Protein AF-A0A1S6K818-F1 (afdb_monomer)

InterPro domains:
  IPR003760 ABC transporter substrate-binding protein PnrA-like [PF02608] (25-312)
  IPR008107 Mycoplasma P48 major surface lipoprotein [PIRSF032900] (2-405)
  IPR008107 Mycoplasma P48 major surface lipoprotein [PR01733] (80-96)
  IPR008107 Mycoplasma P48 major surface lipoprotein [PR01733] (155-171)
  IPR008107 Mycoplasma P48 major surface lipoprotein [PR01733] (182-199)
  IPR008107 Mycoplasma P48 major surface lipoprotein [PR01733] (202-215)
  IPR008107 Mycoplasma P48 major surface lipoprotein [PR01733] (238-253)
  IPR008107 Mycoplasma P48 major surface lipoprotein [PR01733] (295-311)
  IPR028082 Periplasmic binding protein-like I [SSF53822] (82-317)
  IPR050957 BMP Lipoprotein [PTHR34296] (14-313)

pLDDT: mean 91.77, std 8.95, range [42.97, 98.94]

Solvent-accessible surface area (backbone atoms only — not comparable to full-atom values): 21028 Å² total; per-residue (Å²): 137,68,83,83,71,84,88,61,48,63,23,92,94,49,46,71,89,72,45,79,35,41,32,37,32,42,47,62,71,47,64,81,43,71,24,67,47,20,37,38,48,52,17,64,49,50,50,33,41,67,55,60,57,36,81,78,92,52,97,81,62,86,80,58,81,47,49,78,42,67,33,57,96,87,35,55,50,59,51,52,50,54,40,53,76,68,63,34,27,38,37,36,37,46,40,55,74,43,54,69,48,59,53,65,60,51,71,70,56,45,48,50,36,55,78,60,58,28,30,38,36,28,31,58,37,49,58,64,57,40,29,73,75,64,39,65,61,37,34,54,32,51,69,68,59,45,47,16,28,46,37,36,43,36,67,40,41,30,59,20,13,21,29,51,18,26,13,50,30,51,33,35,38,70,78,30,65,94,39,62,87,60,27,23,37,12,58,37,21,15,50,73,41,68,90,34,50,31,45,52,53,16,18,51,48,18,28,52,56,47,29,70,79,35,74,91,48,48,56,40,68,67,54,97,69,68,56,28,74,31,46,62,52,80,84,38,70,60,30,51,50,51,40,66,55,18,63,73,25,30,32,24,33,46,44,20,70,51,42,42,58,55,42,51,54,54,47,58,73,69,68,53,87,77,46,31,33,40,35,49,34,25,62,35,48,76,72,43,67,96,48,31,20,57,29,9,35,26,44,41,46,16,42,53,50,28,52,54,52,47,20,55,48,36,61,28,57,67,53,23,84,83,28,68,64,16,27,74,68,66,28,42,32,60,73,49,69,35,25,67,40,96,45,81,95,48,42,34,20,33,66,40,75,42,36,51,87,42,71,67,62,26,51,49,37,37,49,22,43,52,53,24,44,53,51,44,67,77,40,41,72,61,51,52,52,54,65,72,43,45,65,62,51,49,44,65,72,42,48,91,69,46,69,96,62,119

Foldseek 3Di:
DADDDPPFEFAPPDDLVPFAEEEEEELADDLPLLFQNVLLVVLSQVLCQVHVNDPDDDPPPPDDSYYYHHDDVPCLLVVLVVCLVVLHQEYEYGDDNSQVSLLPHDLVSLVSCLVSLHAYEYEADDLVVCLVVPNVSSVSNCVSNDFLRYHYAAAQLLLQLLLLLLLLLQLQCVPCVVPLVQLEFAEEAAAPDCLQVSSVLSNVNSQVVNCVVPVSRHRDYLDPDYHHHLHLDPPPPSLVVSLVSGLVHQEYEYSRRSSVVVSQVVNVVVVDLSHAYAAEADACCVVSPPGWYLKYWHANSSNVSNLQVSCCGGVHQQDRPQFHRRHRSHHHGDDDHQYCDPDPVRGRTHMGQTDSPDPVSSVSSNVSSVVSVVVCVVCVVVSVVCSVCVVVVVCVVCPVPPDPPD

Radius of gyration: 21.64 Å; Cα contacts (8 Å, |Δi|>4): 802; chains: 1; bounding box: 57×44×58 Å

Mean predicted aligned error: 5.01 Å

Organism: Mycoplasmopsis bovis (NCBI:txid28903)

Sequence (406 aa):
HIVSRKGLKLRDGLTVDNAPRAAFITDEGSVHDESFNQSGWEAVHKI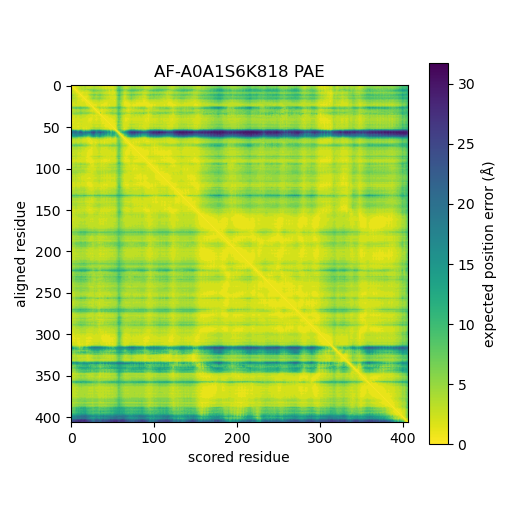SYELGLDKAQVSGNKNLRNKVYEPKKGELASSYKNAIDSSFRYIVLCGFTHKAALYGLEPEYIKKIKDNNIVFITVDFDIQQDASTGEPAAKAFVDKIGQGRLIPVIFDTKQAAYIAGRALADYFSKIYKDNPEKRTIGAFGGIPWPAVSDFIAGTFQGIIDWNKEHPEAKTKSLNNTIELKTSFTSGEPVAVAAINSVIKATASYPVAGSLSFDTAKEIKKLGDKNKFIIGVDADQKNALKGHRIFTSVMKLIGQAVYNVLADLYSQGENSLSLQPGFEIGKKNGEAKVFGYGENEASKYVGVATSGLLDSKNDEIANKALEEATKYYESKKAEIQKTLSGQLEEAKKALGTKWPDQP

Secondary structure (DSSP, 8-state):
--PPPTT--PPTT--TTTSPPEEEEESSS-TTSSSHHHHHHHHHHHHHHHTTSSSS--TT-S--SSEEE-PPTT-HHHHHHHHHHTT-SEEEEESTTHHHHHHT--HHHHHHHHHTT-EEEEET--HHHHHHTT-HHHHHHHHHH-SSSEEEEEE-HHHHHHHHHHHHHHHHHHHTTT-GGG-EEEEEESSSSHHHHHHHHHHHHHHHHHHHH-TTS--EES-SS------S-TT-HHHHHHHHHHTTSSEEEEESTTHHHHHHHHHHHHT-TT-EEEEEES-TTTTSTTS-EEEEEEE-HHHHHHHHHHHHHHT-TT--SSSTT-BTTTBPPP--EE---SSTTT--EEEPPPB-SSHHHHHHHHHHHHHHHHHHHHTHHHHHHHHHHHHHHHHHHHGGGS-S--

Structure (mmCIF, N/CA/C/O backbone):
data_AF-A0A1S6K818-F1
#
_entry.id   AF-A0A1S6K818-F1
#
loop_
_atom_site.group_PDB
_atom_site.id
_atom_site.type_symbol
_atom_site.label_atom_id
_atom_site.label_alt_id
_atom_site.label_comp_id
_atom_site.label_asym_id
_atom_site.label_entity_id
_atom_site.label_seq_id
_atom_site.pdbx_PDB_ins_code
_atom_site.Cartn_x
_atom_site.Cartn_y
_atom_site.Cartn_z
_atom_site.occupancy
_atom_site.B_iso_or_equiv
_atom_site.auth_seq_id
_atom_site.auth_comp_id
_atom_site.auth_asym_id
_atom_site.auth_atom_id
_atom_site.pdbx_PDB_model_num
ATOM 1 N N . HIS A 1 1 ? -7.017 -9.752 -3.853 1.00 71.00 1 HIS A N 1
ATOM 2 C CA . HIS A 1 1 ? -7.489 -11.048 -3.314 1.00 71.00 1 HIS A CA 1
ATOM 3 C C . HIS A 1 1 ? -7.390 -11.041 -1.795 1.00 71.00 1 HIS A C 1
ATOM 5 O O . HIS A 1 1 ? -6.325 -10.729 -1.283 1.00 71.00 1 HIS A O 1
ATOM 11 N N . ILE A 1 2 ? -8.483 -11.363 -1.093 1.00 88.88 2 ILE A N 1
ATOM 12 C CA . ILE A 1 2 ? -8.529 -11.497 0.373 1.00 88.88 2 ILE A CA 1
ATOM 13 C C . ILE A 1 2 ? -8.810 -12.965 0.697 1.00 88.88 2 ILE A C 1
ATOM 15 O O . ILE A 1 2 ? -9.808 -13.523 0.235 1.00 88.88 2 ILE A O 1
ATOM 19 N N . VAL A 1 3 ? -7.931 -13.594 1.466 1.00 90.81 3 VAL A N 1
ATOM 20 C CA . VAL A 1 3 ? -8.012 -14.991 1.892 1.00 90.81 3 VAL A CA 1
ATOM 21 C C . VAL A 1 3 ? -8.885 -15.098 3.143 1.00 90.81 3 VAL A C 1
ATOM 23 O O . VAL A 1 3 ? -8.640 -14.432 4.150 1.00 90.81 3 VAL A O 1
ATOM 26 N N . SER A 1 4 ? -9.908 -15.951 3.069 1.00 90.94 4 SER A N 1
ATOM 27 C CA . SER A 1 4 ? -10.828 -16.240 4.174 1.00 90.94 4 SER A CA 1
ATOM 28 C C . SER A 1 4 ? -10.165 -17.041 5.294 1.00 90.94 4 SER A C 1
ATOM 30 O O . SER A 1 4 ? -9.342 -17.924 5.042 1.00 90.94 4 SER A O 1
ATOM 32 N N . ARG A 1 5 ? -10.616 -16.828 6.531 1.00 89.19 5 ARG A N 1
ATOM 33 C CA . ARG A 1 5 ? -10.305 -17.688 7.679 1.00 89.19 5 ARG A CA 1
ATOM 34 C C . ARG A 1 5 ? -11.346 -18.796 7.808 1.00 89.19 5 ARG A C 1
ATOM 36 O O . ARG A 1 5 ? -12.547 -18.544 7.855 1.00 89.19 5 ARG A O 1
ATOM 43 N N . LYS A 1 6 ? -10.886 -20.047 7.874 1.00 88.31 6 LYS A N 1
ATOM 44 C CA . LYS A 1 6 ? -11.774 -21.204 8.044 1.00 88.31 6 LYS A CA 1
ATOM 45 C C . LYS A 1 6 ? -12.402 -21.203 9.438 1.00 88.31 6 LYS A C 1
ATOM 47 O O . LYS A 1 6 ? -11.720 -20.938 10.420 1.00 88.31 6 LYS A O 1
ATOM 52 N N . GLY A 1 7 ? -13.683 -21.565 9.510 1.00 88.00 7 GLY A N 1
ATOM 53 C CA . GLY A 1 7 ? -14.391 -21.764 10.779 1.00 88.00 7 GLY A CA 1
ATOM 54 C C . GLY A 1 7 ? -14.677 -20.482 11.562 1.00 88.00 7 GLY A C 1
ATOM 55 O O . GLY A 1 7 ? -14.956 -20.567 12.755 1.00 88.00 7 GLY A O 1
ATOM 56 N N . LEU A 1 8 ? -14.603 -19.317 10.914 1.00 91.12 8 LEU A N 1
ATOM 57 C CA . LEU A 1 8 ? -14.862 -18.034 11.548 1.00 91.12 8 LEU A CA 1
ATOM 58 C C . LEU A 1 8 ? -16.299 -17.969 12.096 1.00 91.12 8 LEU A C 1
ATOM 60 O O . LEU A 1 8 ? -17.257 -18.291 11.393 1.00 91.12 8 LEU A O 1
ATOM 64 N N . LYS A 1 9 ? -16.439 -17.551 13.355 1.00 92.44 9 LYS A N 1
ATOM 65 C CA . LYS A 1 9 ? -17.717 -17.339 14.045 1.00 92.44 9 LYS A CA 1
ATOM 66 C C . LYS A 1 9 ? -17.611 -16.109 14.939 1.00 92.44 9 LYS A C 1
ATOM 68 O O . LYS A 1 9 ? -16.508 -15.718 15.312 1.00 92.44 9 LYS A O 1
ATOM 73 N N . LEU A 1 10 ? -18.750 -15.512 15.277 1.00 94.06 10 LEU A N 1
ATOM 74 C CA . LEU A 1 10 ? -18.804 -14.481 16.310 1.00 94.06 10 LEU A CA 1
ATOM 75 C C . LEU A 1 10 ? -18.351 -15.069 17.652 1.00 94.06 10 LEU A C 1
ATOM 77 O O . LEU A 1 10 ? -18.677 -16.215 17.963 1.00 94.06 1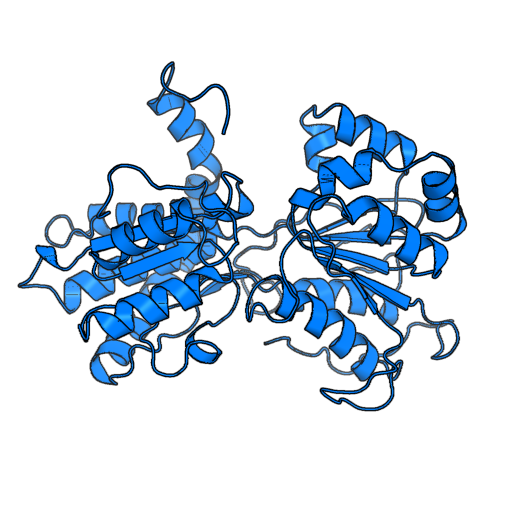0 LEU A O 1
ATOM 81 N N . ARG A 1 11 ? -17.605 -14.281 18.429 1.00 92.12 11 ARG A N 1
ATOM 82 C CA . ARG A 1 11 ? -17.235 -14.626 19.807 1.00 92.12 11 ARG A CA 1
ATOM 83 C C . ARG A 1 11 ? -18.460 -14.674 20.715 1.00 92.12 11 ARG A C 1
ATOM 85 O O . ARG A 1 11 ? -19.469 -14.022 20.438 1.00 92.12 11 ARG A O 1
ATOM 92 N N . ASP A 1 12 ? -18.323 -15.363 21.842 1.00 89.81 12 ASP A N 1
ATOM 93 C CA . ASP A 1 12 ? -19.367 -15.442 22.861 1.00 89.81 12 ASP A CA 1
ATOM 94 C C . ASP A 1 12 ? -19.868 -14.050 23.279 1.00 89.81 12 ASP A C 1
ATOM 96 O O . ASP A 1 12 ? -19.098 -13.101 23.456 1.00 89.81 12 ASP A O 1
ATOM 100 N N . GLY A 1 13 ? -21.190 -13.925 23.404 1.00 89.38 13 GLY A N 1
ATOM 101 C CA . GLY A 1 13 ? -21.874 -12.665 23.700 1.00 89.38 13 GLY A CA 1
ATOM 102 C C . GLY A 1 13 ? -22.186 -11.798 22.475 1.00 89.38 13 GLY A C 1
ATOM 103 O O . GLY A 1 13 ? -23.019 -10.895 22.588 1.00 89.38 13 GLY A O 1
ATOM 104 N N . LEU A 1 14 ? -21.596 -12.080 21.305 1.00 92.88 14 LEU A N 1
ATOM 105 C CA . LEU A 1 14 ? -21.992 -11.448 20.048 1.00 92.88 14 LEU A CA 1
ATOM 106 C C . LEU A 1 14 ? -23.004 -12.301 19.273 1.00 92.88 14 LEU A C 1
ATOM 108 O O . LEU A 1 14 ? -22.844 -13.504 19.085 1.00 92.88 14 LEU A O 1
ATOM 112 N N . THR A 1 15 ? -24.040 -11.639 18.775 1.00 92.75 15 THR A N 1
ATOM 113 C CA . THR A 1 15 ? -25.083 -12.162 17.895 1.00 92.75 15 THR A CA 1
ATOM 114 C C . THR A 1 15 ? -25.165 -11.294 16.641 1.00 92.75 15 THR A C 1
ATOM 116 O O . THR A 1 15 ? -24.570 -10.217 16.570 1.00 92.75 15 THR A O 1
ATOM 119 N N . VAL A 1 16 ? -25.930 -11.728 15.639 1.00 89.12 16 VAL A N 1
ATOM 120 C CA . VAL A 1 16 ? -26.167 -10.927 14.424 1.00 89.12 16 VAL A CA 1
ATOM 121 C C . VAL A 1 16 ? -26.734 -9.538 14.760 1.00 89.12 16 VAL A C 1
ATOM 123 O O . VAL A 1 16 ? -26.329 -8.546 14.139 1.00 89.12 16 VAL A O 1
ATOM 126 N N . ASP A 1 17 ? -27.597 -9.465 15.775 1.00 89.12 17 ASP A N 1
ATOM 127 C CA . ASP A 1 17 ? -28.318 -8.251 16.170 1.00 89.12 17 ASP A CA 1
ATOM 128 C C . ASP A 1 17 ? -27.444 -7.259 16.943 1.00 89.12 17 ASP A C 1
ATOM 130 O O . ASP A 1 17 ? -27.582 -6.051 16.762 1.00 89.12 17 ASP A O 1
ATOM 134 N N . ASN A 1 18 ? -26.527 -7.748 17.785 1.00 93.19 18 ASN A N 1
ATOM 135 C CA . ASN A 1 18 ? -25.713 -6.888 18.653 1.00 93.19 18 ASN A CA 1
ATOM 136 C C . ASN A 1 18 ? -24.254 -6.725 18.187 1.00 93.19 18 ASN A C 1
ATOM 138 O O . ASN A 1 18 ? -23.512 -5.934 18.775 1.00 93.19 18 ASN A O 1
ATOM 142 N N . ALA A 1 19 ? -23.824 -7.458 17.152 1.00 94.38 19 ALA A N 1
ATOM 143 C CA . ALA A 1 19 ? -22.465 -7.352 16.643 1.00 94.38 19 ALA A CA 1
ATOM 144 C C . ALA A 1 19 ? -22.167 -5.905 16.207 1.00 94.38 19 ALA A C 1
ATOM 146 O O . ALA A 1 19 ? -22.989 -5.282 15.518 1.00 94.38 19 ALA A O 1
ATOM 147 N N . PRO A 1 20 ? -20.996 -5.351 16.566 1.00 94.50 20 PRO A N 1
ATOM 148 C CA . PRO A 1 20 ? -20.655 -3.990 16.186 1.00 94.50 20 PRO A CA 1
ATOM 149 C C . PRO A 1 20 ? -20.708 -3.772 14.670 1.00 94.50 20 PRO A C 1
ATOM 151 O O . PRO A 1 20 ? -20.466 -4.687 13.889 1.00 94.50 20 PRO A O 1
ATOM 154 N N . ARG A 1 21 ? -21.046 -2.556 14.241 1.00 95.69 21 ARG A N 1
ATOM 155 C CA . ARG A 1 21 ? -21.009 -2.170 12.824 1.00 95.69 21 ARG A CA 1
ATOM 156 C C . ARG A 1 21 ? -19.681 -1.500 12.503 1.00 95.69 21 ARG A C 1
ATOM 158 O O . ARG A 1 21 ? -19.117 -0.807 13.358 1.00 95.69 21 ARG A O 1
ATOM 165 N N . ALA A 1 22 ? -19.245 -1.648 11.254 1.00 97.12 22 ALA A N 1
ATOM 166 C CA . ALA A 1 22 ? -18.053 -1.003 10.733 1.00 97.12 22 ALA A CA 1
ATOM 167 C C . ALA A 1 22 ? -18.364 0.082 9.688 1.00 97.12 22 ALA A C 1
ATOM 169 O O . ALA A 1 22 ? -19.251 -0.082 8.846 1.00 97.12 22 ALA A O 1
ATOM 170 N N . ALA A 1 23 ? -17.605 1.173 9.734 1.00 97.88 23 ALA A N 1
ATOM 171 C CA . ALA A 1 23 ? -17.527 2.169 8.674 1.00 97.88 23 ALA A CA 1
ATOM 172 C C . ALA A 1 23 ? -16.148 2.107 8.012 1.00 97.88 23 ALA A C 1
ATOM 174 O O . ALA A 1 23 ? -15.147 1.892 8.692 1.00 97.88 23 ALA A O 1
ATOM 175 N N . PHE A 1 24 ? -16.099 2.314 6.701 1.00 97.81 24 PHE A N 1
ATOM 176 C CA . PHE A 1 24 ? -14.871 2.531 5.943 1.00 97.81 24 PHE A CA 1
ATOM 177 C C . PHE A 1 24 ? -14.889 3.960 5.411 1.00 97.81 24 PHE A C 1
ATOM 179 O O . PHE A 1 24 ? -15.871 4.367 4.797 1.00 97.81 24 PHE A O 1
ATOM 186 N N . ILE A 1 25 ? -13.850 4.737 5.676 1.00 97.75 25 ILE A N 1
ATOM 187 C CA . ILE A 1 25 ? -13.747 6.125 5.228 1.00 97.75 25 ILE A CA 1
ATOM 188 C C . ILE A 1 25 ? -12.473 6.216 4.399 1.00 97.75 25 ILE A C 1
ATOM 190 O O . ILE A 1 25 ? -11.400 5.894 4.911 1.00 97.75 25 ILE A O 1
ATOM 194 N N . THR A 1 26 ? -12.606 6.595 3.128 1.00 94.50 26 THR A N 1
ATOM 195 C CA . THR A 1 26 ? -11.446 6.904 2.284 1.00 94.50 26 THR A CA 1
ATOM 196 C C . THR A 1 26 ? -10.881 8.261 2.687 1.00 94.50 26 THR A C 1
ATOM 198 O O . THR A 1 26 ? -11.607 9.121 3.198 1.00 94.50 26 THR A O 1
ATOM 201 N N . ASP A 1 27 ? -9.585 8.459 2.496 1.00 86.50 27 ASP A N 1
ATOM 202 C CA . ASP A 1 27 ? -8.953 9.746 2.760 1.00 86.50 27 ASP A CA 1
ATOM 203 C C . ASP A 1 27 ? -9.127 10.698 1.558 1.00 86.50 27 ASP A C 1
ATOM 205 O O . ASP A 1 27 ? -9.548 11.845 1.722 1.00 86.50 27 ASP A O 1
ATOM 209 N N . GLU A 1 28 ? -8.938 10.161 0.352 1.00 81.06 28 GLU A N 1
ATOM 210 C CA . GLU A 1 28 ? -9.305 10.706 -0.953 1.00 81.06 28 GLU A CA 1
ATOM 211 C C . GLU A 1 28 ? -9.729 9.564 -1.907 1.00 81.06 28 GLU A C 1
ATOM 213 O O . GLU A 1 28 ? -9.565 8.374 -1.628 1.00 81.06 28 GLU A O 1
ATOM 218 N N . GLY A 1 29 ? -10.265 9.915 -3.077 1.00 81.38 29 GLY A N 1
ATOM 219 C CA . GLY A 1 29 ? -10.565 8.945 -4.133 1.00 81.38 29 GLY A CA 1
ATOM 220 C C . GLY A 1 29 ? -11.830 8.120 -3.886 1.00 81.38 29 GLY A C 1
ATOM 221 O O . GLY A 1 29 ? -12.771 8.579 -3.240 1.00 81.38 29 GLY A O 1
ATOM 222 N N . SER A 1 30 ? -11.875 6.924 -4.475 1.00 85.06 30 SER A N 1
ATOM 223 C CA . SER A 1 30 ? -13.065 6.072 -4.494 1.00 85.06 30 SER A CA 1
ATOM 224 C C . SER A 1 30 ? -12.729 4.617 -4.195 1.00 85.06 30 SER A C 1
ATOM 226 O O . SER A 1 30 ? -11.669 4.132 -4.576 1.00 85.06 30 SER A O 1
ATOM 228 N N . VAL A 1 31 ? -13.670 3.876 -3.607 1.00 87.44 31 VAL A N 1
ATOM 229 C CA . VAL A 1 31 ? -13.594 2.409 -3.459 1.00 87.44 31 VAL A CA 1
ATOM 230 C C . VAL A 1 31 ? -13.751 1.648 -4.783 1.00 87.44 31 VAL A C 1
ATOM 232 O O . VAL A 1 31 ? -13.832 0.423 -4.781 1.00 87.44 31 VAL A O 1
ATOM 235 N N . HIS A 1 32 ? -13.794 2.364 -5.906 1.00 85.88 32 HIS A N 1
ATOM 236 C CA . HIS A 1 32 ? -13.719 1.842 -7.270 1.00 85.88 32 HIS A CA 1
ATOM 237 C C . HIS A 1 32 ? -12.369 2.157 -7.940 1.00 85.88 32 HIS A C 1
ATOM 239 O O . HIS A 1 32 ? -12.274 2.209 -9.163 1.00 85.88 32 HIS A O 1
ATOM 245 N N . ASP A 1 33 ? -11.328 2.419 -7.145 1.00 79.62 33 ASP A N 1
ATOM 246 C CA . ASP A 1 33 ? -9.978 2.726 -7.626 1.00 79.62 33 ASP A CA 1
ATOM 247 C C . ASP A 1 33 ? -9.176 1.502 -8.097 1.00 79.62 33 ASP A C 1
ATOM 249 O O . ASP A 1 33 ? -8.013 1.659 -8.481 1.00 79.62 33 ASP A O 1
ATOM 253 N N . GLU A 1 34 ? -9.763 0.298 -8.044 1.00 82.88 34 GLU A N 1
ATOM 254 C CA . GLU A 1 34 ? -9.142 -0.981 -8.420 1.00 82.88 34 GLU A CA 1
ATOM 255 C C . GLU A 1 34 ? -7.778 -1.218 -7.739 1.00 82.88 34 GLU A C 1
ATOM 257 O O . GLU A 1 34 ? -6.912 -1.937 -8.251 1.00 82.88 34 GLU A O 1
ATOM 262 N N . SER A 1 35 ? -7.557 -0.577 -6.586 1.00 82.12 35 SER A N 1
ATOM 263 C CA . SER A 1 35 ? -6.270 -0.546 -5.896 1.00 82.12 35 SER A CA 1
ATOM 264 C C . SER A 1 35 ? -6.446 -0.357 -4.381 1.00 82.12 35 SER A C 1
ATOM 266 O O . SER A 1 35 ? -6.906 -1.273 -3.686 1.00 82.12 35 SER A O 1
ATOM 268 N N . PHE A 1 36 ? -6.028 0.797 -3.861 1.00 83.50 36 PHE A N 1
ATOM 269 C CA . PHE A 1 36 ? -5.822 1.075 -2.445 1.00 83.50 36 PHE A CA 1
ATOM 270 C C . PHE A 1 36 ? -7.128 0.990 -1.641 1.00 83.50 36 PHE A C 1
ATOM 272 O O . PHE A 1 36 ? -7.248 0.152 -0.740 1.00 83.50 36 PHE A O 1
ATOM 279 N N . ASN A 1 37 ? -8.135 1.792 -1.995 1.00 87.75 37 ASN A N 1
ATOM 280 C CA . ASN A 1 37 ? -9.384 1.897 -1.242 1.00 87.75 37 ASN A CA 1
ATOM 281 C C . ASN A 1 37 ? -10.306 0.700 -1.471 1.00 87.75 37 ASN A C 1
ATOM 283 O O . ASN A 1 37 ? -10.919 0.202 -0.520 1.00 87.75 37 ASN A O 1
ATOM 287 N N . GLN A 1 38 ? -10.395 0.214 -2.714 1.00 89.50 38 GLN A N 1
ATOM 288 C CA . GLN A 1 38 ? -11.289 -0.889 -3.066 1.00 89.50 38 GLN A CA 1
ATOM 289 C C . GLN A 1 38 ? -11.019 -2.130 -2.211 1.00 89.50 38 GLN A C 1
ATOM 291 O O . GLN A 1 38 ? -11.945 -2.704 -1.632 1.00 89.50 38 GLN A O 1
ATOM 296 N N . SER A 1 39 ? -9.748 -2.518 -2.060 1.00 89.81 39 SER A N 1
ATOM 297 C CA . SER A 1 39 ? -9.397 -3.728 -1.308 1.00 89.81 39 SER A CA 1
ATOM 298 C C . SER A 1 39 ? -9.761 -3.634 0.181 1.00 89.81 39 SER A C 1
ATOM 300 O O . SER A 1 39 ? -10.209 -4.618 0.776 1.00 89.81 39 SER A O 1
ATOM 302 N N . GLY A 1 40 ? -9.613 -2.454 0.792 1.00 92.75 40 GLY A N 1
ATOM 303 C CA . GLY A 1 40 ? -10.001 -2.210 2.181 1.00 92.75 40 GLY A CA 1
ATOM 304 C C . GLY A 1 40 ? -11.516 -2.291 2.380 1.00 92.75 40 GLY A C 1
ATOM 305 O O . GLY A 1 40 ? -11.987 -2.902 3.342 1.00 92.75 40 GLY A O 1
ATOM 306 N N . TRP A 1 41 ? -12.290 -1.752 1.440 1.00 93.69 41 TRP A N 1
ATOM 307 C CA . TRP A 1 41 ? -13.747 -1.828 1.484 1.00 93.69 41 TRP A CA 1
ATOM 308 C C . TRP A 1 41 ? -14.279 -3.249 1.262 1.00 93.69 41 TRP A C 1
ATOM 310 O O . TRP A 1 41 ? -15.131 -3.728 2.019 1.00 93.69 41 TRP A O 1
ATOM 320 N N . GLU A 1 42 ? -13.715 -3.974 0.293 1.00 92.12 42 GLU A N 1
ATOM 321 C CA . GLU A 1 42 ? -14.016 -5.389 0.057 1.00 92.12 42 GLU A CA 1
ATOM 322 C C . GLU A 1 42 ? -13.804 -6.234 1.324 1.00 92.12 42 GLU A C 1
ATOM 324 O O . GLU A 1 42 ? -14.584 -7.150 1.596 1.00 92.12 42 GLU A O 1
ATOM 329 N N . ALA A 1 43 ? -12.801 -5.905 2.145 1.00 94.25 43 ALA A N 1
ATOM 330 C CA . ALA A 1 43 ? -12.532 -6.586 3.409 1.00 94.25 43 ALA A CA 1
ATOM 331 C C . ALA A 1 43 ? -13.655 -6.414 4.436 1.00 94.25 43 ALA A C 1
ATOM 333 O O . ALA A 1 43 ? -14.099 -7.398 5.037 1.00 94.25 43 ALA A O 1
ATOM 334 N N . VAL A 1 44 ? -14.136 -5.179 4.608 1.00 94.69 44 VAL A N 1
ATOM 335 C CA . VAL A 1 44 ? -15.229 -4.824 5.531 1.00 94.69 44 VAL A CA 1
ATOM 336 C C . VAL A 1 44 ? -16.526 -5.551 5.159 1.00 94.69 44 VAL A C 1
ATOM 338 O O . VAL A 1 44 ? -17.300 -5.968 6.030 1.00 94.69 44 VAL A O 1
ATOM 341 N N . HIS A 1 45 ? -16.761 -5.754 3.865 1.00 89.56 45 HIS A N 1
ATOM 342 C CA . HIS A 1 45 ? -17.883 -6.549 3.377 1.00 89.56 45 HIS A CA 1
ATOM 343 C C . HIS A 1 45 ? -17.691 -8.040 3.557 1.00 89.56 45 HIS A C 1
ATOM 345 O O . HIS A 1 45 ? -18.567 -8.720 4.094 1.00 89.56 45 HIS A O 1
ATOM 351 N N . LYS A 1 46 ? -16.541 -8.552 3.121 1.00 91.50 46 LYS A N 1
ATOM 352 C CA . LYS A 1 46 ? -16.237 -9.976 3.158 1.00 91.50 46 LYS A CA 1
ATOM 353 C C . LYS A 1 46 ? -16.355 -10.533 4.571 1.00 91.50 46 LYS A C 1
ATOM 355 O O . LYS A 1 46 ? -16.964 -11.583 4.746 1.00 91.50 46 LYS A O 1
ATOM 360 N N . ILE A 1 47 ? -15.8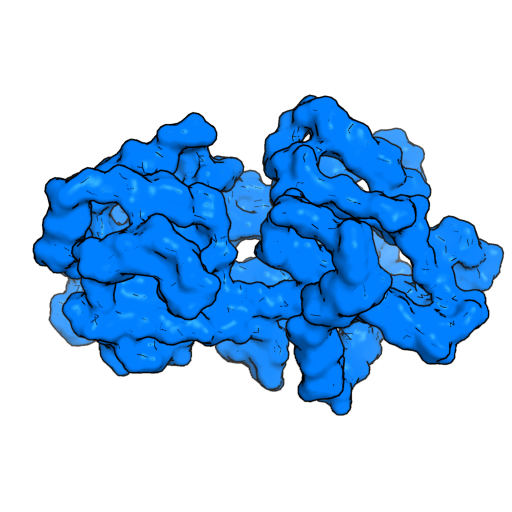39 -9.814 5.571 1.00 93.25 47 ILE A N 1
ATOM 361 C CA . ILE A 1 47 ? -15.906 -10.269 6.961 1.00 93.25 47 ILE A CA 1
ATOM 362 C C . ILE A 1 47 ? -17.345 -10.350 7.482 1.00 93.25 47 ILE A C 1
ATOM 364 O O . ILE A 1 47 ? -17.707 -11.305 8.163 1.00 93.25 47 ILE A O 1
ATOM 368 N N . SER A 1 48 ? -18.189 -9.386 7.110 1.00 91.19 48 SER A N 1
ATOM 369 C CA . SER A 1 48 ? -19.592 -9.350 7.536 1.00 91.19 48 SER A CA 1
ATOM 370 C C . SER A 1 48 ? -20.393 -10.480 6.905 1.00 91.19 48 SER A C 1
ATOM 372 O O . SER A 1 48 ? -21.184 -11.129 7.584 1.00 91.19 48 SER A O 1
ATOM 374 N N . TYR A 1 49 ? -20.136 -10.771 5.630 1.00 89.38 49 TYR A N 1
ATOM 375 C CA . TYR A 1 49 ? -20.722 -11.920 4.950 1.00 89.38 49 TYR A CA 1
ATOM 376 C C . TYR A 1 49 ? -20.305 -13.248 5.601 1.00 89.38 49 TYR A C 1
ATOM 378 O O . TYR A 1 49 ? -21.160 -14.074 5.910 1.00 89.38 49 TYR A O 1
ATOM 386 N N . GLU A 1 50 ? -19.011 -13.450 5.854 1.00 92.00 50 GLU A N 1
ATOM 387 C CA . GLU A 1 50 ? -18.501 -14.715 6.403 1.00 92.00 50 GLU A CA 1
ATOM 388 C C . GLU A 1 50 ? -18.947 -14.984 7.844 1.00 92.00 50 GLU A C 1
ATOM 390 O O . GLU A 1 50 ? -19.078 -16.140 8.237 1.00 92.00 50 GLU A O 1
ATOM 395 N N . LEU A 1 51 ? -19.234 -13.932 8.613 1.00 92.12 51 LEU A N 1
ATOM 396 C CA . LEU A 1 51 ? -19.816 -14.026 9.955 1.00 92.12 51 LEU A CA 1
ATOM 397 C C . LEU A 1 51 ? -21.351 -14.140 9.955 1.00 92.12 51 LEU A C 1
ATOM 399 O O . LEU A 1 51 ? -21.949 -14.235 11.026 1.00 92.12 51 LEU A O 1
ATOM 403 N N . GLY A 1 52 ? -22.002 -14.092 8.787 1.00 89.94 52 GLY A N 1
ATOM 404 C CA . GLY A 1 52 ? -23.464 -14.084 8.672 1.00 89.94 52 GLY A CA 1
ATOM 405 C C . GLY A 1 52 ? -24.127 -12.786 9.153 1.00 89.94 52 GLY A C 1
ATOM 406 O O . GLY A 1 52 ? -25.324 -12.774 9.431 1.00 89.94 52 GLY A O 1
ATOM 407 N N . LEU A 1 53 ? -23.363 -11.694 9.266 1.00 90.12 53 LEU A N 1
ATOM 408 C CA . LEU A 1 53 ? -23.843 -10.374 9.688 1.00 90.12 53 LEU A CA 1
ATOM 409 C C . LEU A 1 53 ? -24.609 -9.630 8.588 1.00 90.12 53 LEU A C 1
ATOM 411 O O . LEU A 1 53 ? -25.406 -8.750 8.912 1.00 90.12 53 LEU A O 1
ATOM 415 N N . ASP A 1 54 ? -24.357 -9.976 7.325 1.00 85.88 54 ASP A N 1
ATOM 416 C CA . ASP A 1 54 ? -25.090 -9.524 6.142 1.00 85.88 54 ASP A CA 1
ATOM 417 C C . ASP A 1 54 ? -25.621 -10.752 5.370 1.00 85.88 54 ASP A C 1
ATOM 419 O O . ASP A 1 54 ? -24.937 -11.773 5.254 1.00 85.88 54 ASP A O 1
ATOM 423 N N . LYS A 1 55 ? -26.842 -10.663 4.814 1.00 71.94 55 LYS A N 1
ATOM 424 C CA . LYS A 1 55 ? -27.380 -11.694 3.899 1.00 71.94 55 LYS A CA 1
ATOM 425 C C . LYS A 1 55 ? -26.549 -11.731 2.602 1.00 71.94 55 LYS A C 1
ATOM 427 O O . LYS A 1 55 ? -25.950 -10.726 2.234 1.00 71.94 55 LYS A O 1
ATOM 432 N N . ALA A 1 56 ? -26.515 -12.896 1.947 1.00 62.00 56 ALA A N 1
ATOM 433 C CA . ALA A 1 56 ? -25.497 -13.316 0.975 1.00 62.00 56 ALA A CA 1
ATOM 434 C C . ALA A 1 56 ? -24.986 -12.286 -0.061 1.00 62.00 56 ALA A C 1
ATOM 436 O O . ALA A 1 56 ? -25.721 -11.406 -0.502 1.00 62.00 56 ALA A O 1
ATOM 437 N N . GLN A 1 57 ? -23.709 -12.465 -0.450 1.00 61.97 57 GLN A N 1
ATOM 438 C CA . GLN A 1 57 ? -22.908 -11.641 -1.371 1.00 61.97 57 GLN A CA 1
ATOM 439 C C . GLN A 1 57 ? -23.690 -11.102 -2.572 1.00 61.97 57 GLN A C 1
ATOM 441 O O . GLN A 1 57 ? -24.131 -11.879 -3.416 1.00 61.97 57 GLN A O 1
ATOM 446 N N . VAL A 1 58 ? -23.743 -9.774 -2.726 1.00 47.66 58 VAL A N 1
ATOM 447 C CA . VAL A 1 58 ? -24.045 -9.176 -4.029 1.00 47.66 58 VAL A CA 1
ATOM 448 C C . VAL A 1 58 ? -23.322 -7.844 -4.193 1.00 47.66 58 VAL A C 1
ATOM 450 O O . VAL A 1 58 ? -23.537 -6.903 -3.425 1.00 47.66 58 VAL A O 1
ATOM 453 N N . SER A 1 59 ? -22.555 -7.736 -5.275 1.00 47.44 59 SER A N 1
ATOM 454 C CA . SER A 1 59 ? -22.446 -6.478 -6.008 1.00 47.44 59 SER A CA 1
ATOM 455 C C . SER A 1 59 ? -23.863 -5.923 -6.230 1.00 47.44 59 SER A C 1
ATOM 457 O O . SER A 1 59 ? -24.648 -6.506 -6.973 1.00 47.44 59 SER A O 1
ATOM 459 N N . GLY A 1 60 ? -24.229 -4.837 -5.551 1.00 50.03 60 GLY A N 1
ATOM 460 C CA . GLY A 1 60 ? -25.569 -4.247 -5.653 1.00 50.03 60 GLY A CA 1
ATOM 461 C C . GLY A 1 60 ? -26.520 -4.526 -4.484 1.00 50.03 60 GLY A C 1
ATOM 462 O O . GLY A 1 60 ? -27.660 -4.059 -4.532 1.00 50.03 60 GLY A O 1
ATOM 463 N N . ASN A 1 61 ? -26.086 -5.197 -3.405 1.00 61.78 61 ASN A N 1
ATOM 464 C CA . ASN A 1 61 ? -26.823 -5.125 -2.140 1.00 61.78 61 ASN A CA 1
ATOM 465 C C . ASN A 1 61 ? -26.758 -3.678 -1.617 1.00 61.78 61 ASN A C 1
ATOM 467 O O . ASN A 1 61 ? -25.727 -3.226 -1.131 1.00 61.78 61 ASN A O 1
ATOM 471 N N . LYS A 1 62 ? -27.861 -2.932 -1.731 1.00 63.16 62 LYS A N 1
ATOM 472 C CA . LYS A 1 62 ? -27.937 -1.533 -1.272 1.00 63.16 62 LYS A CA 1
ATOM 473 C C . LYS A 1 62 ? -28.077 -1.405 0.254 1.00 63.16 62 LYS A C 1
ATOM 475 O O . LYS A 1 62 ? -27.892 -0.318 0.800 1.00 63.16 62 LYS A O 1
ATOM 480 N N . ASN A 1 63 ? -28.357 -2.510 0.948 1.00 73.81 63 ASN A N 1
ATOM 481 C CA . ASN A 1 63 ? -28.689 -2.558 2.373 1.00 73.81 63 ASN A CA 1
ATOM 482 C C . ASN A 1 63 ? -27.597 -3.247 3.203 1.00 73.81 63 ASN A C 1
A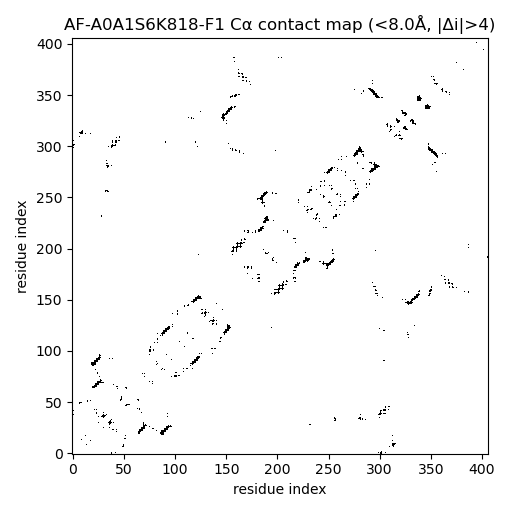TOM 484 O O . ASN A 1 63 ? -27.885 -4.080 4.056 1.00 73.81 63 ASN A O 1
ATOM 488 N N . LEU A 1 64 ? -26.337 -2.903 2.946 1.00 83.62 64 LEU A N 1
ATOM 489 C CA . LEU A 1 64 ? -25.198 -3.372 3.739 1.00 83.62 64 LEU A CA 1
ATOM 490 C C . LEU A 1 64 ? -25.261 -2.776 5.156 1.00 83.62 64 LEU A C 1
ATOM 492 O O . LEU A 1 64 ? -25.517 -1.570 5.298 1.00 83.62 64 LEU A O 1
ATOM 496 N N . ARG A 1 65 ? -25.014 -3.588 6.204 1.00 89.75 65 ARG A N 1
ATOM 497 C CA . ARG A 1 65 ? -24.977 -3.081 7.596 1.00 89.75 65 ARG A CA 1
ATOM 498 C C . ARG A 1 65 ? -23.844 -2.073 7.789 1.00 89.75 65 ARG A C 1
ATOM 500 O O . ARG A 1 65 ? -24.003 -1.091 8.524 1.00 89.75 65 ARG A O 1
ATOM 507 N N . ASN A 1 66 ? -22.717 -2.328 7.126 1.00 93.31 66 ASN A N 1
ATOM 508 C CA . ASN A 1 66 ? -21.537 -1.472 7.105 1.00 93.31 66 ASN A CA 1
ATOM 509 C C . ASN A 1 66 ? -21.674 -0.403 6.022 1.00 93.31 66 ASN A C 1
ATOM 511 O O . ASN A 1 66 ? -22.364 -0.607 5.020 1.00 93.31 66 ASN A O 1
ATOM 515 N N . LYS A 1 67 ? -21.021 0.743 6.218 1.00 94.12 67 LYS A N 1
ATOM 516 C CA . LYS A 1 67 ? -21.087 1.867 5.275 1.00 94.12 67 LYS A CA 1
ATOM 517 C C . LYS A 1 67 ? -19.701 2.325 4.862 1.00 94.12 67 LYS A C 1
ATOM 519 O O . LYS A 1 67 ? -18.763 2.265 5.651 1.00 94.12 67 LYS A O 1
ATOM 524 N N . VAL A 1 68 ? -19.619 2.789 3.624 1.00 94.94 68 VAL A N 1
ATOM 525 C CA . VAL A 1 68 ? -18.470 3.507 3.091 1.00 94.94 68 VAL A CA 1
ATOM 526 C C . VAL A 1 68 ? -18.797 4.996 3.052 1.00 94.94 68 VAL A C 1
ATOM 528 O O . VAL A 1 68 ? -19.937 5.371 2.772 1.00 94.94 68 VAL A O 1
ATOM 531 N N . TYR A 1 69 ? -17.801 5.824 3.340 1.00 95.81 69 TYR A N 1
ATOM 532 C CA . TYR A 1 69 ? -17.816 7.263 3.124 1.00 95.81 69 TYR A CA 1
ATOM 533 C C . TYR A 1 69 ? -16.649 7.613 2.195 1.00 95.81 69 TYR A C 1
ATOM 535 O O . TYR A 1 69 ? -15.506 7.284 2.505 1.00 95.81 69 TYR A O 1
ATOM 543 N N . GLU A 1 70 ? -16.947 8.271 1.074 1.00 94.00 70 GLU A N 1
ATOM 544 C CA . GLU A 1 70 ? -15.967 8.755 0.089 1.00 94.00 70 GLU A CA 1
ATOM 545 C C . GLU A 1 70 ? -15.951 10.296 0.126 1.00 94.00 70 GLU A C 1
ATOM 547 O O . GLU A 1 70 ? -16.598 10.942 -0.705 1.00 94.00 70 GLU A O 1
ATOM 552 N N . PRO A 1 71 ? -15.341 10.911 1.161 1.00 92.19 71 PRO A N 1
ATOM 553 C CA . PRO A 1 71 ? -15.365 12.358 1.338 1.00 92.19 71 PRO A CA 1
ATOM 554 C C . PRO A 1 71 ? -14.671 13.075 0.183 1.00 92.19 71 PRO A C 1
ATOM 556 O O . PRO A 1 71 ? -13.611 12.665 -0.289 1.00 92.19 71 PRO A O 1
ATOM 559 N N . LYS A 1 72 ? -15.219 14.224 -0.219 1.00 87.44 72 LYS A N 1
ATOM 560 C CA . LYS A 1 72 ? -14.460 15.165 -1.046 1.00 87.44 72 LYS A CA 1
ATOM 561 C C . LYS A 1 72 ? -13.417 15.882 -0.192 1.00 87.44 72 LYS A C 1
ATOM 563 O O . LYS A 1 72 ? -13.473 15.887 1.042 1.00 87.44 72 LYS A O 1
ATOM 568 N N . LYS A 1 73 ? -12.486 16.567 -0.858 1.00 82.75 73 LYS A N 1
ATOM 569 C CA . LYS A 1 73 ? -11.487 17.418 -0.201 1.00 82.75 73 LYS A CA 1
ATOM 570 C C . LYS A 1 73 ? -12.155 18.366 0.806 1.00 82.75 73 LYS A C 1
ATOM 572 O O . LYS A 1 73 ? -13.006 19.169 0.437 1.00 82.75 73 LYS A O 1
ATOM 577 N N . GLY A 1 74 ? -11.741 18.278 2.070 1.00 87.06 74 GLY A N 1
ATOM 578 C CA . GLY A 1 74 ? -12.275 19.088 3.173 1.00 87.06 74 GLY A CA 1
ATOM 579 C C . GLY A 1 74 ? -13.491 18.498 3.906 1.00 87.06 74 GLY A C 1
ATOM 580 O O . GLY A 1 74 ? -13.886 19.043 4.931 1.00 87.06 74 GLY A O 1
ATOM 581 N N . GLU A 1 75 ? -14.055 17.372 3.457 1.00 93.88 75 GLU A N 1
ATOM 582 C CA . GLU A 1 75 ? -15.266 16.764 4.044 1.00 93.88 75 GLU A CA 1
ATOM 583 C C . GLU A 1 75 ? -14.977 15.595 5.008 1.00 93.88 75 GLU A C 1
ATOM 585 O O . GLU A 1 75 ? -15.899 14.957 5.529 1.00 93.88 75 GLU A O 1
ATOM 590 N N . LEU A 1 76 ? -13.700 15.318 5.288 1.00 95.81 76 LEU A N 1
ATOM 591 C CA . LEU A 1 76 ? -13.267 14.239 6.185 1.00 95.81 76 LEU A CA 1
ATOM 592 C C . LEU A 1 76 ? -13.902 14.342 7.577 1.00 95.81 76 LEU A C 1
ATOM 594 O O . LEU A 1 76 ? -14.472 13.371 8.071 1.00 95.81 76 LEU A O 1
ATOM 598 N N . ALA A 1 77 ? -13.872 15.535 8.182 1.00 95.81 77 ALA A N 1
ATOM 599 C CA . ALA A 1 77 ? -14.442 15.761 9.508 1.00 95.81 77 ALA A CA 1
ATOM 600 C C . ALA A 1 77 ? -15.941 15.420 9.548 1.00 95.81 77 ALA A C 1
ATOM 602 O O . ALA A 1 77 ? -16.393 14.732 10.460 1.00 95.81 77 ALA A O 1
ATOM 603 N N . SER A 1 78 ? -16.704 15.834 8.533 1.00 96.75 78 SER A N 1
ATOM 604 C CA . SER A 1 78 ? -18.131 15.511 8.417 1.00 96.75 78 SER A CA 1
ATOM 605 C C . SER A 1 78 ? -18.373 14.005 8.302 1.00 96.75 78 SER A C 1
ATOM 607 O O . SER A 1 78 ? -19.300 13.483 8.918 1.00 96.75 78 SER A O 1
ATOM 609 N N . SER A 1 79 ? -17.517 13.282 7.577 1.00 97.50 79 SER A N 1
ATOM 610 C CA . SER A 1 79 ? -17.615 11.821 7.457 1.00 97.50 79 SER A CA 1
ATOM 611 C C . SER A 1 79 ? -17.357 11.109 8.786 1.00 97.50 79 SER A C 1
ATOM 613 O O . SER A 1 79 ? -18.090 10.180 9.129 1.00 97.50 79 SER A O 1
ATOM 615 N N . TYR A 1 80 ? -16.393 11.579 9.587 1.00 97.88 80 TYR A N 1
ATOM 616 C CA . TYR A 1 80 ? -16.166 11.049 10.936 1.00 97.88 80 TYR A CA 1
ATOM 617 C C . TYR A 1 80 ? -17.386 11.263 11.829 1.00 97.88 80 TYR A C 1
ATOM 619 O O . TYR A 1 80 ? -17.843 10.325 12.477 1.00 97.88 80 TYR A O 1
ATOM 627 N N . LYS A 1 81 ? -17.941 12.480 11.826 1.00 98.12 81 LYS A N 1
ATOM 628 C CA . LYS A 1 81 ? -19.123 12.842 12.620 1.00 98.12 81 LYS A CA 1
ATOM 629 C C . LYS A 1 81 ? -20.319 11.970 12.257 1.00 98.12 81 LYS A C 1
ATOM 631 O O . LYS A 1 81 ? -20.898 11.340 13.134 1.00 98.12 81 LYS A O 1
ATOM 636 N N . ASN A 1 82 ? -20.598 11.825 10.962 1.00 98.06 82 ASN A N 1
ATOM 637 C CA . ASN A 1 82 ? -21.666 10.961 10.464 1.00 98.06 82 ASN A CA 1
ATOM 638 C C . ASN A 1 82 ? -21.472 9.497 10.877 1.00 98.06 82 ASN A C 1
ATOM 640 O O . ASN A 1 82 ? -22.443 8.831 11.241 1.00 98.06 82 ASN A O 1
ATOM 644 N N . ALA A 1 83 ? -20.238 8.985 10.831 1.00 98.12 83 ALA A N 1
ATOM 645 C CA . ALA A 1 83 ? -19.946 7.620 11.249 1.00 98.12 83 ALA A CA 1
ATOM 646 C C . ALA A 1 83 ? -20.125 7.429 12.771 1.00 98.12 83 ALA A C 1
ATOM 648 O O . ALA A 1 83 ? -20.737 6.453 13.211 1.00 98.12 83 ALA A O 1
ATOM 649 N N . ILE A 1 84 ? -19.650 8.384 13.574 1.00 98.31 84 ILE A N 1
ATOM 650 C CA . ILE A 1 84 ? -19.792 8.378 15.036 1.00 98.31 84 ILE A CA 1
ATOM 651 C C . ILE A 1 84 ? -21.273 8.459 15.433 1.00 98.31 84 ILE A C 1
ATOM 653 O O . ILE A 1 84 ? -21.740 7.645 16.227 1.00 98.31 84 ILE A O 1
ATOM 657 N N . ASP A 1 85 ? -22.035 9.378 14.837 1.00 98.12 85 ASP A N 1
ATOM 658 C CA . ASP A 1 85 ? -23.466 9.558 15.114 1.00 98.12 85 ASP A CA 1
ATOM 659 C C . ASP A 1 85 ? -24.307 8.363 14.654 1.00 98.12 85 ASP A C 1
ATOM 661 O O . ASP A 1 85 ? -25.302 8.010 15.284 1.00 98.12 85 ASP A O 1
ATOM 665 N N . SER A 1 86 ? -23.860 7.662 13.610 1.00 96.69 86 SER A N 1
ATOM 666 C CA . SER A 1 86 ? -24.465 6.406 13.147 1.00 96.69 86 SER A CA 1
ATOM 667 C C . SER A 1 86 ? -24.089 5.184 14.000 1.00 96.69 86 SER A C 1
ATOM 669 O O . SER A 1 86 ? -24.420 4.053 13.626 1.00 96.69 86 SER A O 1
ATOM 671 N N . SER A 1 87 ? -23.412 5.395 15.138 1.00 94.00 87 SER A N 1
ATOM 672 C CA . SER A 1 87 ? -22.999 4.362 16.100 1.00 94.00 87 SER A CA 1
ATOM 673 C C . SER A 1 87 ? -22.104 3.270 15.500 1.00 94.00 87 SER A C 1
ATOM 675 O O . SER A 1 87 ? -22.162 2.107 15.909 1.00 94.00 87 SER A O 1
ATOM 677 N N . PHE A 1 88 ? -21.269 3.611 14.511 1.00 97.75 88 PHE A N 1
ATOM 678 C CA . PHE A 1 88 ? -20.236 2.687 14.046 1.00 97.75 88 PHE A CA 1
ATOM 679 C C . PHE A 1 88 ? -19.144 2.563 15.107 1.00 97.75 88 PHE A C 1
ATOM 681 O O . PHE A 1 88 ? -18.534 3.553 15.504 1.00 97.75 88 PHE A O 1
ATOM 688 N N . ARG A 1 89 ? -18.886 1.334 15.562 1.00 96.06 89 ARG A N 1
ATOM 689 C CA . ARG A 1 89 ? -17.868 1.072 16.589 1.00 96.06 89 ARG A CA 1
ATOM 690 C C . ARG A 1 89 ? -16.492 0.851 15.981 1.00 96.06 89 ARG A C 1
ATOM 692 O O . ARG A 1 89 ? -15.502 1.215 16.599 1.00 96.06 89 ARG A O 1
ATOM 699 N N . TYR A 1 90 ? -16.419 0.242 14.800 1.00 97.00 90 TYR A N 1
ATOM 700 C CA . TYR A 1 90 ? -15.157 0.016 14.098 1.00 97.00 90 TYR A CA 1
ATOM 701 C C . TYR A 1 90 ? -15.086 0.959 12.902 1.00 97.00 90 TYR A C 1
ATOM 703 O O . TYR A 1 90 ? -15.854 0.820 11.957 1.00 97.00 90 TYR A O 1
ATOM 711 N N . ILE A 1 91 ? -14.197 1.945 12.942 1.00 98.44 91 ILE A N 1
ATOM 712 C CA . ILE A 1 91 ? -14.050 2.927 11.866 1.00 98.44 91 ILE A CA 1
ATOM 713 C C . ILE A 1 91 ? -12.687 2.711 11.215 1.00 98.44 91 ILE A C 1
ATOM 715 O O . ILE A 1 91 ? -11.651 2.996 11.808 1.00 98.44 91 ILE A O 1
ATOM 719 N N . VAL A 1 92 ? -12.684 2.175 9.999 1.00 98.38 92 VAL A N 1
ATOM 720 C CA . VAL A 1 92 ? -11.482 2.028 9.178 1.00 98.38 92 VAL A CA 1
ATOM 721 C C . VAL A 1 92 ? -11.233 3.349 8.462 1.00 98.38 92 VAL A C 1
ATOM 723 O O . VAL A 1 92 ? -12.089 3.814 7.713 1.00 98.38 92 VAL A O 1
ATOM 726 N N . LEU A 1 93 ? -10.075 3.946 8.719 1.00 97.56 93 LEU A N 1
ATOM 727 C CA . LEU A 1 93 ? -9.591 5.170 8.088 1.00 97.56 93 LEU A CA 1
ATOM 728 C C . LEU A 1 93 ? -8.478 4.775 7.120 1.00 97.56 93 LEU A C 1
ATOM 730 O O . LEU A 1 93 ? -7.421 4.324 7.569 1.00 97.56 93 LEU A O 1
ATOM 734 N N . CYS A 1 94 ? -8.729 4.871 5.816 1.00 94.25 94 CYS A N 1
ATOM 735 C CA . CYS A 1 94 ? -7.819 4.371 4.794 1.00 94.25 94 CYS A CA 1
ATOM 736 C C . CYS A 1 94 ? -7.058 5.502 4.111 1.00 94.25 94 CYS A C 1
ATOM 738 O O . CYS A 1 94 ? -7.604 6.147 3.226 1.00 94.25 94 CYS A O 1
ATOM 740 N N . GLY A 1 95 ? -5.794 5.692 4.506 1.00 90.81 95 GLY A N 1
ATOM 741 C CA . GLY A 1 95 ? -4.880 6.676 3.925 1.00 90.81 95 GLY A CA 1
ATOM 742 C C . GLY A 1 95 ? -4.413 7.745 4.918 1.00 90.81 95 GLY A C 1
ATOM 743 O O . GLY A 1 95 ? -5.064 8.069 5.908 1.00 90.81 95 GLY A O 1
ATOM 744 N N . PHE A 1 96 ? -3.217 8.286 4.710 1.00 87.50 96 PHE A N 1
ATOM 745 C CA . PHE A 1 96 ? -2.555 9.129 5.711 1.00 87.50 96 PHE A CA 1
ATOM 746 C C . PHE A 1 96 ? -3.111 10.559 5.790 1.00 87.50 96 PHE A C 1
ATOM 748 O O . PHE A 1 96 ? -2.837 11.257 6.772 1.00 87.50 96 PHE A O 1
ATOM 755 N N . THR A 1 97 ? -3.908 11.012 4.814 1.00 89.56 97 THR A N 1
ATOM 756 C CA . THR A 1 97 ? -4.441 12.388 4.814 1.00 89.56 97 THR A CA 1
ATOM 757 C C . THR A 1 97 ? -5.542 12.605 5.867 1.00 89.56 97 THR A C 1
ATOM 759 O O . THR A 1 97 ? -5.878 13.743 6.201 1.00 89.56 97 THR A O 1
ATOM 762 N N . HIS A 1 98 ? -6.008 11.531 6.520 1.00 94.81 98 HIS A N 1
ATOM 763 C CA . HIS A 1 98 ? -6.933 11.579 7.655 1.00 94.81 98 HIS A CA 1
ATOM 764 C C . HIS A 1 98 ? -6.414 12.370 8.869 1.00 94.81 98 HIS A C 1
ATOM 766 O O . HIS A 1 98 ? -7.228 12.947 9.600 1.00 94.81 98 HIS A O 1
ATOM 772 N N . LYS A 1 99 ? -5.088 12.395 9.098 1.00 92.50 99 LYS A N 1
ATOM 773 C CA . LYS A 1 99 ? -4.448 12.885 10.338 1.00 92.50 99 LYS A CA 1
ATOM 774 C C . LYS A 1 99 ? -4.953 14.262 10.772 1.00 92.50 99 LYS A C 1
ATOM 776 O O . LYS A 1 99 ? -5.529 14.396 11.849 1.00 92.50 99 LYS A O 1
ATOM 781 N N . ALA A 1 100 ? -4.789 15.270 9.914 1.00 92.25 100 ALA A N 1
ATOM 782 C CA . ALA A 1 100 ? -5.086 16.661 10.257 1.00 92.25 100 ALA A CA 1
ATOM 783 C C . ALA A 1 100 ? -6.564 16.870 10.627 1.00 92.25 100 ALA A C 1
ATOM 785 O O . ALA A 1 100 ? -6.871 17.494 11.642 1.00 92.25 100 ALA A O 1
ATOM 786 N N . ALA A 1 101 ? -7.482 16.300 9.839 1.00 95.31 101 ALA A N 1
ATOM 787 C CA . ALA A 1 101 ? -8.914 16.396 10.108 1.00 95.31 101 ALA A CA 1
ATOM 788 C C . ALA A 1 101 ? -9.308 15.661 11.398 1.00 95.31 101 ALA A C 1
ATOM 790 O O . ALA A 1 101 ? -10.181 16.124 12.128 1.00 95.31 101 ALA A O 1
ATOM 791 N N . LEU A 1 102 ? -8.665 14.526 11.694 1.00 95.38 102 LEU A N 1
ATOM 792 C CA . LEU A 1 102 ? -8.965 13.740 12.887 1.00 95.38 102 LEU A CA 1
ATOM 793 C C . LEU A 1 102 ? -8.518 14.468 14.165 1.00 95.38 102 LEU A C 1
ATOM 795 O O . LEU A 1 102 ? -9.256 14.491 15.148 1.00 95.38 102 LEU A O 1
ATOM 799 N N . TYR A 1 103 ? -7.356 15.132 14.134 1.00 95.38 103 TYR A N 1
ATOM 800 C CA . TYR A 1 103 ? -6.851 15.929 15.261 1.00 95.38 103 TYR A CA 1
ATOM 801 C C . TYR A 1 103 ? -7.764 17.108 15.620 1.00 95.38 103 TYR A C 1
ATOM 803 O O . TYR A 1 103 ? -7.789 17.540 16.775 1.00 95.38 103 TYR A O 1
ATOM 811 N N . GLY A 1 104 ? -8.518 17.611 14.639 1.00 94.56 104 GLY A N 1
ATOM 812 C CA . GLY A 1 104 ? -9.453 18.724 14.783 1.00 94.56 104 GLY A CA 1
ATOM 813 C C . GLY A 1 104 ? -10.838 18.361 15.328 1.00 94.56 104 GLY A C 1
ATOM 814 O O . GLY A 1 104 ? -11.672 19.256 15.427 1.00 94.56 104 GLY A O 1
ATOM 815 N N . LEU A 1 105 ? -11.112 17.094 15.669 1.00 96.06 105 LEU A N 1
ATOM 816 C CA . LEU A 1 105 ? -12.423 16.685 16.188 1.00 96.06 105 LEU A CA 1
ATOM 817 C C . LEU A 1 105 ? -12.797 17.417 17.487 1.00 96.06 105 LEU A C 1
ATOM 819 O O . LEU A 1 105 ? -12.007 17.515 18.431 1.00 96.06 105 LEU A O 1
ATOM 823 N N . GLU A 1 106 ? -14.041 17.891 17.551 1.00 96.50 106 GLU A N 1
ATOM 824 C CA . GLU A 1 106 ? -14.558 18.653 18.682 1.00 96.50 106 GLU A CA 1
ATOM 825 C C . GLU A 1 106 ? -14.722 17.787 19.949 1.00 96.50 106 GLU A C 1
ATOM 827 O O . GLU A 1 106 ? -14.979 16.579 19.856 1.00 96.50 106 GLU A O 1
ATOM 832 N N . PRO A 1 107 ? -14.642 18.383 21.159 1.00 97.56 107 PRO A N 1
ATOM 833 C CA . PRO A 1 107 ? -14.737 17.647 22.423 1.00 97.56 107 PRO A CA 1
ATOM 834 C C . PRO A 1 107 ? -15.985 16.765 22.569 1.00 97.56 107 PRO A C 1
ATOM 836 O O . PRO A 1 107 ? -15.911 15.705 23.190 1.00 97.56 107 PRO A O 1
ATOM 839 N N . GLU A 1 108 ? -17.118 17.163 21.984 1.00 98.06 108 GLU A N 1
ATOM 840 C CA . GLU A 1 108 ? -18.347 16.361 22.003 1.00 98.06 108 GLU A CA 1
ATOM 841 C C . GLU A 1 108 ? -18.190 15.023 21.261 1.00 98.06 108 GLU A C 1
ATOM 843 O O . GLU A 1 108 ? -18.648 13.989 21.750 1.00 98.06 108 GLU A O 1
ATOM 848 N N . TYR A 1 109 ? -17.473 15.003 20.132 1.00 98.31 109 TYR A N 1
ATOM 849 C CA . TYR A 1 109 ? -17.207 13.779 19.375 1.00 98.31 109 TYR A CA 1
ATOM 850 C C . TYR A 1 109 ? -16.138 12.937 20.060 1.00 98.31 109 TYR A C 1
ATOM 852 O O . TYR A 1 109 ? -16.279 11.717 20.119 1.00 98.31 109 TYR A O 1
ATOM 860 N N . ILE A 1 110 ? -15.131 13.565 20.679 1.00 98.12 110 ILE A N 1
ATOM 861 C CA . ILE A 1 110 ? -14.180 12.858 21.552 1.00 98.12 110 ILE A CA 1
ATOM 862 C C . ILE A 1 110 ? -14.919 12.147 22.694 1.00 98.12 110 ILE A C 1
ATOM 864 O O . ILE A 1 110 ? -14.611 10.994 23.005 1.00 98.12 110 ILE A O 1
ATOM 868 N N . LYS A 1 111 ? -15.926 12.793 23.295 1.00 97.94 111 LYS A N 1
ATOM 869 C CA . LYS A 1 111 ? -16.768 12.167 24.319 1.00 97.94 111 LYS A CA 1
ATOM 870 C C . LYS A 1 111 ? -17.557 10.984 23.748 1.00 97.94 111 LYS A C 1
ATOM 872 O O . LYS A 1 111 ? -17.473 9.896 24.309 1.00 97.94 111 LYS A O 1
ATOM 877 N N . LYS A 1 112 ? -18.243 11.154 22.610 1.00 98.25 112 LYS A N 1
ATOM 878 C CA . LYS A 1 112 ? -18.987 10.066 21.940 1.00 98.25 112 LYS A CA 1
ATOM 879 C C . LYS A 1 112 ? -18.093 8.869 21.602 1.00 98.25 112 LYS A C 1
ATOM 881 O O . LYS A 1 112 ? -18.505 7.735 21.828 1.00 98.25 112 LYS A O 1
ATOM 886 N N . ILE A 1 113 ? -16.871 9.102 21.117 1.00 98.06 113 ILE A N 1
ATOM 887 C CA . ILE A 1 113 ? -15.877 8.051 20.838 1.00 98.06 113 ILE A CA 1
ATOM 888 C C . ILE A 1 113 ? -15.577 7.235 22.098 1.00 98.06 113 ILE A C 1
ATOM 890 O O . ILE A 1 113 ? -15.557 6.004 22.048 1.00 98.06 113 ILE A O 1
ATOM 894 N N . LYS A 1 114 ? -15.367 7.908 23.236 1.00 97.25 114 LYS A N 1
ATOM 895 C CA . LYS A 1 114 ? -15.082 7.249 24.517 1.00 97.25 114 LYS A CA 1
ATOM 896 C C . LYS A 1 114 ? -16.285 6.481 25.047 1.00 97.25 114 LYS A C 1
ATOM 898 O O . LYS A 1 114 ? -16.126 5.308 25.370 1.00 97.25 114 LYS A O 1
ATOM 903 N N . ASP A 1 115 ? -17.451 7.123 25.098 1.00 96.62 115 ASP A N 1
ATOM 904 C CA . ASP A 1 115 ? -18.689 6.547 25.636 1.00 96.62 115 ASP A CA 1
ATOM 905 C C . ASP A 1 115 ? -19.116 5.292 24.857 1.00 96.62 115 ASP A C 1
ATOM 907 O O . ASP A 1 115 ? -19.574 4.317 25.446 1.00 96.62 115 ASP A O 1
ATOM 911 N N . ASN A 1 116 ? -18.929 5.298 23.532 1.00 96.19 116 ASN A N 1
ATOM 912 C CA . ASN A 1 116 ? -19.343 4.205 22.648 1.00 96.19 116 ASN A CA 1
ATOM 913 C C . ASN A 1 116 ? -18.214 3.216 22.323 1.00 96.19 116 ASN A C 1
ATOM 915 O O . ASN A 1 116 ? -18.407 2.315 21.506 1.00 96.19 116 ASN A O 1
ATOM 919 N N . ASN A 1 117 ? -17.040 3.361 22.952 1.00 95.19 117 ASN A N 1
ATOM 920 C CA . ASN A 1 117 ? -15.881 2.496 22.723 1.00 95.19 117 ASN A CA 1
ATOM 921 C C . ASN A 1 117 ? -15.543 2.330 21.228 1.00 95.19 117 ASN A C 1
ATOM 923 O O . ASN A 1 117 ? -15.310 1.211 20.752 1.00 95.19 117 ASN A O 1
ATOM 927 N N . ILE A 1 118 ? -15.558 3.449 20.494 1.00 97.62 118 ILE A N 1
ATOM 928 C CA . ILE A 1 118 ? -15.214 3.494 19.072 1.00 97.62 118 ILE A CA 1
ATOM 929 C C . ILE A 1 118 ? -13.712 3.248 18.915 1.00 97.62 118 ILE A C 1
ATOM 931 O O . ILE A 1 118 ? -12.892 3.822 19.633 1.00 97.62 118 ILE A O 1
ATOM 935 N N . VAL A 1 119 ? -13.366 2.396 17.955 1.00 96.50 119 VAL A N 1
ATOM 936 C CA . VAL A 1 119 ? -12.001 2.030 17.587 1.00 96.50 119 VAL A CA 1
ATOM 937 C C . VAL A 1 119 ? -11.746 2.467 16.153 1.00 96.50 119 VAL A C 1
ATOM 939 O O . VAL A 1 119 ? -12.471 2.073 15.238 1.00 96.50 119 VAL A O 1
ATOM 942 N N . PHE A 1 120 ? -10.686 3.241 15.961 1.00 97.62 120 PHE A N 1
ATOM 943 C CA . PHE A 1 120 ? -10.159 3.604 14.658 1.00 97.62 120 PHE A CA 1
ATOM 944 C C . PHE A 1 120 ? -9.090 2.603 14.224 1.00 97.62 120 PHE A C 1
ATOM 946 O O . PHE A 1 120 ? -8.111 2.382 14.938 1.00 97.62 120 PHE A O 1
ATOM 953 N N . ILE A 1 121 ? -9.267 2.020 13.042 1.00 96.44 121 ILE A N 1
ATOM 954 C CA . ILE A 1 121 ? -8.252 1.222 12.353 1.00 96.44 121 ILE A CA 1
ATOM 955 C C . ILE A 1 121 ? -7.593 2.158 11.337 1.00 96.44 121 ILE A C 1
ATOM 957 O O . ILE A 1 121 ? -8.217 2.499 10.334 1.00 96.44 121 ILE A O 1
ATOM 961 N N . THR A 1 122 ? -6.378 2.627 11.622 1.00 95.44 122 THR A N 1
ATOM 962 C CA . THR A 1 122 ? -5.679 3.645 10.822 1.00 95.44 122 THR A CA 1
ATOM 963 C C . THR A 1 122 ? -4.746 2.974 9.822 1.00 95.44 122 THR A C 1
ATOM 965 O O . THR A 1 122 ? -3.658 2.516 10.169 1.00 95.44 122 THR A O 1
ATOM 968 N N . VAL A 1 123 ? -5.193 2.860 8.574 1.00 94.12 123 VAL A N 1
ATOM 969 C CA . VAL A 1 123 ? -4.428 2.224 7.500 1.00 94.12 123 VAL A CA 1
ATOM 970 C C . VAL A 1 123 ? -3.508 3.256 6.871 1.00 94.12 123 VAL A C 1
ATOM 972 O O . VAL A 1 123 ? -3.961 4.288 6.386 1.00 94.12 123 VAL A O 1
ATOM 975 N N . ASP A 1 124 ? -2.220 2.930 6.842 1.00 90.56 124 ASP A N 1
ATOM 976 C CA . ASP A 1 124 ? -1.137 3.715 6.250 1.00 90.56 124 ASP A CA 1
ATOM 977 C C . ASP A 1 124 ? -0.695 4.963 7.016 1.00 90.56 124 ASP A C 1
ATOM 979 O O . ASP A 1 124 ? 0.072 5.790 6.520 1.00 90.56 124 ASP A O 1
ATOM 983 N N . PHE A 1 125 ? -1.130 5.075 8.268 1.00 91.75 125 PHE A N 1
ATOM 984 C CA . PHE A 1 125 ? -0.623 6.069 9.196 1.00 91.75 125 PHE A CA 1
ATOM 985 C C . PHE A 1 125 ? -0.717 5.616 10.650 1.00 91.75 125 PHE A C 1
ATOM 987 O O . PHE A 1 125 ? -1.626 4.882 11.043 1.00 91.75 125 PHE A O 1
ATOM 994 N N . ASP A 1 126 ? 0.228 6.098 11.454 1.00 92.31 126 ASP A N 1
ATOM 995 C CA . ASP A 1 126 ? 0.288 5.835 12.884 1.00 92.31 126 ASP A CA 1
ATOM 996 C C . ASP A 1 126 ? 0.392 7.145 13.667 1.00 92.31 126 ASP A C 1
ATOM 998 O O . ASP A 1 126 ? 1.443 7.776 13.760 1.00 92.31 126 ASP A O 1
ATOM 1002 N N . ILE A 1 127 ? -0.732 7.528 14.267 1.00 93.25 127 ILE A N 1
ATOM 1003 C CA . ILE A 1 127 ? -0.835 8.723 15.104 1.00 93.25 127 ILE A CA 1
ATOM 1004 C C . ILE A 1 127 ? 0.016 8.587 16.376 1.00 93.25 127 ILE A C 1
ATOM 1006 O O . ILE A 1 127 ? 0.495 9.583 16.915 1.00 93.25 127 ILE A O 1
ATOM 1010 N N . GLN A 1 128 ? 0.192 7.367 16.889 1.00 92.19 128 GLN A N 1
ATOM 1011 C CA . GLN A 1 128 ? 0.965 7.134 18.107 1.00 92.19 128 GLN A CA 1
ATOM 1012 C C . GLN A 1 128 ? 2.454 7.291 17.840 1.00 92.19 128 GLN A C 1
ATOM 1014 O O . GLN A 1 128 ? 3.150 7.905 18.650 1.00 92.19 128 GLN A O 1
ATOM 1019 N N . GLN A 1 129 ? 2.923 6.797 16.691 1.00 90.44 129 GLN A N 1
ATOM 1020 C CA . GLN A 1 129 ? 4.277 7.065 16.228 1.00 90.44 129 GLN A CA 1
ATOM 1021 C C . GLN A 1 129 ? 4.498 8.572 16.097 1.00 90.44 129 GLN A C 1
ATOM 1023 O O . GLN A 1 129 ? 5.413 9.077 16.743 1.00 90.44 129 GLN A O 1
ATOM 1028 N N . ASP A 1 130 ? 3.625 9.293 15.382 1.00 90.69 130 ASP A N 1
ATOM 1029 C CA . ASP A 1 130 ? 3.736 10.751 15.223 1.00 90.69 130 ASP A CA 1
ATOM 1030 C C . ASP A 1 130 ? 3.827 11.472 16.582 1.00 90.69 130 ASP A C 1
ATOM 1032 O O . ASP A 1 130 ? 4.698 12.318 16.800 1.00 90.69 130 ASP A O 1
ATOM 1036 N N . ALA A 1 131 ? 2.955 11.098 17.527 1.00 92.12 131 ALA A N 1
ATOM 1037 C CA . ALA A 1 131 ? 2.942 11.644 18.881 1.00 92.12 131 ALA A CA 1
ATOM 1038 C C . ALA A 1 131 ? 4.249 11.360 19.640 1.00 92.12 131 ALA A C 1
ATOM 1040 O O . ALA A 1 131 ? 4.736 12.225 20.370 1.00 92.12 131 ALA A O 1
ATOM 1041 N N . SER A 1 132 ? 4.826 10.166 19.471 1.00 90.62 132 SER A N 1
ATOM 1042 C CA . SER A 1 132 ? 6.089 9.774 20.109 1.00 90.62 132 SER A CA 1
ATOM 1043 C C . SER A 1 132 ? 7.317 10.445 19.486 1.00 90.62 132 SER A C 1
ATOM 1045 O O . SER A 1 132 ? 8.297 10.693 20.185 1.00 90.62 132 SER A O 1
ATOM 1047 N N . THR A 1 133 ? 7.254 10.788 18.195 1.00 86.69 133 THR A N 1
ATOM 1048 C CA . THR A 1 133 ? 8.330 11.467 17.457 1.00 86.69 133 THR A CA 1
ATOM 1049 C C . THR A 1 133 ? 8.223 12.992 17.503 1.00 86.69 133 THR A C 1
ATOM 1051 O O . THR A 1 133 ? 9.006 13.679 16.854 1.00 86.69 133 THR A O 1
ATOM 1054 N N . GLY A 1 134 ? 7.285 13.528 18.292 1.00 85.56 134 GLY A N 1
ATOM 1055 C CA . GLY A 1 134 ? 7.226 14.946 18.639 1.00 85.56 134 GLY A CA 1
ATOM 1056 C C . GLY A 1 134 ? 6.204 15.787 17.875 1.00 85.56 134 GLY A C 1
ATOM 1057 O O . GLY A 1 134 ? 6.251 17.004 18.018 1.00 85.56 134 GLY A O 1
ATOM 1058 N N . GLU A 1 135 ? 5.273 15.193 17.119 1.00 92.12 135 GLU A N 1
ATOM 1059 C CA . GLU A 1 135 ? 4.206 15.946 16.444 1.00 92.12 135 GLU A CA 1
ATOM 1060 C C . GLU A 1 135 ? 3.166 16.453 17.470 1.00 92.12 135 GLU A C 1
ATOM 1062 O O . GLU A 1 135 ? 2.419 15.646 18.046 1.00 92.12 135 GLU A O 1
ATOM 1067 N N . PRO A 1 136 ? 3.068 17.775 17.734 1.00 95.00 136 PRO A N 1
ATOM 1068 C CA . PRO A 1 136 ? 2.262 18.285 18.844 1.00 95.00 136 PRO A CA 1
ATOM 1069 C C . PRO A 1 136 ? 0.763 18.025 18.676 1.00 95.00 136 PRO A C 1
ATOM 1071 O O . PRO A 1 136 ? 0.077 17.723 19.656 1.00 95.00 136 PRO A O 1
ATOM 1074 N N . ALA A 1 137 ? 0.248 18.111 17.445 1.00 95.56 137 ALA A N 1
ATOM 1075 C CA . ALA A 1 137 ? -1.165 17.868 17.164 1.00 95.56 137 ALA A CA 1
ATOM 1076 C C . ALA A 1 137 ? -1.541 16.396 17.396 1.00 95.56 137 ALA A C 1
ATOM 1078 O O . ALA A 1 137 ? -2.569 16.112 18.018 1.00 95.56 137 ALA A O 1
ATOM 1079 N N . ALA A 1 138 ? -0.671 15.468 16.985 1.00 95.81 138 ALA A N 1
ATOM 1080 C CA . ALA A 1 138 ? -0.837 14.041 17.233 1.00 95.81 138 ALA A CA 1
ATOM 1081 C C . ALA A 1 138 ? -0.809 13.733 18.734 1.00 95.81 138 ALA A C 1
ATOM 1083 O O . ALA A 1 138 ? -1.707 13.057 19.240 1.00 95.81 138 ALA A O 1
ATOM 1084 N N . LYS A 1 139 ? 0.163 14.291 19.471 1.00 96.00 139 LYS A N 1
ATOM 1085 C CA . LYS A 1 139 ? 0.248 14.124 20.928 1.00 96.00 139 LYS A CA 1
ATOM 1086 C C . LYS A 1 139 ? -1.009 14.631 21.634 1.00 96.00 139 LYS A C 1
ATOM 1088 O O . LYS A 1 139 ? -1.605 13.900 22.422 1.00 96.00 139 LYS A O 1
ATOM 1093 N N . ALA A 1 140 ? -1.446 15.848 21.312 1.00 96.75 140 ALA A N 1
ATOM 1094 C CA . ALA A 1 140 ? -2.660 16.418 21.882 1.00 96.75 140 ALA A CA 1
ATOM 1095 C C . ALA A 1 140 ? -3.896 15.561 21.568 1.00 96.75 140 ALA A C 1
ATOM 1097 O O . ALA A 1 140 ? -4.769 15.409 22.421 1.00 96.75 140 ALA A O 1
ATOM 1098 N N . PHE A 1 141 ? -3.983 14.990 20.365 1.00 97.00 141 PHE A N 1
ATOM 1099 C CA . PHE A 1 141 ? -5.079 14.102 19.996 1.00 97.00 141 PHE A CA 1
ATOM 1100 C C . PHE A 1 141 ? -5.048 12.777 20.767 1.00 97.00 141 PHE A C 1
ATOM 1102 O O . PHE A 1 141 ? -6.081 12.393 21.310 1.00 97.00 141 PHE A O 1
ATOM 1109 N N . VAL A 1 142 ? -3.893 12.108 20.878 1.00 96.31 142 VAL A N 1
ATOM 1110 C CA . VAL A 1 142 ? -3.743 10.856 21.650 1.00 96.31 142 VAL A CA 1
ATOM 1111 C C . VAL A 1 142 ? -4.122 11.067 23.117 1.00 96.31 142 VAL A C 1
ATOM 1113 O O . VAL A 1 142 ? -4.896 10.281 23.670 1.00 96.31 142 VAL A O 1
ATOM 1116 N N . ASP A 1 143 ? -3.656 12.164 23.722 1.00 95.88 143 ASP A N 1
ATOM 1117 C CA . ASP A 1 143 ? -3.979 12.524 25.106 1.00 95.88 143 ASP A CA 1
ATOM 1118 C C . ASP A 1 143 ? -5.496 12.780 25.273 1.00 95.88 143 ASP A C 1
ATOM 1120 O O . ASP A 1 143 ? -6.111 12.351 26.254 1.00 95.88 143 ASP A O 1
ATOM 1124 N N . LYS A 1 144 ? -6.139 13.420 24.283 1.00 96.38 144 LYS A N 1
ATOM 1125 C CA . LYS A 1 144 ? -7.588 13.691 24.287 1.00 96.38 144 LYS A CA 1
ATOM 1126 C C . LYS A 1 144 ? -8.434 12.442 24.065 1.00 96.38 144 LYS A C 1
ATOM 1128 O O . LYS A 1 144 ? -9.405 12.260 24.798 1.00 96.38 144 LYS A O 1
ATOM 1133 N N . ILE A 1 145 ? -8.130 11.610 23.069 1.00 96.75 145 ILE A N 1
ATOM 1134 C CA . ILE A 1 145 ? -8.948 10.444 22.693 1.00 96.75 145 ILE A CA 1
ATOM 1135 C C . ILE A 1 145 ? -8.788 9.275 23.677 1.00 96.75 145 ILE A C 1
ATOM 1137 O O . ILE A 1 145 ? -9.751 8.548 23.927 1.00 96.75 145 ILE A O 1
ATOM 1141 N N . GLY A 1 146 ? -7.621 9.156 24.317 1.00 95.81 146 GLY A N 1
ATOM 1142 C CA . GLY A 1 146 ? -7.300 8.095 25.271 1.00 95.81 146 GLY A CA 1
ATOM 1143 C C . GLY A 1 146 ? -6.898 6.764 24.619 1.00 95.81 146 GLY A C 1
ATOM 1144 O O . GLY A 1 146 ? -6.946 6.588 23.404 1.00 95.81 146 GLY A O 1
ATOM 1145 N N . GLN A 1 147 ? -6.490 5.806 25.454 1.00 95.31 147 GLN A N 1
ATOM 1146 C CA . GLN A 1 147 ? -5.950 4.498 25.044 1.00 95.31 147 GLN A CA 1
ATOM 1147 C C . GLN A 1 147 ? -7.027 3.486 24.636 1.00 95.31 147 GLN A C 1
ATOM 1149 O O . GLN A 1 147 ? -8.143 3.572 25.114 1.00 95.31 147 GLN A O 1
ATOM 1154 N N . GLY A 1 148 ? -6.724 2.478 23.822 1.00 94.25 148 GLY A N 1
ATOM 1155 C CA . GLY A 1 148 ? -7.695 1.460 23.391 1.00 94.25 148 GLY A CA 1
ATOM 1156 C C . GLY A 1 148 ? -8.690 1.945 22.338 1.00 94.25 148 GLY A C 1
ATOM 1157 O O . GLY A 1 148 ? -9.816 1.452 22.287 1.00 94.25 148 GLY A O 1
ATOM 1158 N N . ARG A 1 149 ? -8.295 2.955 21.552 1.00 95.75 149 ARG A N 1
ATOM 1159 C CA . ARG A 1 149 ? -9.089 3.566 20.473 1.00 95.75 149 ARG A CA 1
ATOM 1160 C C . ARG A 1 149 ? -8.386 3.523 19.116 1.00 95.75 149 ARG A C 1
ATOM 1162 O O . ARG A 1 149 ? -9.035 3.808 18.119 1.00 95.75 149 ARG A O 1
ATOM 1169 N N . LEU A 1 150 ? -7.098 3.186 19.059 1.00 95.31 150 LEU A N 1
ATOM 1170 C CA . LEU A 1 150 ? -6.304 3.213 17.830 1.00 95.31 150 LEU A CA 1
ATOM 1171 C C . LEU A 1 150 ? -5.701 1.837 17.537 1.00 95.31 150 LEU A C 1
ATOM 1173 O O . LEU A 1 150 ? -5.084 1.233 18.415 1.00 95.31 150 LEU A O 1
ATOM 1177 N N . ILE A 1 151 ? -5.858 1.376 16.297 1.00 94.25 151 ILE A N 1
ATOM 1178 C CA . ILE A 1 151 ? -5.193 0.206 15.720 1.00 94.25 151 ILE A CA 1
ATOM 1179 C C . ILE A 1 151 ? -4.467 0.659 14.441 1.00 94.25 151 ILE A C 1
ATOM 1181 O O . ILE A 1 151 ? -5.108 0.775 13.394 1.00 94.25 151 ILE A O 1
ATOM 1185 N N . PRO A 1 152 ? -3.154 0.928 14.499 1.00 93.31 152 PRO A N 1
ATOM 1186 C CA . PRO A 1 152 ? -2.386 1.301 13.317 1.00 93.31 152 PRO A CA 1
ATOM 1187 C C . PRO A 1 152 ? -2.063 0.095 12.430 1.00 93.31 152 PRO A C 1
ATOM 1189 O O . PRO A 1 152 ? -1.628 -0.954 12.906 1.00 93.31 152 PRO A O 1
ATOM 1192 N N . VAL A 1 153 ? -2.247 0.254 11.120 1.00 92.06 153 VAL A N 1
ATOM 1193 C CA . VAL A 1 153 ? -1.920 -0.737 10.089 1.00 92.06 153 VAL A CA 1
ATOM 1194 C C . VAL A 1 153 ? -0.947 -0.097 9.103 1.00 92.06 153 VAL A C 1
ATOM 1196 O O . VAL A 1 153 ? -1.357 0.640 8.212 1.00 92.06 153 VAL A O 1
ATOM 1199 N N . ILE A 1 154 ? 0.348 -0.369 9.272 1.00 90.62 154 ILE A N 1
ATOM 1200 C CA . ILE A 1 154 ? 1.441 0.223 8.481 1.00 90.62 154 ILE A CA 1
ATOM 1201 C C . ILE A 1 154 ? 2.109 -0.859 7.644 1.00 90.62 154 ILE A C 1
ATOM 1203 O O . ILE A 1 154 ? 2.260 -1.976 8.126 1.00 90.62 154 ILE A O 1
ATOM 1207 N N . PHE A 1 155 ? 2.546 -0.543 6.426 1.00 91.69 155 PHE A N 1
ATOM 1208 C CA . PHE A 1 155 ? 3.187 -1.504 5.526 1.00 91.69 155 PHE A CA 1
ATOM 1209 C C . PHE A 1 155 ? 4.614 -1.088 5.184 1.00 91.69 155 PHE A C 1
ATOM 1211 O O . PHE A 1 155 ? 4.860 0.085 4.921 1.00 91.69 155 PHE A O 1
ATOM 1218 N N . ASP A 1 156 ? 5.530 -2.054 5.103 1.00 92.62 156 ASP A N 1
ATOM 1219 C CA . ASP A 1 156 ? 6.888 -1.823 4.591 1.00 92.62 156 ASP A CA 1
ATOM 1220 C C . ASP A 1 156 ? 6.971 -2.221 3.116 1.00 92.62 156 ASP A C 1
ATOM 1222 O O . ASP A 1 156 ? 7.435 -3.307 2.753 1.00 92.62 156 ASP A O 1
ATOM 1226 N N . THR A 1 157 ? 6.478 -1.346 2.244 1.00 95.31 157 THR A N 1
ATOM 1227 C CA . THR A 1 157 ? 6.432 -1.610 0.800 1.00 95.31 157 THR A CA 1
ATOM 1228 C C . THR A 1 157 ? 7.816 -1.595 0.157 1.00 95.31 157 THR A C 1
ATOM 1230 O O . THR A 1 157 ? 7.977 -2.191 -0.912 1.00 95.31 157 THR A O 1
ATOM 1233 N N . LYS A 1 158 ? 8.845 -1.034 0.820 1.00 95.75 158 LYS A N 1
ATOM 1234 C CA . LYS A 1 158 ? 10.230 -1.054 0.321 1.00 95.75 158 LYS A CA 1
ATOM 1235 C C . LYS A 1 158 ? 10.724 -2.473 0.074 1.00 95.75 158 LYS A C 1
ATOM 1237 O O . LYS A 1 158 ? 11.464 -2.700 -0.879 1.00 95.75 158 LYS A O 1
ATOM 1242 N N . GLN A 1 159 ? 10.311 -3.425 0.912 1.00 96.50 159 GLN A N 1
ATOM 1243 C CA . GLN A 1 159 ? 10.724 -4.828 0.818 1.00 96.50 159 GLN A CA 1
ATOM 1244 C C . GLN A 1 159 ? 10.272 -5.463 -0.503 1.00 96.50 159 GLN A C 1
ATOM 1246 O O . GLN A 1 159 ? 11.081 -6.009 -1.250 1.00 96.50 159 GLN A O 1
ATOM 1251 N N . ALA A 1 160 ? 8.985 -5.343 -0.824 1.00 97.75 160 ALA A N 1
ATOM 1252 C CA . ALA A 1 160 ? 8.432 -5.862 -2.069 1.00 97.75 160 ALA A CA 1
ATOM 1253 C C . ALA A 1 160 ? 8.904 -5.060 -3.292 1.00 97.75 160 ALA A C 1
ATOM 1255 O O . ALA A 1 160 ? 9.214 -5.630 -4.337 1.00 97.75 160 ALA A O 1
ATOM 1256 N N . ALA A 1 161 ? 9.026 -3.741 -3.144 1.00 98.62 161 ALA A N 1
ATOM 1257 C CA . ALA A 1 161 ? 9.567 -2.871 -4.175 1.00 98.62 161 ALA A CA 1
ATOM 1258 C C . ALA A 1 161 ? 11.015 -3.238 -4.542 1.00 98.62 161 ALA A C 1
ATOM 1260 O O . ALA A 1 161 ? 11.349 -3.296 -5.723 1.00 98.62 161 ALA A O 1
ATOM 1261 N N . TYR A 1 162 ? 11.857 -3.574 -3.559 1.00 98.75 162 TYR A N 1
ATOM 1262 C CA . TYR A 1 162 ? 13.215 -4.071 -3.796 1.00 98.75 162 TYR A CA 1
ATOM 1263 C C . TYR A 1 162 ? 13.227 -5.301 -4.703 1.00 98.75 162 TYR A C 1
ATOM 1265 O O . TYR A 1 162 ? 13.986 -5.347 -5.675 1.00 98.75 162 TYR A O 1
ATOM 1273 N N . 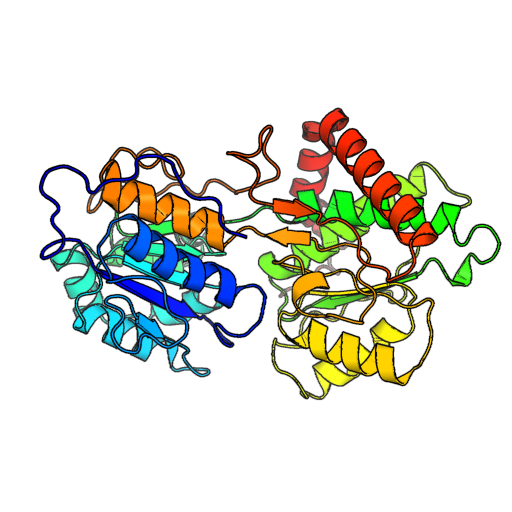ILE A 1 163 ? 12.355 -6.274 -4.423 1.00 98.75 163 ILE A N 1
ATOM 1274 C CA . ILE A 1 163 ? 12.207 -7.480 -5.245 1.00 98.75 163 ILE A CA 1
ATOM 1275 C C . ILE A 1 163 ? 11.822 -7.092 -6.679 1.00 98.75 163 ILE A C 1
ATOM 1277 O O . ILE A 1 163 ? 12.475 -7.538 -7.623 1.00 98.75 163 ILE A O 1
ATOM 1281 N N . ALA A 1 164 ? 10.824 -6.219 -6.852 1.00 98.88 164 ALA A N 1
ATOM 1282 C CA . ALA A 1 164 ? 10.375 -5.768 -8.171 1.00 98.88 164 ALA A CA 1
ATOM 1283 C C . ALA A 1 164 ? 11.486 -5.063 -8.965 1.00 98.88 164 ALA A C 1
ATOM 1285 O O . ALA A 1 164 ? 11.673 -5.340 -10.150 1.00 98.88 164 ALA A O 1
ATOM 1286 N N . GLY A 1 165 ? 12.260 -4.188 -8.318 1.00 98.88 165 GLY A N 1
ATOM 1287 C CA . GLY A 1 165 ? 13.372 -3.481 -8.950 1.00 98.88 165 GLY A CA 1
ATOM 1288 C C . GLY A 1 165 ? 14.501 -4.409 -9.388 1.00 98.88 165 GLY A C 1
ATOM 1289 O O . GLY A 1 165 ? 15.000 -4.305 -10.510 1.00 98.88 165 GLY A O 1
ATOM 1290 N N . ARG A 1 166 ? 14.874 -5.359 -8.526 1.00 98.81 166 ARG A N 1
ATOM 1291 C CA . ARG A 1 166 ? 15.901 -6.355 -8.837 1.00 98.81 166 ARG A CA 1
ATOM 1292 C C . ARG A 1 166 ? 15.458 -7.277 -9.981 1.00 98.81 166 ARG A C 1
ATOM 1294 O O . ARG A 1 166 ? 16.238 -7.518 -10.899 1.00 98.81 166 ARG A O 1
ATOM 1301 N N . ALA A 1 167 ? 14.198 -7.717 -9.970 1.00 98.94 167 ALA A N 1
ATOM 1302 C CA . ALA A 1 167 ? 13.608 -8.511 -11.047 1.00 98.94 167 ALA A CA 1
ATOM 1303 C C . ALA A 1 167 ? 13.550 -7.743 -12.375 1.00 98.94 167 ALA A C 1
ATOM 1305 O O . ALA A 1 167 ? 13.853 -8.305 -13.425 1.00 98.94 167 ALA A O 1
ATOM 1306 N N . LEU A 1 168 ? 13.193 -6.453 -12.348 1.00 98.94 168 LEU A N 1
ATOM 1307 C CA . LEU A 1 168 ? 13.166 -5.615 -13.548 1.00 98.94 168 LEU A CA 1
ATOM 1308 C C . LEU A 1 168 ? 14.551 -5.527 -14.193 1.00 98.94 168 LEU A C 1
ATOM 1310 O O . LEU A 1 168 ? 14.668 -5.661 -15.411 1.00 98.94 168 LEU A O 1
ATOM 1314 N N . ALA A 1 169 ? 15.585 -5.288 -13.384 1.00 98.88 169 ALA A N 1
ATOM 1315 C CA . ALA A 1 169 ? 16.945 -5.138 -13.881 1.00 98.88 169 ALA A CA 1
ATOM 1316 C C . ALA A 1 169 ? 17.462 -6.434 -14.524 1.00 98.88 169 ALA A C 1
ATOM 1318 O O . ALA A 1 169 ? 17.990 -6.402 -15.638 1.00 98.88 169 ALA A O 1
ATOM 1319 N N . ASP A 1 170 ? 17.207 -7.571 -13.876 1.00 98.88 170 ASP A N 1
ATOM 1320 C CA . ASP A 1 170 ? 17.499 -8.895 -14.419 1.00 98.88 170 ASP A CA 1
ATOM 1321 C C . ASP A 1 170 ? 16.746 -9.168 -15.733 1.00 98.88 170 ASP A C 1
ATOM 1323 O O . ASP A 1 170 ? 17.356 -9.505 -16.751 1.00 98.88 170 ASP A O 1
ATOM 1327 N N . TYR A 1 171 ? 15.433 -8.937 -15.763 1.00 98.81 171 TYR A N 1
ATOM 1328 C CA . TYR A 1 171 ? 14.619 -9.081 -16.970 1.00 98.81 171 TYR A CA 1
ATOM 1329 C C . TYR A 1 171 ? 15.162 -8.232 -18.130 1.00 98.81 171 TYR A C 1
ATOM 1331 O O . TYR A 1 171 ? 15.393 -8.742 -19.229 1.00 98.81 171 TYR A O 1
ATOM 1339 N N . PHE A 1 172 ? 15.443 -6.951 -17.884 1.00 98.69 172 PHE A N 1
ATOM 1340 C CA . PHE A 1 172 ? 16.020 -6.047 -18.875 1.00 98.69 172 PHE A CA 1
ATOM 1341 C C . PHE A 1 172 ? 17.390 -6.497 -19.383 1.00 98.69 172 PHE A C 1
ATOM 1343 O O . PHE A 1 172 ? 17.671 -6.336 -20.572 1.00 98.69 172 PHE A O 1
ATOM 1350 N N . SER A 1 173 ? 18.228 -7.086 -18.528 1.00 98.38 173 SER A N 1
ATOM 1351 C CA . SER A 1 173 ? 19.521 -7.637 -18.944 1.00 98.38 173 SER A CA 1
ATOM 1352 C C . SER A 1 173 ? 19.382 -8.762 -19.972 1.00 98.38 173 SER A C 1
ATOM 1354 O O . SER A 1 173 ? 20.182 -8.851 -20.905 1.00 98.38 173 SER A O 1
ATOM 1356 N N . LYS A 1 174 ? 18.327 -9.576 -19.831 1.00 97.81 174 LYS A N 1
ATOM 1357 C CA . LYS A 1 174 ? 18.038 -10.738 -20.674 1.00 97.81 174 LYS A CA 1
ATOM 1358 C C . LYS A 1 174 ? 17.410 -10.321 -22.005 1.00 97.81 174 LYS A C 1
ATOM 1360 O O . LYS A 1 174 ? 17.849 -10.782 -23.056 1.00 97.81 174 LYS A O 1
ATOM 1365 N N . ILE A 1 175 ? 16.404 -9.443 -21.977 1.00 97.06 175 ILE A N 1
ATOM 1366 C CA . ILE A 1 175 ? 15.617 -9.111 -23.179 1.00 97.06 175 ILE A CA 1
ATOM 1367 C C . ILE A 1 175 ? 16.154 -7.923 -23.988 1.00 97.06 175 ILE A C 1
ATOM 1369 O O . ILE A 1 175 ? 15.839 -7.797 -25.169 1.00 97.06 175 ILE A O 1
ATOM 1373 N N . TYR A 1 176 ? 16.988 -7.074 -23.385 1.00 97.12 176 TYR A N 1
ATOM 1374 C CA . TYR A 1 176 ? 17.611 -5.922 -24.044 1.00 97.12 176 TYR A CA 1
ATOM 1375 C C . TYR A 1 176 ? 19.135 -5.975 -23.964 1.00 97.12 176 TYR A C 1
ATOM 1377 O O . TYR A 1 176 ? 19.799 -4.951 -23.781 1.00 97.12 176 TYR A O 1
ATOM 1385 N N . LYS A 1 177 ? 19.697 -7.179 -24.113 1.00 95.69 177 LYS A N 1
ATOM 1386 C CA . LYS A 1 177 ? 21.146 -7.401 -24.151 1.00 95.69 177 LYS A CA 1
ATOM 1387 C C . LYS A 1 177 ? 21.835 -6.500 -25.183 1.00 95.69 177 LYS A C 1
ATOM 1389 O O . LYS A 1 177 ? 22.817 -5.844 -24.851 1.00 95.69 177 LYS A O 1
ATOM 1394 N N . ASP A 1 178 ? 21.250 -6.409 -26.377 1.00 96.56 178 ASP A N 1
ATOM 1395 C CA . ASP A 1 178 ? 21.787 -5.648 -27.514 1.00 96.56 178 ASP A CA 1
ATOM 1396 C C . ASP A 1 178 ? 21.146 -4.251 -27.669 1.00 96.56 178 ASP A C 1
ATOM 1398 O O . ASP A 1 178 ? 21.456 -3.522 -28.607 1.00 96.56 178 ASP A O 1
ATOM 1402 N N . ASN A 1 179 ? 20.256 -3.859 -26.746 1.00 97.06 179 ASN A N 1
ATOM 1403 C CA . ASN A 1 179 ? 19.526 -2.583 -26.760 1.00 97.06 179 ASN A CA 1
ATOM 1404 C C . ASN A 1 179 ? 19.583 -1.882 -25.389 1.00 97.06 179 ASN A C 1
ATOM 1406 O O . ASN A 1 179 ? 18.547 -1.682 -24.742 1.00 97.06 179 ASN A O 1
ATOM 1410 N N . PRO A 1 180 ? 20.779 -1.517 -24.894 1.00 96.38 180 PRO A N 1
ATOM 1411 C CA . PRO A 1 180 ? 20.952 -0.957 -23.554 1.00 96.38 180 PRO A CA 1
ATOM 1412 C C . PRO A 1 180 ? 20.136 0.322 -23.295 1.00 96.38 180 PRO A C 1
ATOM 1414 O O . PRO A 1 180 ? 19.787 0.604 -22.150 1.00 96.38 180 PRO A O 1
ATOM 1417 N N . GLU A 1 181 ? 19.798 1.083 -24.336 1.00 96.06 181 GLU A N 1
ATOM 1418 C CA . GLU A 1 181 ? 18.931 2.265 -24.293 1.00 96.06 181 GLU A CA 1
ATOM 1419 C C . GLU A 1 181 ? 17.488 1.954 -23.866 1.00 96.06 181 GLU A C 1
ATOM 1421 O O . GLU A 1 181 ? 16.806 2.823 -23.322 1.00 96.06 181 GLU A O 1
ATOM 1426 N N . LYS A 1 182 ? 17.027 0.710 -24.050 1.00 97.56 182 LYS A N 1
ATOM 1427 C CA . LYS A 1 182 ? 15.690 0.260 -23.636 1.00 97.56 182 LYS A CA 1
ATOM 1428 C C . LYS A 1 182 ? 15.623 -0.164 -22.170 1.00 97.56 182 LYS A C 1
ATOM 1430 O O . LYS A 1 182 ? 14.529 -0.405 -21.667 1.00 97.56 182 LYS A O 1
ATOM 1435 N N . ARG A 1 183 ? 16.746 -0.230 -21.449 1.00 98.62 183 ARG A N 1
ATOM 1436 C CA . ARG A 1 183 ? 16.789 -0.617 -20.026 1.00 98.62 183 ARG A CA 1
ATOM 1437 C C . ARG A 1 183 ? 16.464 0.575 -19.125 1.00 98.62 183 ARG A C 1
ATOM 1439 O O . ARG A 1 183 ? 17.302 1.020 -18.339 1.00 98.62 183 ARG A O 1
ATOM 1446 N N . THR A 1 184 ? 15.269 1.140 -19.293 1.00 98.75 184 THR A N 1
ATOM 1447 C CA . THR A 1 184 ? 14.847 2.386 -18.639 1.00 98.75 184 THR A CA 1
ATOM 1448 C C . THR A 1 184 ? 13.543 2.236 -17.867 1.00 98.75 184 THR A C 1
ATOM 1450 O O . THR A 1 184 ? 12.584 1.626 -18.347 1.00 98.75 184 THR A O 1
ATOM 1453 N N . ILE A 1 185 ? 13.508 2.845 -16.680 1.00 98.81 185 ILE A N 1
ATOM 1454 C CA . ILE A 1 185 ? 12.317 3.010 -15.843 1.00 98.81 185 ILE A CA 1
ATOM 1455 C C . ILE A 1 185 ? 12.031 4.501 -15.630 1.00 98.81 185 ILE A C 1
ATOM 1457 O O . ILE A 1 185 ? 12.943 5.272 -15.341 1.00 98.81 185 ILE A O 1
ATOM 1461 N N . GLY A 1 186 ? 10.776 4.917 -15.769 1.00 98.56 186 GLY A N 1
ATOM 1462 C CA . GLY A 1 186 ? 10.297 6.241 -15.371 1.00 98.56 186 GLY A CA 1
ATOM 1463 C C . GLY A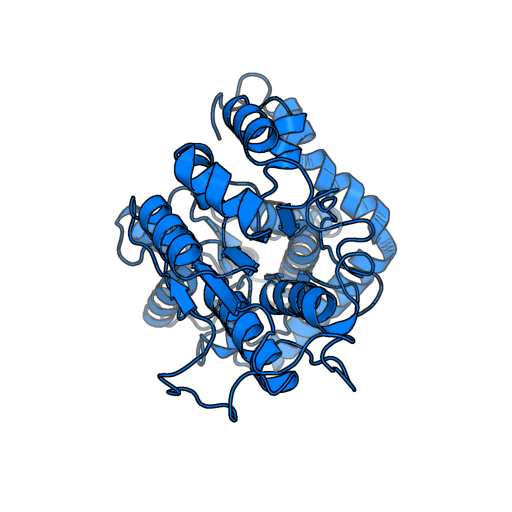 1 186 ? 9.276 6.094 -14.250 1.00 98.56 186 GLY A C 1
ATOM 1464 O O . GLY A 1 186 ? 8.316 5.346 -14.414 1.00 98.56 186 GLY A O 1
ATOM 1465 N N . ALA A 1 187 ? 9.470 6.790 -13.131 1.00 98.50 187 ALA A N 1
ATOM 1466 C CA . ALA A 1 187 ? 8.574 6.741 -11.977 1.00 98.50 187 ALA A CA 1
ATOM 1467 C C . ALA A 1 187 ? 8.022 8.131 -11.640 1.00 98.50 187 ALA A C 1
ATOM 1469 O O . ALA A 1 187 ? 8.679 9.139 -11.904 1.00 98.50 187 ALA A O 1
ATOM 1470 N N . PHE A 1 188 ? 6.834 8.169 -11.044 1.00 98.31 188 PHE A N 1
ATOM 1471 C CA . PHE A 1 188 ? 6.257 9.357 -10.410 1.00 98.31 188 PHE A CA 1
ATOM 1472 C C . PHE A 1 188 ? 5.333 8.931 -9.263 1.00 98.31 188 PHE A C 1
ATOM 1474 O O . PHE A 1 188 ? 4.938 7.765 -9.191 1.00 98.31 188 PHE A O 1
ATOM 1481 N N . GLY A 1 189 ? 4.994 9.859 -8.372 1.00 96.19 189 GLY A N 1
ATOM 1482 C CA . GLY A 1 189 ? 4.148 9.612 -7.210 1.00 96.19 189 GLY A CA 1
ATOM 1483 C C . GLY A 1 189 ? 3.111 10.704 -6.964 1.00 96.19 189 GLY A C 1
ATOM 1484 O O . GLY A 1 189 ? 3.241 11.822 -7.461 1.00 96.19 189 GLY A O 1
ATOM 1485 N N . GLY A 1 190 ? 2.081 10.364 -6.185 1.00 91.50 190 GLY A N 1
ATOM 1486 C CA . GLY A 1 190 ? 0.952 11.262 -5.927 1.00 91.50 190 GLY A CA 1
ATOM 1487 C C . GLY A 1 190 ? 1.242 12.389 -4.935 1.00 91.50 190 GLY A C 1
ATOM 1488 O O . GLY A 1 190 ? 0.975 13.555 -5.231 1.00 91.50 190 GLY A O 1
ATOM 1489 N N . ILE A 1 191 ? 1.778 12.045 -3.761 1.00 89.19 191 ILE A N 1
ATOM 1490 C CA . ILE A 1 191 ? 2.124 12.990 -2.684 1.00 89.19 191 ILE A CA 1
ATOM 1491 C C . ILE A 1 191 ? 3.509 12.614 -2.117 1.00 89.19 191 ILE A C 1
ATOM 1493 O O . ILE A 1 191 ? 3.803 11.419 -2.015 1.00 89.19 191 ILE A O 1
ATOM 1497 N N . PRO A 1 192 ? 4.362 13.581 -1.713 1.00 89.00 192 PRO A N 1
ATOM 1498 C CA . PRO A 1 192 ? 5.666 13.322 -1.092 1.00 89.00 192 PRO A CA 1
ATOM 1499 C C . PRO A 1 192 ? 5.512 12.796 0.344 1.00 89.00 192 PRO A C 1
ATOM 1501 O O . PRO A 1 192 ? 5.733 13.498 1.328 1.00 89.00 192 PRO A O 1
ATOM 1504 N N . TRP A 1 193 ? 5.102 11.539 0.469 1.00 85.56 193 TRP A N 1
ATOM 1505 C CA . TRP A 1 193 ? 4.898 10.863 1.747 1.00 85.56 193 TRP A CA 1
ATOM 1506 C C . TRP A 1 193 ? 5.551 9.475 1.728 1.00 85.56 193 TRP A C 1
ATOM 1508 O O . TRP A 1 193 ? 5.552 8.860 0.659 1.00 85.56 193 TRP A O 1
ATOM 1518 N N . PRO A 1 194 ? 6.060 8.936 2.860 1.00 86.94 194 PRO A N 1
ATOM 1519 C CA . PRO A 1 194 ? 6.664 7.598 2.907 1.00 86.94 194 PRO A CA 1
ATOM 1520 C C . PRO A 1 194 ? 5.803 6.503 2.272 1.00 86.94 194 PRO A C 1
ATOM 1522 O O . PRO A 1 194 ? 6.307 5.703 1.494 1.00 86.94 194 PRO A O 1
ATOM 1525 N N . ALA A 1 195 ? 4.482 6.546 2.475 1.00 86.06 195 ALA A N 1
ATOM 1526 C CA . ALA A 1 195 ? 3.543 5.610 1.849 1.00 86.06 195 ALA A CA 1
ATOM 1527 C C . ALA A 1 195 ? 3.619 5.561 0.306 1.00 86.06 195 ALA A C 1
ATOM 1529 O O . ALA A 1 195 ? 3.219 4.562 -0.284 1.00 86.06 195 ALA A O 1
ATOM 1530 N N . VAL A 1 196 ? 4.139 6.613 -0.337 1.00 91.88 196 VAL A N 1
ATOM 1531 C CA . VAL A 1 196 ? 4.371 6.724 -1.786 1.00 91.88 196 VAL A CA 1
ATOM 1532 C C . VAL A 1 196 ? 5.853 6.540 -2.114 1.00 91.88 196 VAL A C 1
ATOM 1534 O O . VAL A 1 196 ? 6.214 5.734 -2.971 1.00 91.88 196 VAL A O 1
ATOM 1537 N N . SER A 1 197 ? 6.740 7.278 -1.445 1.00 92.75 197 SER A N 1
ATOM 1538 C CA . SER A 1 197 ? 8.165 7.280 -1.779 1.00 92.75 197 SER A CA 1
ATOM 1539 C C . SER A 1 197 ? 8.846 5.941 -1.489 1.00 92.75 197 SER A C 1
ATOM 1541 O O . SER A 1 197 ? 9.792 5.595 -2.195 1.00 92.75 197 SER A O 1
ATOM 1543 N N . ASP A 1 198 ? 8.343 5.140 -0.548 1.00 94.19 198 ASP A N 1
ATOM 1544 C CA . ASP A 1 198 ? 8.913 3.837 -0.191 1.00 94.19 198 ASP A CA 1
ATOM 1545 C C . ASP A 1 198 ? 8.808 2.807 -1.326 1.00 94.19 198 ASP A C 1
ATOM 1547 O O . ASP A 1 198 ? 9.763 2.069 -1.592 1.00 94.19 198 ASP A O 1
ATOM 1551 N N . PHE A 1 199 ? 7.706 2.816 -2.081 1.00 97.25 199 PHE A N 1
ATOM 1552 C CA . PHE A 1 199 ? 7.554 2.006 -3.296 1.00 97.25 199 PHE A CA 1
ATOM 1553 C C . PHE A 1 199 ? 8.634 2.321 -4.336 1.00 97.25 199 PHE A C 1
ATOM 1555 O O . PHE A 1 199 ? 9.163 1.433 -5.012 1.00 97.25 199 PHE A O 1
ATOM 1562 N N . ILE A 1 200 ? 8.951 3.603 -4.484 1.00 97.50 200 ILE A N 1
ATOM 1563 C CA . ILE A 1 200 ? 9.896 4.107 -5.476 1.00 97.50 200 ILE A CA 1
ATOM 1564 C C . ILE A 1 200 ? 11.326 3.832 -5.005 1.00 97.50 200 ILE A C 1
ATOM 1566 O O . ILE A 1 200 ? 12.111 3.214 -5.727 1.00 97.50 200 ILE A O 1
ATOM 1570 N N . ALA A 1 201 ? 11.647 4.222 -3.772 1.00 96.06 201 ALA A N 1
ATOM 1571 C CA . ALA A 1 201 ? 12.962 4.062 -3.165 1.00 96.06 201 ALA A CA 1
ATOM 1572 C C . ALA A 1 201 ? 13.381 2.589 -3.068 1.00 96.06 201 ALA A C 1
ATOM 1574 O O . ALA A 1 201 ? 14.518 2.257 -3.409 1.00 96.06 201 ALA A O 1
ATOM 1575 N N . GLY A 1 202 ? 12.468 1.692 -2.676 1.00 97.75 202 GLY A N 1
ATOM 1576 C CA . GLY A 1 202 ? 12.739 0.254 -2.657 1.00 97.75 202 GLY A CA 1
ATOM 1577 C C . GLY A 1 202 ? 13.055 -0.290 -4.052 1.00 97.75 202 GLY A C 1
ATOM 1578 O O . GLY A 1 202 ? 14.055 -0.984 -4.229 1.00 97.75 202 GLY A O 1
ATOM 1579 N N . THR A 1 203 ? 12.276 0.099 -5.067 1.00 98.81 203 THR A N 1
ATOM 1580 C CA . THR A 1 203 ? 12.481 -0.338 -6.462 1.00 98.81 203 THR A CA 1
ATOM 1581 C C . THR A 1 203 ? 13.835 0.113 -6.989 1.00 98.81 203 THR A C 1
ATOM 1583 O O . THR A 1 203 ? 14.601 -0.692 -7.522 1.00 98.81 203 THR A O 1
ATOM 1586 N N . PHE A 1 204 ? 14.184 1.385 -6.791 1.00 98.00 204 PHE A N 1
ATOM 1587 C CA . PHE A 1 204 ? 15.491 1.880 -7.208 1.00 98.00 204 PHE A CA 1
ATOM 1588 C C . PHE A 1 204 ? 16.638 1.230 -6.437 1.00 98.00 204 PHE A C 1
ATOM 1590 O O . PHE A 1 204 ? 17.666 0.951 -7.046 1.00 98.00 204 PHE A O 1
ATOM 1597 N N . GLN A 1 205 ? 16.469 0.905 -5.153 1.00 97.94 205 GLN A N 1
ATOM 1598 C CA . GLN A 1 205 ? 17.486 0.167 -4.402 1.00 97.94 205 GLN A CA 1
ATOM 1599 C C . GLN A 1 205 ? 17.734 -1.231 -4.978 1.00 97.94 205 GLN A C 1
ATOM 1601 O O . GLN A 1 205 ? 18.888 -1.617 -5.157 1.00 97.94 205 GLN A O 1
ATOM 1606 N N . GLY A 1 206 ? 16.670 -1.961 -5.328 1.00 98.62 206 GLY A N 1
ATOM 1607 C CA . GLY A 1 206 ? 16.784 -3.268 -5.979 1.00 98.62 206 GLY A CA 1
ATOM 1608 C C . GLY A 1 206 ? 17.533 -3.195 -7.313 1.00 98.62 206 GLY A C 1
ATOM 1609 O O . GLY A 1 206 ? 18.415 -4.013 -7.577 1.00 98.62 206 GLY A O 1
ATOM 1610 N N . ILE A 1 207 ? 17.246 -2.167 -8.121 1.00 98.81 207 ILE A N 1
ATOM 1611 C CA . ILE A 1 207 ? 17.963 -1.888 -9.377 1.00 98.81 207 ILE A CA 1
ATOM 1612 C C . ILE A 1 207 ? 19.434 -1.548 -9.109 1.00 98.81 207 ILE A C 1
ATOM 1614 O O . ILE A 1 207 ? 20.319 -2.051 -9.798 1.00 98.81 207 ILE A O 1
ATOM 1618 N N . ILE A 1 208 ? 19.708 -0.686 -8.126 1.00 97.75 208 ILE A N 1
ATOM 1619 C CA . ILE A 1 208 ? 21.065 -0.257 -7.766 1.00 97.75 208 ILE A CA 1
ATOM 1620 C C . ILE A 1 208 ? 21.916 -1.461 -7.373 1.00 97.75 208 ILE A C 1
ATOM 1622 O O . ILE A 1 208 ? 23.034 -1.593 -7.869 1.00 97.75 208 ILE A O 1
ATOM 1626 N N . ASP A 1 209 ? 21.405 -2.341 -6.516 1.00 98.25 209 ASP A N 1
ATOM 1627 C CA . ASP A 1 209 ? 22.166 -3.501 -6.060 1.00 98.25 209 ASP A CA 1
ATOM 1628 C C . ASP A 1 209 ? 22.386 -4.513 -7.184 1.00 98.25 209 ASP A C 1
ATOM 1630 O O . ASP A 1 209 ? 23.507 -4.985 -7.363 1.00 98.25 209 ASP A O 1
ATOM 1634 N N . TRP A 1 210 ? 21.375 -4.760 -8.021 1.00 98.69 210 TRP A N 1
ATOM 1635 C CA . TRP A 1 210 ? 21.547 -5.603 -9.204 1.00 98.69 210 TRP A CA 1
ATOM 1636 C C . TRP A 1 210 ? 22.604 -5.041 -10.170 1.00 98.69 210 TRP A C 1
ATOM 1638 O O . TRP A 1 210 ? 23.481 -5.765 -10.640 1.00 98.69 210 TRP A O 1
ATOM 1648 N N . ASN A 1 211 ? 22.572 -3.728 -10.418 1.00 98.62 211 ASN A N 1
ATOM 1649 C CA . ASN A 1 211 ? 23.523 -3.027 -11.282 1.00 98.62 211 ASN A CA 1
ATOM 1650 C C . ASN A 1 211 ? 24.968 -3.058 -10.750 1.00 98.62 211 ASN A C 1
ATOM 1652 O O . ASN A 1 211 ? 25.900 -2.954 -11.550 1.00 98.62 211 ASN A O 1
ATOM 1656 N N . LYS A 1 212 ? 25.172 -3.130 -9.425 1.00 98.12 212 LYS A N 1
ATOM 1657 C CA . LYS A 1 212 ? 26.511 -3.284 -8.823 1.00 98.12 212 LYS A CA 1
ATOM 1658 C C . LYS A 1 212 ? 27.106 -4.651 -9.152 1.00 98.12 212 LYS A C 1
ATOM 1660 O O . LYS A 1 212 ? 28.306 -4.746 -9.376 1.00 98.12 212 LYS A O 1
ATOM 1665 N N . GLU A 1 213 ? 26.265 -5.678 -9.190 1.00 98.06 213 GLU A N 1
ATOM 1666 C CA . GLU A 1 213 ? 26.656 -7.051 -9.516 1.00 98.06 213 GLU A CA 1
ATOM 1667 C C . GLU A 1 213 ? 26.854 -7.260 -11.031 1.00 98.06 213 GLU A C 1
ATOM 1669 O O . GLU A 1 213 ? 27.641 -8.115 -11.421 1.00 98.06 213 GLU A O 1
ATOM 1674 N N . HIS A 1 214 ? 26.192 -6.450 -11.870 1.00 98.19 214 HIS A N 1
ATOM 1675 C CA . HIS A 1 214 ? 26.181 -6.578 -13.337 1.00 98.19 214 HIS A CA 1
ATOM 1676 C C . HIS A 1 214 ? 26.481 -5.233 -14.038 1.00 98.19 214 HIS A C 1
ATOM 1678 O O . HIS A 1 214 ? 25.591 -4.599 -14.629 1.00 98.19 214 HIS A O 1
ATOM 1684 N N . PRO A 1 215 ? 27.726 -4.729 -13.957 1.00 97.25 215 PRO A N 1
ATOM 1685 C CA . PRO A 1 215 ? 28.083 -3.386 -14.416 1.00 97.25 215 PRO A CA 1
ATOM 1686 C C . PRO A 1 215 ? 27.893 -3.143 -15.927 1.00 97.25 215 PRO A C 1
ATOM 1688 O O . PRO A 1 215 ? 27.746 -1.990 -16.342 1.00 97.25 215 PRO A O 1
ATOM 1691 N N . GLU A 1 216 ? 27.865 -4.192 -16.742 1.00 96.38 216 GLU A N 1
ATOM 1692 C CA . GLU A 1 216 ? 27.652 -4.176 -18.194 1.00 96.38 216 GLU A CA 1
ATOM 1693 C C . GLU A 1 216 ? 26.167 -4.131 -18.604 1.00 96.38 216 GLU A C 1
ATOM 1695 O O . GLU A 1 216 ? 25.820 -3.726 -19.721 1.00 96.38 216 GLU A O 1
ATOM 1700 N N . ALA A 1 217 ? 25.262 -4.488 -17.689 1.00 97.62 217 ALA A N 1
ATOM 1701 C CA . ALA A 1 217 ? 23.848 -4.703 -17.984 1.00 97.62 217 ALA A CA 1
ATOM 1702 C C . ALA A 1 217 ? 22.899 -3.702 -17.301 1.00 97.62 217 ALA A C 1
ATOM 1704 O O . ALA A 1 217 ? 21.710 -3.965 -17.132 1.00 97.62 217 ALA A O 1
ATOM 1705 N N . LYS A 1 218 ? 23.414 -2.523 -16.937 1.00 98.38 218 LYS A N 1
ATOM 1706 C CA . LYS A 1 218 ? 22.712 -1.565 -16.074 1.00 98.38 218 LYS A CA 1
ATOM 1707 C C . LYS A 1 218 ? 21.337 -1.137 -16.590 1.00 98.38 218 LYS A C 1
ATOM 1709 O O . LYS A 1 218 ? 21.196 -0.707 -17.739 1.00 98.38 218 LYS A O 1
ATOM 1714 N N . THR A 1 219 ? 20.381 -1.130 -15.666 1.00 98.69 219 THR A N 1
ATOM 1715 C CA . THR A 1 219 ? 19.077 -0.467 -15.795 1.00 98.69 219 THR A CA 1
ATOM 1716 C C . THR A 1 219 ? 19.147 0.952 -15.240 1.00 98.69 219 THR A C 1
ATOM 1718 O O . THR A 1 219 ? 19.777 1.186 -14.208 1.00 98.69 219 THR A O 1
ATOM 1721 N N . LYS A 1 220 ? 18.527 1.917 -15.923 1.00 98.00 220 LYS A N 1
ATOM 1722 C CA . LYS A 1 220 ? 18.631 3.349 -15.607 1.00 98.00 220 LYS A CA 1
ATOM 1723 C C . LYS A 1 220 ? 17.267 3.964 -15.310 1.00 98.00 220 LYS A C 1
ATOM 1725 O O . LYS A 1 220 ? 16.280 3.634 -15.963 1.00 98.00 220 LYS A O 1
ATOM 1730 N N . SER A 1 221 ? 17.233 4.917 -14.381 1.00 97.50 221 SER A N 1
ATOM 1731 C CA . SER A 1 221 ? 16.124 5.872 -14.334 1.00 97.50 221 SER A CA 1
ATOM 1732 C C . SER A 1 221 ? 16.146 6.719 -15.605 1.00 97.50 221 SER A C 1
ATOM 1734 O O . SER A 1 221 ? 17.218 7.145 -16.041 1.00 97.50 221 SER A O 1
ATOM 1736 N N . LEU A 1 222 ? 14.981 6.976 -16.191 1.00 96.06 222 LEU A N 1
ATOM 1737 C CA . LEU A 1 222 ? 14.843 7.940 -17.275 1.00 96.06 222 LEU A CA 1
ATOM 1738 C C . LEU A 1 222 ? 15.043 9.375 -16.766 1.00 96.06 222 LEU A C 1
ATOM 1740 O O . LEU A 1 222 ? 15.602 10.212 -17.472 1.00 96.06 222 LEU A O 1
ATOM 1744 N N . ASN A 1 223 ? 14.580 9.657 -15.547 1.00 91.56 223 ASN A N 1
ATOM 1745 C CA . ASN A 1 223 ? 14.590 10.989 -14.955 1.00 91.56 223 ASN A CA 1
ATOM 1746 C C . ASN A 1 223 ? 15.579 11.054 -13.782 1.00 91.56 223 ASN A C 1
ATOM 1748 O O . ASN A 1 223 ? 15.637 10.141 -12.956 1.00 91.56 223 ASN A O 1
ATOM 1752 N N . ASN A 1 224 ? 16.333 12.153 -13.689 1.00 86.62 224 ASN A N 1
ATOM 1753 C CA . ASN A 1 224 ? 17.241 12.411 -12.561 1.00 86.62 224 ASN A CA 1
ATOM 1754 C C . ASN A 1 224 ? 16.488 12.804 -11.279 1.00 86.62 224 ASN A C 1
ATOM 1756 O O . ASN A 1 224 ? 17.012 12.639 -10.182 1.00 86.62 224 ASN A O 1
ATOM 1760 N N . THR A 1 225 ? 15.274 13.334 -11.427 1.00 89.06 225 THR A N 1
ATOM 1761 C CA . THR A 1 225 ? 14.349 13.678 -10.345 1.00 89.06 225 THR A CA 1
ATOM 1762 C C . THR A 1 225 ? 13.014 12.987 -10.584 1.00 89.06 225 THR A C 1
ATOM 1764 O O . THR A 1 225 ? 12.631 12.733 -11.728 1.00 89.06 225 THR A O 1
ATOM 1767 N N . ILE A 1 226 ? 12.312 12.671 -9.501 1.00 93.62 226 ILE A N 1
ATOM 1768 C CA . ILE A 1 226 ? 11.021 11.985 -9.533 1.00 93.62 226 ILE A CA 1
ATOM 1769 C C . ILE A 1 226 ? 9.965 12.976 -9.061 1.00 93.62 226 ILE A C 1
ATOM 1771 O O . ILE A 1 226 ? 10.086 13.526 -7.969 1.00 93.62 226 ILE A O 1
ATOM 1775 N N . GLU A 1 227 ? 8.953 13.215 -9.892 1.00 95.31 227 GLU A N 1
ATOM 1776 C CA . GLU A 1 227 ? 7.803 14.038 -9.516 1.00 95.31 227 GLU A CA 1
ATOM 1777 C C . GLU A 1 227 ? 6.939 13.260 -8.517 1.00 95.31 227 GLU A C 1
ATOM 1779 O O . GLU A 1 227 ? 6.537 12.136 -8.807 1.00 95.31 227 GLU A O 1
ATOM 1784 N N . LEU A 1 228 ? 6.679 13.840 -7.345 1.00 94.75 228 LEU A N 1
ATOM 1785 C CA . LEU A 1 228 ? 5.902 13.228 -6.259 1.00 94.75 228 LEU A CA 1
ATOM 1786 C C . LEU A 1 228 ? 4.639 14.023 -5.919 1.00 94.75 228 LEU A C 1
ATOM 1788 O O . LEU A 1 228 ? 3.951 13.671 -4.972 1.00 94.75 228 LEU A O 1
ATOM 1792 N N . LYS A 1 229 ? 4.358 15.120 -6.624 1.00 93.88 229 LYS A N 1
ATOM 1793 C CA . LYS A 1 229 ? 3.259 16.048 -6.337 1.00 93.88 229 LYS A CA 1
ATOM 1794 C C . LYS A 1 229 ? 2.219 16.017 -7.457 1.00 93.88 229 LYS A C 1
ATOM 1796 O O . LYS A 1 229 ? 1.657 17.051 -7.811 1.00 93.88 229 LYS A O 1
ATOM 1801 N N . THR A 1 230 ? 1.945 14.836 -8.022 1.00 93.25 230 THR A N 1
ATOM 1802 C CA . THR A 1 230 ? 0.928 14.696 -9.079 1.00 93.25 230 THR A CA 1
ATOM 1803 C C . THR A 1 230 ? -0.506 14.691 -8.559 1.00 93.25 230 THR A C 1
ATOM 1805 O O . THR A 1 230 ? -1.428 14.712 -9.370 1.00 93.25 230 THR A O 1
ATOM 1808 N N . SER A 1 231 ? -0.711 14.633 -7.235 1.00 87.69 231 SER A N 1
ATOM 1809 C CA . SER A 1 231 ? -1.977 14.211 -6.622 1.00 87.69 231 SER A CA 1
ATOM 1810 C C . SER A 1 231 ? -2.376 12.800 -7.099 1.00 87.69 231 SER A C 1
ATOM 1812 O O . SER A 1 231 ? -1.606 12.097 -7.759 1.00 87.69 231 SER A O 1
ATOM 1814 N N . PHE A 1 232 ? -3.582 12.369 -6.749 1.00 86.19 232 PHE A N 1
ATOM 1815 C CA . PHE A 1 232 ? -4.200 11.109 -7.169 1.00 86.19 232 PHE A CA 1
ATOM 1816 C C . PHE A 1 232 ? -5.330 11.337 -8.190 1.00 86.19 232 PHE A C 1
ATOM 1818 O O . PHE A 1 232 ? -6.145 10.447 -8.438 1.00 86.19 232 PHE A O 1
ATOM 1825 N N . THR A 1 233 ? -5.393 12.546 -8.762 1.00 86.62 233 THR A N 1
ATOM 1826 C CA . THR A 1 233 ? -6.521 13.036 -9.565 1.00 86.62 233 THR A CA 1
ATOM 1827 C C . THR A 1 233 ? -6.217 12.968 -11.059 1.00 86.62 233 THR A C 1
ATOM 1829 O O . THR A 1 233 ? -5.283 13.604 -11.548 1.00 86.62 233 THR A O 1
ATOM 1832 N N . SER A 1 234 ? -7.039 12.217 -11.795 1.00 90.19 234 SER A N 1
ATOM 1833 C CA . SER A 1 234 ? -6.955 12.103 -13.255 1.00 90.19 234 SER A CA 1
ATOM 1834 C C . SER A 1 234 ? -7.150 13.455 -13.952 1.00 90.19 234 SER A C 1
ATOM 1836 O O . SER A 1 234 ? -7.999 14.257 -13.564 1.00 90.19 234 SER A O 1
ATOM 1838 N N . GLY A 1 235 ? -6.373 13.702 -15.009 1.00 92.25 235 GLY A N 1
ATOM 1839 C CA . GLY A 1 235 ? -6.507 14.883 -15.872 1.00 92.25 235 GLY A CA 1
ATOM 1840 C C . GLY A 1 235 ? -5.868 16.178 -15.356 1.00 92.25 235 GLY A C 1
ATOM 1841 O O . GLY A 1 235 ? -5.780 17.138 -16.123 1.00 92.25 235 GLY A O 1
ATOM 1842 N N . GLU A 1 236 ? -5.374 16.215 -14.116 1.00 93.81 236 GLU A N 1
ATOM 1843 C CA . GLU A 1 236 ? -4.616 17.358 -13.593 1.00 93.81 236 GLU A CA 1
ATOM 1844 C C . GLU A 1 236 ? -3.372 17.638 -14.462 1.00 93.81 236 GLU A C 1
ATOM 1846 O O . GLU A 1 236 ? -2.649 16.696 -14.811 1.00 93.81 236 GLU A O 1
ATOM 1851 N N . PRO A 1 237 ? -3.055 18.905 -14.807 1.00 97.00 237 PRO A N 1
ATOM 1852 C CA . PRO A 1 237 ? -1.937 19.221 -15.699 1.00 97.00 237 PRO A CA 1
ATOM 1853 C C . PRO A 1 237 ? -0.593 18.634 -15.248 1.00 97.00 237 PRO A C 1
ATOM 1855 O O . PRO A 1 237 ? 0.181 18.154 -16.079 1.00 97.00 237 PRO A O 1
ATOM 1858 N N . VAL A 1 238 ? -0.330 18.622 -13.936 1.00 96.19 238 VAL A N 1
ATOM 1859 C CA . VAL A 1 238 ? 0.885 18.025 -13.357 1.00 96.19 238 VAL A CA 1
ATOM 1860 C C . VAL A 1 238 ? 0.916 16.501 -13.531 1.00 96.19 238 VAL A C 1
ATOM 1862 O O . VAL A 1 238 ? 1.952 15.952 -13.904 1.00 96.19 238 VAL A O 1
ATOM 1865 N N . ALA A 1 239 ? -0.221 15.820 -13.355 1.00 96.69 239 ALA A N 1
ATOM 1866 C CA . ALA A 1 239 ? -0.346 14.381 -13.571 1.00 96.69 239 ALA A CA 1
ATOM 1867 C C . ALA A 1 239 ? -0.142 14.026 -15.050 1.00 96.69 239 ALA A C 1
ATOM 1869 O O . ALA A 1 239 ? 0.646 13.139 -15.376 1.00 96.69 239 ALA A O 1
ATOM 1870 N N . VAL A 1 240 ? -0.773 14.772 -15.962 1.00 98.12 240 VAL A N 1
ATOM 1871 C CA . VAL A 1 240 ? -0.605 14.593 -17.414 1.00 98.12 240 VAL A CA 1
ATOM 1872 C C . VAL A 1 240 ? 0.857 14.795 -17.830 1.00 98.12 240 VAL A C 1
ATOM 1874 O O . VAL A 1 240 ? 1.391 14.013 -18.620 1.00 98.12 240 VAL A O 1
ATOM 1877 N N . ALA A 1 241 ? 1.534 15.813 -17.290 1.00 97.81 241 ALA A N 1
ATOM 1878 C CA . ALA A 1 241 ? 2.949 16.056 -17.558 1.00 97.81 241 ALA A CA 1
ATOM 1879 C C . ALA A 1 241 ? 3.845 14.915 -17.041 1.00 97.81 241 ALA A C 1
ATOM 1881 O O . ALA A 1 241 ? 4.725 14.450 -17.773 1.00 97.81 241 ALA A O 1
ATOM 1882 N N . ALA A 1 242 ? 3.601 14.427 -15.821 1.00 98.12 242 ALA A N 1
ATOM 1883 C CA . ALA A 1 242 ? 4.336 13.308 -15.237 1.00 98.12 242 ALA A CA 1
ATOM 1884 C C . ALA A 1 242 ? 4.150 12.014 -16.047 1.00 98.12 242 ALA A C 1
ATOM 1886 O O . ALA A 1 242 ? 5.138 11.360 -16.389 1.00 98.12 242 ALA A O 1
ATOM 1887 N N . ILE A 1 243 ? 2.916 11.697 -16.451 1.00 98.56 243 ILE A N 1
ATOM 1888 C CA . ILE A 1 243 ? 2.608 10.547 -17.312 1.00 98.56 243 ILE A CA 1
ATOM 1889 C C . ILE A 1 243 ? 3.377 10.655 -18.633 1.00 98.56 243 ILE A C 1
ATOM 1891 O O . ILE A 1 243 ? 4.137 9.753 -18.983 1.00 98.56 243 ILE A O 1
ATOM 1895 N N . ASN A 1 244 ? 3.267 11.788 -19.332 1.00 98.00 244 ASN A N 1
ATOM 1896 C CA . ASN A 1 244 ? 3.969 12.017 -20.599 1.00 98.00 244 ASN A CA 1
ATOM 1897 C C . ASN A 1 2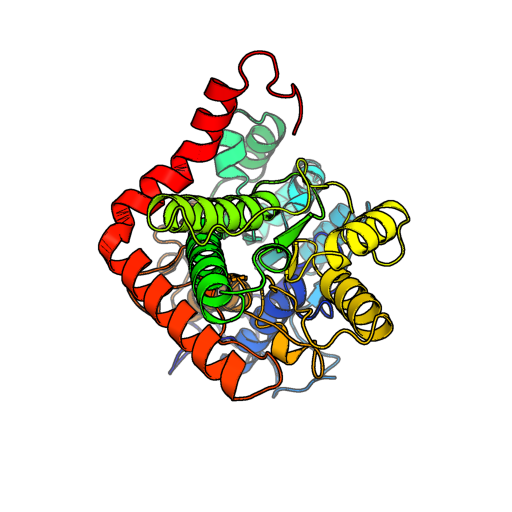44 ? 5.501 11.950 -20.467 1.00 98.00 244 ASN A C 1
ATOM 1899 O O . ASN A 1 244 ? 6.199 11.652 -21.440 1.00 98.00 244 ASN A O 1
ATOM 1903 N N . SER A 1 245 ? 6.039 12.226 -19.277 1.00 97.62 245 SER A N 1
ATOM 1904 C CA . SER A 1 245 ? 7.455 12.037 -18.971 1.00 97.62 245 SER A CA 1
ATOM 1905 C C . SER A 1 245 ? 7.808 10.551 -18.865 1.00 97.62 245 SER A C 1
ATOM 1907 O O . SER A 1 245 ? 8.706 10.087 -19.571 1.00 97.62 245 SER A O 1
ATOM 1909 N N . VAL A 1 246 ? 7.084 9.779 -18.048 1.00 98.06 246 VAL A N 1
ATOM 1910 C CA . VAL A 1 246 ? 7.460 8.388 -17.741 1.00 98.06 246 VAL A CA 1
ATOM 1911 C C . VAL A 1 246 ? 7.134 7.386 -18.845 1.00 98.06 246 VAL A C 1
ATOM 1913 O O . VAL A 1 246 ? 7.819 6.369 -18.949 1.00 98.06 246 VAL A O 1
ATOM 1916 N N . ILE A 1 247 ? 6.153 7.659 -19.714 1.00 98.12 247 ILE A N 1
ATOM 1917 C CA . ILE A 1 247 ? 5.836 6.771 -20.851 1.00 98.12 247 ILE A CA 1
ATOM 1918 C C . ILE A 1 247 ? 6.928 6.764 -21.928 1.00 98.12 247 ILE A C 1
ATOM 1920 O O . ILE A 1 247 ? 6.901 5.936 -22.837 1.00 98.12 247 ILE A O 1
ATOM 1924 N N . LYS A 1 248 ? 7.919 7.661 -21.844 1.00 97.62 248 LYS A N 1
ATOM 1925 C CA . LYS A 1 248 ? 9.116 7.627 -22.698 1.00 97.62 248 LYS A CA 1
ATOM 1926 C C . LYS A 1 248 ? 10.051 6.474 -22.321 1.00 97.62 248 LYS A C 1
ATOM 1928 O O . LYS A 1 248 ? 10.748 5.972 -23.198 1.00 97.62 248 LYS A O 1
ATOM 1933 N N . ALA A 1 249 ? 10.022 6.019 -21.068 1.00 98.38 249 ALA A N 1
ATOM 1934 C CA . ALA A 1 249 ? 10.768 4.851 -20.616 1.00 98.38 249 ALA A CA 1
ATOM 1935 C C . ALA A 1 249 ? 10.155 3.555 -21.169 1.00 98.38 249 ALA A C 1
ATOM 1937 O O . ALA A 1 249 ? 9.054 3.550 -21.732 1.00 98.38 249 ALA A O 1
ATOM 1938 N N . THR A 1 250 ? 10.864 2.442 -21.008 1.00 98.56 250 THR A N 1
ATOM 1939 C CA . THR A 1 250 ? 10.300 1.119 -21.303 1.00 98.56 250 THR A CA 1
ATOM 1940 C C . THR A 1 250 ? 9.357 0.659 -20.193 1.00 98.56 250 THR A C 1
ATOM 1942 O O . THR A 1 250 ? 8.259 0.187 -20.486 1.00 98.56 250 THR A O 1
ATOM 1945 N N . ALA A 1 251 ? 9.760 0.834 -18.932 1.00 98.81 251 ALA A N 1
ATOM 1946 C CA . ALA A 1 251 ? 8.920 0.592 -17.764 1.00 98.81 251 ALA A CA 1
ATOM 1947 C C . ALA A 1 251 ? 8.382 1.919 -17.211 1.00 98.81 251 ALA A C 1
ATOM 1949 O O . ALA A 1 251 ? 9.163 2.785 -16.814 1.00 98.81 251 ALA A O 1
ATOM 1950 N N . SER A 1 252 ? 7.062 2.077 -17.145 1.00 98.81 252 SER A N 1
ATOM 1951 C CA . SER A 1 252 ? 6.421 3.187 -16.430 1.00 98.81 252 SER A CA 1
ATOM 1952 C C . SER A 1 252 ? 5.973 2.724 -15.046 1.00 98.81 252 SER A C 1
ATOM 1954 O O . SER A 1 252 ? 5.342 1.677 -14.919 1.00 98.81 252 SER A O 1
ATOM 1956 N N . TYR A 1 253 ? 6.284 3.497 -14.008 1.00 98.75 253 TYR A N 1
ATOM 1957 C CA . TYR A 1 253 ? 5.996 3.154 -12.617 1.00 98.75 253 TYR A CA 1
ATOM 1958 C C . TYR A 1 253 ? 5.204 4.270 -11.908 1.00 98.75 253 TYR A C 1
ATOM 1960 O O . TYR A 1 253 ? 5.788 5.102 -11.207 1.00 98.75 253 TYR A O 1
ATOM 1968 N N . PRO A 1 254 ? 3.881 4.336 -12.141 1.00 97.88 254 PRO A N 1
ATOM 1969 C CA . PRO A 1 254 ? 2.990 5.288 -11.488 1.00 97.88 254 PRO A CA 1
ATOM 1970 C C . PRO A 1 254 ? 2.646 4.831 -10.060 1.00 97.88 254 PRO A C 1
ATOM 1972 O O . PRO A 1 254 ? 1.824 3.937 -9.872 1.00 97.88 254 PRO A O 1
ATOM 1975 N N . VAL A 1 255 ? 3.213 5.478 -9.040 1.00 96.81 255 VAL A N 1
ATOM 1976 C CA . VAL A 1 255 ? 2.861 5.259 -7.622 1.00 96.81 255 VAL A CA 1
ATOM 1977 C C . VAL A 1 255 ? 1.854 6.322 -7.177 1.00 96.81 255 VAL A C 1
ATOM 1979 O O . VAL A 1 255 ? 2.120 7.183 -6.337 1.00 96.81 255 VAL A O 1
ATOM 1982 N N . ALA A 1 256 ? 0.701 6.331 -7.840 1.00 93.19 256 ALA A N 1
ATOM 1983 C CA . ALA A 1 256 ? -0.278 7.408 -7.706 1.00 93.19 256 ALA A CA 1
ATOM 1984 C C . ALA A 1 256 ? -1.723 6.927 -7.929 1.00 93.19 256 ALA A C 1
ATOM 1986 O O . ALA A 1 256 ? -2.514 7.586 -8.607 1.00 93.19 256 ALA A O 1
ATOM 1987 N N . GLY A 1 257 ? -2.065 5.759 -7.376 1.00 88.00 257 GLY A N 1
ATOM 1988 C CA . GLY A 1 257 ? -3.417 5.197 -7.417 1.00 88.00 257 GLY A CA 1
ATOM 1989 C C . GLY A 1 257 ? -3.978 5.083 -8.840 1.00 88.00 257 GLY A C 1
ATOM 1990 O O . GLY A 1 257 ? -3.389 4.436 -9.716 1.00 88.00 257 GLY A O 1
ATOM 1991 N N . SER A 1 258 ? -5.109 5.752 -9.084 1.00 87.19 258 SER A N 1
ATOM 1992 C CA . SER A 1 258 ? -5.846 5.696 -10.356 1.00 87.19 258 SER A CA 1
ATOM 1993 C C . SER A 1 258 ? -5.051 6.184 -11.579 1.00 87.19 258 SER A C 1
ATOM 1995 O O . SER A 1 258 ? -5.355 5.785 -12.703 1.00 87.19 258 SER A O 1
ATOM 1997 N N . LEU A 1 259 ? -3.974 6.962 -11.396 1.00 94.38 259 LEU A N 1
ATOM 1998 C CA . LEU A 1 259 ? -3.136 7.451 -12.503 1.00 94.38 259 LEU A CA 1
ATOM 1999 C C . LEU A 1 259 ? -2.389 6.332 -13.255 1.00 94.38 259 LEU A C 1
ATOM 2001 O O . LEU A 1 259 ? -1.865 6.550 -14.352 1.00 94.38 259 LEU A O 1
ATOM 2005 N N . SER A 1 260 ? -2.376 5.112 -12.713 1.00 95.69 260 SER A N 1
ATOM 2006 C CA . SER A 1 260 ? -1.974 3.903 -13.441 1.00 95.69 260 SER A CA 1
ATOM 2007 C C . SER A 1 260 ? -2.853 3.629 -14.674 1.00 95.69 260 SER A C 1
ATOM 2009 O O . SER A 1 260 ? -2.322 3.267 -15.727 1.00 95.69 260 SER A O 1
ATOM 2011 N N . PHE A 1 261 ? -4.161 3.900 -14.606 1.00 95.25 261 PHE A N 1
ATOM 2012 C CA . PHE A 1 261 ? -5.086 3.777 -15.742 1.00 95.25 261 PHE A CA 1
ATOM 2013 C C . PHE A 1 261 ? -4.826 4.831 -16.817 1.00 95.25 261 PHE A C 1
ATOM 2015 O O . PHE A 1 261 ? -4.794 4.507 -18.008 1.00 95.25 261 PHE A O 1
ATOM 2022 N N . ASP A 1 262 ? -4.570 6.075 -16.412 1.00 97.25 262 ASP A N 1
ATOM 2023 C CA . ASP A 1 262 ? -4.210 7.145 -17.344 1.00 97.25 262 ASP A CA 1
ATOM 2024 C C . ASP A 1 262 ? -2.879 6.836 -18.037 1.00 97.25 262 ASP A C 1
ATOM 2026 O O . ASP A 1 262 ? -2.770 6.929 -19.261 1.00 97.25 262 ASP A O 1
ATOM 2030 N N . THR A 1 263 ? -1.893 6.349 -17.279 1.00 98.38 263 THR A N 1
ATOM 2031 C CA . THR A 1 263 ? -0.611 5.881 -17.826 1.00 98.38 263 THR A CA 1
ATOM 2032 C C . THR A 1 263 ? -0.819 4.762 -18.849 1.00 98.38 263 THR A C 1
ATOM 2034 O O . THR A 1 263 ? -0.257 4.802 -19.945 1.00 98.38 263 THR A O 1
ATOM 2037 N N . ALA A 1 264 ? -1.668 3.781 -18.534 1.00 98.00 264 ALA A N 1
ATOM 2038 C CA . ALA A 1 264 ? -1.993 2.671 -19.425 1.00 98.00 264 ALA A CA 1
ATOM 2039 C C . ALA A 1 264 ? -2.662 3.143 -20.723 1.00 98.00 264 ALA A C 1
ATOM 2041 O O . ALA A 1 264 ? -2.319 2.667 -21.813 1.00 98.00 264 ALA A O 1
ATOM 2042 N N . LYS A 1 265 ? -3.578 4.113 -20.622 1.00 97.88 265 LYS A N 1
ATOM 2043 C CA . LYS A 1 265 ? -4.241 4.749 -21.764 1.00 97.88 265 LYS A CA 1
ATOM 2044 C C . LYS A 1 265 ? -3.240 5.468 -22.665 1.00 97.88 265 LYS A C 1
ATOM 2046 O O . LYS A 1 265 ? -3.301 5.281 -23.880 1.00 97.88 265 LYS A O 1
ATOM 2051 N N . GLU A 1 266 ? -2.308 6.236 -22.102 1.00 98.38 266 GLU A N 1
ATOM 2052 C CA . GLU A 1 266 ? -1.281 6.923 -22.894 1.00 98.38 266 GLU A CA 1
ATOM 2053 C C . GLU A 1 266 ? -0.298 5.937 -23.544 1.00 98.38 266 GLU A C 1
ATOM 2055 O O . GLU A 1 266 ? -0.027 6.055 -24.738 1.00 98.38 266 GLU A O 1
ATOM 2060 N N . ILE A 1 267 ? 0.145 4.890 -22.835 1.00 98.25 267 ILE A N 1
ATOM 2061 C CA . ILE A 1 267 ? 0.971 3.820 -23.427 1.00 98.25 267 ILE A CA 1
ATOM 2062 C C . ILE A 1 267 ? 0.259 3.168 -24.617 1.00 98.25 267 ILE A C 1
ATOM 2064 O O . ILE A 1 267 ? 0.868 2.953 -25.666 1.00 98.25 267 ILE A O 1
ATOM 2068 N N . LYS A 1 268 ? -1.043 2.885 -24.492 1.00 97.19 268 LYS A N 1
ATOM 2069 C CA . LYS A 1 268 ? -1.830 2.276 -25.572 1.00 97.19 268 LYS A CA 1
ATOM 2070 C C . LYS A 1 268 ? -1.890 3.161 -26.818 1.00 97.19 268 LYS A C 1
ATOM 2072 O O . LYS A 1 268 ? -1.821 2.628 -27.923 1.00 97.19 268 LYS A O 1
ATOM 2077 N N . LYS A 1 269 ? -1.978 4.488 -26.664 1.00 97.56 269 LYS A N 1
ATOM 2078 C CA . LYS A 1 269 ? -1.956 5.434 -27.796 1.00 97.56 269 LYS A CA 1
ATOM 2079 C C . LYS A 1 269 ? -0.627 5.426 -28.551 1.00 97.56 269 LYS A C 1
ATOM 2081 O O . LYS A 1 269 ? -0.634 5.641 -29.757 1.00 97.56 269 LYS A O 1
ATOM 2086 N N . LEU A 1 270 ? 0.492 5.162 -27.868 1.00 96.50 270 LEU A N 1
ATOM 2087 C CA . LEU A 1 270 ? 1.806 5.061 -28.513 1.00 96.50 270 LEU A CA 1
ATOM 2088 C C . LEU A 1 270 ? 1.923 3.833 -29.428 1.00 96.50 270 LEU A C 1
ATOM 2090 O O . LEU A 1 270 ? 2.749 3.830 -30.335 1.00 96.50 270 LEU A O 1
ATOM 2094 N N . GLY A 1 271 ? 1.145 2.773 -29.174 1.00 93.56 271 GLY A N 1
ATOM 2095 C CA . GLY A 1 271 ? 1.197 1.527 -29.948 1.00 93.56 271 GLY A CA 1
ATOM 2096 C C . GLY A 1 271 ? 2.504 0.730 -29.804 1.00 93.56 271 GLY A C 1
ATOM 2097 O O . GLY A 1 271 ? 2.683 -0.277 -30.490 1.00 93.56 271 GLY A O 1
ATOM 2098 N N . ASP A 1 272 ? 3.414 1.148 -28.917 1.00 93.94 272 ASP A N 1
ATOM 2099 C CA . ASP A 1 272 ? 4.699 0.484 -28.698 1.00 93.94 272 ASP A CA 1
ATOM 2100 C C . ASP A 1 272 ? 4.531 -0.752 -27.809 1.00 93.94 272 ASP A C 1
ATOM 2102 O O . ASP A 1 272 ? 4.332 -0.670 -26.594 1.00 93.94 272 ASP A O 1
ATOM 2106 N N . LYS A 1 273 ? 4.667 -1.922 -28.434 1.00 91.62 273 LYS A N 1
ATOM 2107 C CA . LYS A 1 273 ? 4.539 -3.229 -27.786 1.00 91.62 273 LYS A CA 1
ATOM 2108 C C . LYS A 1 273 ? 5.663 -3.546 -26.802 1.00 91.62 273 LYS A C 1
ATOM 2110 O O . LYS A 1 273 ? 5.572 -4.578 -26.155 1.00 91.62 273 LYS A O 1
ATOM 2115 N N . ASN A 1 274 ? 6.700 -2.714 -26.682 1.00 93.62 274 ASN A N 1
ATOM 2116 C CA . ASN A 1 274 ? 7.785 -2.902 -25.714 1.00 93.62 274 ASN A CA 1
ATOM 2117 C C . ASN A 1 274 ? 7.497 -2.258 -24.359 1.00 93.62 274 ASN A C 1
ATOM 2119 O O . ASN A 1 274 ? 8.106 -2.661 -23.367 1.00 93.62 274 ASN A O 1
ATOM 2123 N N . LYS A 1 275 ? 6.555 -1.313 -24.297 1.00 97.94 275 LYS A N 1
ATOM 2124 C CA . LYS A 1 275 ? 6.232 -0.571 -23.076 1.00 97.94 275 LYS A CA 1
ATOM 2125 C C . LYS A 1 275 ? 5.354 -1.390 -22.142 1.00 97.94 275 LYS A C 1
ATOM 2127 O O . LYS A 1 275 ? 4.522 -2.182 -22.595 1.00 97.94 275 LYS A O 1
ATOM 2132 N N . PHE A 1 276 ? 5.564 -1.219 -20.845 1.00 98.44 276 PHE A N 1
ATOM 2133 C CA . PHE A 1 276 ? 4.788 -1.881 -19.804 1.00 98.44 276 PHE A CA 1
ATOM 2134 C C . PHE A 1 276 ? 4.779 -1.064 -18.512 1.00 98.44 276 PHE A C 1
ATOM 2136 O O . PHE A 1 276 ? 5.574 -0.140 -18.332 1.00 98.44 276 PHE A O 1
ATOM 2143 N N . ILE A 1 277 ? 3.867 -1.424 -17.615 1.00 98.81 277 ILE A N 1
ATOM 2144 C CA . ILE A 1 277 ? 3.680 -0.773 -16.319 1.00 98.81 277 ILE A CA 1
ATOM 2145 C C . ILE A 1 277 ? 4.200 -1.675 -15.199 1.00 98.81 277 ILE A C 1
ATOM 2147 O O . ILE A 1 277 ? 4.089 -2.900 -15.275 1.00 98.81 277 ILE A O 1
ATOM 2151 N N . ILE A 1 278 ? 4.754 -1.066 -14.155 1.00 98.81 278 ILE A N 1
ATOM 2152 C CA . ILE A 1 278 ? 4.872 -1.686 -12.832 1.00 98.81 278 ILE A CA 1
ATOM 2153 C C . ILE A 1 278 ? 3.704 -1.161 -12.001 1.00 98.81 278 ILE A C 1
ATOM 2155 O O . ILE A 1 278 ? 3.571 0.048 -11.832 1.00 98.81 278 ILE A O 1
ATOM 2159 N N . GLY A 1 279 ? 2.829 -2.057 -11.554 1.00 97.69 279 GLY A N 1
ATOM 2160 C CA . GLY A 1 279 ? 1.663 -1.696 -10.754 1.00 97.69 279 GLY A CA 1
ATOM 2161 C C . GLY A 1 279 ? 1.978 -1.539 -9.268 1.00 97.69 279 GLY A C 1
ATOM 2162 O O . GLY A 1 279 ? 3.060 -1.910 -8.804 1.00 97.69 279 GLY A O 1
ATOM 2163 N N . VAL A 1 280 ? 1.008 -1.027 -8.514 1.00 95.94 280 VAL A N 1
ATOM 2164 C CA . VAL A 1 280 ? 1.069 -0.879 -7.051 1.00 95.94 280 VAL A CA 1
ATOM 2165 C C . VAL A 1 280 ? -0.235 -1.324 -6.389 1.00 95.94 280 VAL A C 1
ATOM 2167 O O . VAL A 1 280 ? -1.274 -1.404 -7.046 1.00 95.94 280 VAL A O 1
ATOM 2170 N N . ASP A 1 281 ? -0.157 -1.594 -5.085 1.00 92.94 281 ASP A N 1
ATOM 2171 C CA . ASP A 1 281 ? -1.237 -1.955 -4.156 1.00 92.94 281 ASP A CA 1
ATOM 2172 C C . ASP A 1 281 ? -1.920 -3.299 -4.440 1.00 92.94 281 ASP A C 1
ATOM 2174 O O . ASP A 1 281 ? -1.864 -4.220 -3.619 1.00 92.94 281 ASP A O 1
ATOM 2178 N N . ALA A 1 282 ? -2.523 -3.441 -5.614 1.00 91.94 282 ALA A N 1
ATOM 2179 C CA . ALA A 1 282 ? -3.213 -4.636 -6.073 1.00 91.94 282 ALA A CA 1
ATOM 2180 C C . ALA A 1 282 ? -2.527 -5.235 -7.307 1.00 91.94 282 ALA A C 1
ATOM 2182 O O . ALA A 1 282 ? -1.645 -4.632 -7.915 1.00 91.94 282 ALA A O 1
ATOM 2183 N N . ASP A 1 283 ? -2.939 -6.445 -7.693 1.00 94.94 283 ASP A N 1
ATOM 2184 C CA . ASP A 1 283 ? -2.433 -7.077 -8.907 1.00 94.94 283 ASP A CA 1
ATOM 2185 C C . ASP A 1 283 ? -3.123 -6.423 -10.105 1.00 94.94 283 ASP A C 1
ATOM 2187 O O . ASP A 1 283 ? -4.194 -6.853 -10.552 1.00 94.94 283 ASP A O 1
ATOM 2191 N N . GLN A 1 284 ? -2.520 -5.332 -10.580 1.00 95.19 284 GLN A N 1
ATOM 2192 C CA . GLN A 1 284 ? -3.139 -4.422 -11.534 1.00 95.19 284 GLN A CA 1
ATOM 2193 C C . GLN A 1 284 ? -3.317 -5.035 -12.920 1.00 95.19 284 GLN A C 1
ATOM 2195 O O . GLN A 1 284 ? -4.072 -4.487 -13.717 1.00 95.19 284 GLN A O 1
ATOM 2200 N N . LYS A 1 285 ? -2.729 -6.201 -13.222 1.00 95.50 285 LYS A N 1
ATOM 2201 C CA . LYS A 1 285 ? -3.038 -6.903 -14.481 1.00 95.50 285 LYS A CA 1
ATOM 2202 C C . LYS A 1 285 ? -4.496 -7.357 -14.557 1.00 95.50 285 LYS A C 1
ATOM 2204 O O . LYS A 1 285 ? -5.031 -7.522 -15.651 1.00 95.50 285 LYS A O 1
ATOM 2209 N N . ASN A 1 286 ? -5.153 -7.523 -13.405 1.00 92.81 286 ASN A N 1
ATOM 2210 C CA . ASN A 1 286 ? -6.567 -7.883 -13.342 1.00 92.81 286 ASN A CA 1
ATOM 2211 C C . ASN A 1 286 ? -7.480 -6.703 -13.697 1.00 92.81 286 ASN A C 1
ATOM 2213 O O . ASN A 1 286 ? -8.527 -6.922 -14.308 1.00 92.81 286 ASN A O 1
ATOM 2217 N N . ALA A 1 287 ? -7.071 -5.479 -13.355 1.00 91.38 287 ALA A N 1
ATOM 2218 C CA . ALA A 1 287 ? -7.832 -4.263 -13.623 1.00 91.38 287 ALA A CA 1
ATOM 2219 C C . ALA A 1 287 ? -7.464 -3.625 -14.977 1.00 91.38 287 ALA A C 1
ATOM 2221 O O . ALA A 1 287 ? -8.331 -3.193 -15.734 1.00 91.38 287 ALA A O 1
ATOM 2222 N N . LEU A 1 288 ? -6.184 -3.653 -15.351 1.00 94.12 288 LEU A N 1
ATOM 2223 C CA . LEU A 1 288 ? -5.641 -3.127 -16.607 1.00 94.12 288 LEU A CA 1
ATOM 2224 C C . LEU A 1 288 ? -5.600 -4.203 -17.704 1.00 94.12 288 LEU A C 1
ATOM 2226 O O . LEU A 1 288 ? -4.584 -4.399 -18.376 1.00 94.12 288 LEU A O 1
ATOM 2230 N N . LYS A 1 289 ? -6.715 -4.917 -17.907 1.00 92.38 289 LYS A N 1
ATOM 2231 C CA . LYS A 1 289 ? -6.800 -5.980 -18.923 1.00 92.38 289 LYS A CA 1
ATOM 2232 C C . LYS A 1 289 ? -6.459 -5.438 -20.312 1.00 92.38 289 LYS A C 1
ATOM 2234 O O . LYS A 1 289 ? -6.991 -4.421 -20.751 1.00 92.38 289 LYS A O 1
ATOM 2239 N N . GLY A 1 290 ? -5.591 -6.149 -21.027 1.00 93.62 290 GLY A N 1
ATOM 2240 C CA . GLY A 1 290 ? -5.117 -5.733 -22.350 1.00 93.62 290 GLY A CA 1
ATOM 2241 C C . GLY A 1 290 ? -3.970 -4.716 -22.325 1.00 93.62 290 GLY A C 1
ATOM 2242 O O . GLY A 1 290 ? -3.537 -4.283 -23.391 1.00 93.62 290 GLY A O 1
ATOM 2243 N N . HIS A 1 291 ? -3.440 -4.381 -21.145 1.00 97.00 291 HIS A N 1
ATOM 2244 C CA . HIS A 1 291 ? -2.175 -3.667 -20.985 1.00 97.00 291 HIS A CA 1
ATOM 2245 C C . HIS A 1 291 ? -1.090 -4.599 -20.441 1.00 97.00 291 HIS A C 1
ATOM 2247 O O . HIS A 1 291 ? -1.374 -5.572 -19.748 1.00 97.00 291 HIS A O 1
ATOM 2253 N N . ARG A 1 292 ? 0.168 -4.299 -20.777 1.00 98.12 292 ARG A N 1
ATOM 2254 C CA . ARG A 1 292 ? 1.331 -5.077 -20.341 1.00 98.12 292 ARG A CA 1
ATOM 2255 C C . ARG A 1 292 ? 1.750 -4.621 -18.946 1.00 98.12 292 ARG A C 1
ATOM 2257 O O . ARG A 1 292 ? 2.146 -3.466 -18.784 1.00 98.12 292 ARG A O 1
ATOM 2264 N N . ILE A 1 293 ? 1.689 -5.519 -17.970 1.00 98.50 293 ILE A N 1
ATOM 2265 C CA . ILE A 1 293 ? 2.087 -5.286 -16.578 1.00 98.50 293 ILE A CA 1
ATOM 2266 C C . ILE A 1 293 ? 3.267 -6.206 -16.255 1.00 98.50 293 ILE A C 1
ATOM 2268 O O . ILE A 1 293 ? 3.137 -7.424 -16.330 1.00 98.50 293 ILE A O 1
ATOM 2272 N N . PHE A 1 294 ? 4.431 -5.650 -15.916 1.00 98.69 294 PHE A N 1
ATOM 2273 C CA . PHE A 1 294 ? 5.619 -6.454 -15.591 1.00 98.69 294 PHE A CA 1
ATOM 2274 C C . PHE A 1 294 ? 5.468 -7.185 -14.258 1.00 98.69 294 PHE A C 1
ATOM 2276 O O . PHE A 1 294 ? 5.739 -8.373 -14.153 1.00 98.69 294 PHE A O 1
ATOM 2283 N N . THR A 1 295 ? 5.012 -6.464 -13.243 1.00 98.81 295 THR A N 1
ATOM 2284 C CA . THR A 1 295 ? 4.618 -6.966 -11.926 1.00 98.81 295 THR A CA 1
ATOM 2285 C C . THR A 1 295 ? 3.785 -5.875 -11.258 1.00 98.81 295 THR A C 1
ATOM 2287 O O . THR A 1 295 ? 3.676 -4.769 -11.792 1.00 98.81 295 THR A O 1
ATOM 2290 N N . SER A 1 296 ? 3.223 -6.161 -10.090 1.00 98.44 296 SER A N 1
ATOM 2291 C CA . SER A 1 296 ? 2.684 -5.138 -9.196 1.00 98.44 296 SER A CA 1
ATOM 2292 C C . SER A 1 296 ? 3.327 -5.283 -7.823 1.00 98.44 296 SER A C 1
ATOM 2294 O O . SER A 1 296 ? 3.399 -6.398 -7.304 1.00 98.44 296 SER A O 1
ATOM 2296 N N . VAL A 1 297 ? 3.790 -4.178 -7.236 1.00 98.31 297 VAL A N 1
ATOM 2297 C CA . VAL A 1 297 ? 4.223 -4.146 -5.835 1.00 98.31 297 VAL A CA 1
ATOM 2298 C C . VAL A 1 297 ? 2.968 -4.134 -4.968 1.00 98.31 297 VAL A C 1
ATOM 2300 O O . VAL A 1 297 ? 2.295 -3.119 -4.824 1.00 98.31 297 VAL A O 1
ATOM 2303 N N . MET A 1 298 ? 2.632 -5.298 -4.431 1.00 95.69 298 MET A N 1
ATOM 2304 C CA . MET A 1 298 ? 1.407 -5.560 -3.691 1.00 95.69 298 MET A CA 1
ATOM 2305 C C . MET A 1 298 ? 1.476 -5.001 -2.275 1.00 95.69 298 MET A C 1
ATOM 2307 O O . MET A 1 298 ? 2.470 -5.188 -1.569 1.00 95.69 298 MET A O 1
ATOM 2311 N N . LYS A 1 299 ? 0.356 -4.433 -1.834 1.00 93.88 299 LYS A N 1
ATOM 2312 C CA . LYS A 1 299 ? 0.092 -3.991 -0.468 1.00 93.88 299 LYS A CA 1
ATOM 2313 C C . LYS A 1 299 ? -1.260 -4.549 -0.042 1.00 93.88 299 LYS A C 1
ATOM 2315 O O . LYS A 1 299 ? -2.310 -4.098 -0.487 1.00 93.88 299 LYS A O 1
ATOM 2320 N N . LEU A 1 300 ? -1.255 -5.582 0.796 1.00 93.31 300 LEU A N 1
ATOM 2321 C CA . LEU A 1 300 ? -2.448 -6.371 1.108 1.00 93.31 300 LEU A CA 1
ATOM 2322 C C . LEU A 1 300 ? -3.334 -5.700 2.171 1.00 93.31 300 LEU A C 1
ATOM 2324 O O . LEU A 1 300 ? -3.635 -6.294 3.209 1.00 93.31 300 LEU A O 1
ATOM 2328 N N . ILE A 1 301 ? -3.783 -4.472 1.895 1.00 92.62 301 ILE A N 1
ATOM 2329 C CA . ILE A 1 301 ? -4.665 -3.675 2.762 1.00 92.62 301 ILE A CA 1
ATOM 2330 C C . ILE A 1 301 ? -5.922 -4.455 3.109 1.00 92.62 301 ILE A C 1
ATOM 2332 O O . ILE A 1 301 ? -6.223 -4.647 4.287 1.00 92.62 301 ILE A O 1
ATOM 2336 N N . GLY A 1 302 ? -6.603 -4.983 2.090 1.00 93.06 302 GLY A N 1
ATOM 2337 C CA . GLY A 1 302 ? -7.795 -5.793 2.301 1.00 93.06 302 GLY A CA 1
ATOM 2338 C C . GLY A 1 302 ? -7.551 -6.992 3.222 1.00 93.06 302 GLY A C 1
ATOM 2339 O O . GLY A 1 302 ? -8.365 -7.271 4.098 1.00 93.06 302 GLY A O 1
ATOM 2340 N N . GLN A 1 303 ? -6.403 -7.669 3.105 1.00 93.31 303 GLN A N 1
ATOM 2341 C CA . GLN A 1 303 ? -6.076 -8.788 3.994 1.00 93.31 303 GLN A CA 1
ATOM 2342 C C . GLN A 1 303 ? -5.833 -8.329 5.435 1.00 93.31 303 GLN A C 1
ATOM 2344 O O . GLN A 1 303 ? -6.305 -8.983 6.366 1.00 93.31 303 GLN A O 1
ATOM 2349 N N . ALA A 1 304 ? -5.112 -7.222 5.629 1.00 92.81 304 ALA A N 1
ATOM 2350 C CA . ALA A 1 304 ? -4.830 -6.673 6.952 1.00 92.81 304 ALA A CA 1
ATOM 2351 C C . ALA A 1 304 ? -6.116 -6.215 7.653 1.00 92.81 304 ALA A C 1
ATOM 2353 O O . ALA A 1 304 ? -6.388 -6.643 8.775 1.00 92.81 304 ALA A O 1
ATOM 2354 N N . VAL A 1 305 ? -6.951 -5.426 6.967 1.00 94.38 305 VAL A N 1
ATOM 2355 C CA . VAL A 1 305 ? -8.249 -4.960 7.483 1.00 94.38 305 VAL A CA 1
ATOM 2356 C C . VAL A 1 305 ? -9.164 -6.143 7.797 1.00 94.38 305 VAL A C 1
ATOM 2358 O O . VAL A 1 305 ? -9.738 -6.198 8.886 1.00 94.38 305 VAL A O 1
ATOM 2361 N N . TYR A 1 306 ? -9.254 -7.126 6.893 1.00 94.69 306 TYR A N 1
ATOM 2362 C CA . TYR A 1 306 ? -10.037 -8.343 7.116 1.00 94.69 306 TYR A CA 1
ATOM 2363 C C . TYR A 1 306 ? -9.570 -9.079 8.374 1.00 94.69 306 TYR A C 1
ATOM 2365 O O . TYR A 1 306 ? -10.391 -9.452 9.205 1.00 94.69 306 TYR A O 1
ATOM 2373 N N . ASN A 1 307 ? -8.259 -9.257 8.546 1.00 92.56 307 ASN A N 1
ATOM 2374 C CA . ASN A 1 307 ? -7.696 -9.978 9.683 1.00 92.56 307 ASN A CA 1
ATOM 2375 C C . ASN A 1 307 ? -7.911 -9.244 11.017 1.00 92.56 307 ASN A C 1
ATOM 2377 O O . ASN A 1 307 ? -8.270 -9.894 11.998 1.00 92.56 307 ASN A O 1
ATOM 2381 N N . VAL A 1 308 ? -7.752 -7.914 11.051 1.00 92.88 308 VAL A N 1
ATOM 2382 C CA . VAL A 1 308 ? -8.048 -7.098 12.244 1.00 92.88 308 VAL A CA 1
ATOM 2383 C C . VAL A 1 308 ? -9.524 -7.219 12.624 1.00 92.88 308 VAL A C 1
ATOM 2385 O O . VAL A 1 308 ? -9.846 -7.507 13.776 1.00 92.88 308 VAL A O 1
ATOM 2388 N N . LEU A 1 309 ? -10.435 -7.045 11.662 1.00 94.38 309 LEU A N 1
ATOM 2389 C CA . LEU A 1 309 ? -11.871 -7.157 11.921 1.00 94.38 309 LEU A CA 1
ATOM 2390 C C . LEU A 1 309 ? -12.263 -8.580 12.329 1.00 94.38 309 LEU A C 1
ATOM 2392 O O . LEU A 1 309 ? -13.042 -8.751 13.263 1.00 94.38 309 LEU A O 1
ATOM 2396 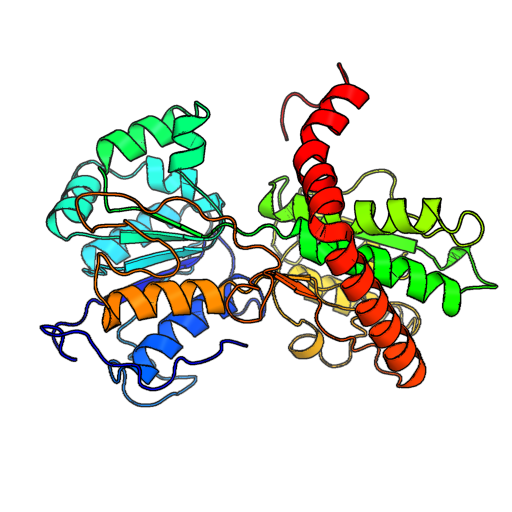N N . ALA A 1 310 ? -11.701 -9.601 11.680 1.00 93.50 310 ALA A N 1
ATOM 2397 C CA . ALA A 1 310 ? -11.947 -10.994 12.028 1.00 93.50 310 ALA A CA 1
ATOM 2398 C C . ALA A 1 310 ? -11.612 -11.277 13.489 1.00 93.50 310 ALA A C 1
ATOM 2400 O O . ALA A 1 310 ? -12.423 -11.877 14.189 1.00 93.50 310 ALA A O 1
ATOM 2401 N N . ASP A 1 311 ? -10.465 -10.813 13.971 1.00 91.56 311 ASP A N 1
ATOM 2402 C CA . ASP A 1 311 ? -10.077 -10.970 15.371 1.00 91.56 311 ASP A CA 1
ATOM 2403 C C . ASP A 1 311 ? -11.023 -10.225 16.326 1.00 91.56 311 ASP A C 1
ATOM 2405 O O . ASP A 1 311 ? -11.495 -10.817 17.301 1.00 91.56 311 ASP A O 1
ATOM 2409 N N . LEU A 1 312 ? -11.374 -8.970 16.010 1.00 92.56 312 LEU A N 1
ATOM 2410 C CA . LEU A 1 312 ? -12.302 -8.163 16.814 1.00 92.56 312 LEU A CA 1
ATOM 2411 C C . LEU A 1 312 ? -13.671 -8.845 16.980 1.00 92.56 312 LEU A C 1
ATOM 2413 O O . LEU A 1 312 ? -14.256 -8.804 18.067 1.00 92.56 312 LEU A O 1
ATOM 2417 N N . TYR A 1 313 ? -14.170 -9.495 15.926 1.00 93.19 313 TYR A N 1
ATOM 2418 C CA . TYR A 1 313 ? -15.452 -10.198 15.953 1.00 93.19 313 TYR A CA 1
ATOM 2419 C C . TYR A 1 313 ? -15.385 -11.616 16.538 1.00 93.19 313 TYR A C 1
ATOM 2421 O O . TYR A 1 313 ? -16.372 -12.043 17.134 1.00 93.19 313 TYR A O 1
ATOM 2429 N N . SER A 1 314 ? -14.278 -12.352 16.365 1.00 91.00 314 SER A N 1
ATOM 2430 C CA . SER A 1 314 ? -14.222 -13.804 16.644 1.00 91.00 314 SER A CA 1
ATOM 2431 C C . SER A 1 314 ? -13.409 -14.221 17.868 1.00 91.00 314 SER A C 1
ATOM 2433 O O . SER A 1 314 ? -13.745 -15.219 18.495 1.00 91.00 314 SER A O 1
ATOM 2435 N N . GLN A 1 315 ? -12.366 -13.476 18.232 1.00 83.31 315 GLN A N 1
ATOM 2436 C CA . GLN A 1 315 ? -11.488 -13.815 19.365 1.00 83.31 315 GLN A CA 1
ATOM 2437 C C . GLN A 1 315 ? -11.666 -12.842 20.527 1.00 83.31 315 GLN A C 1
ATOM 2439 O O . GLN A 1 315 ? -11.418 -13.166 21.684 1.00 83.31 315 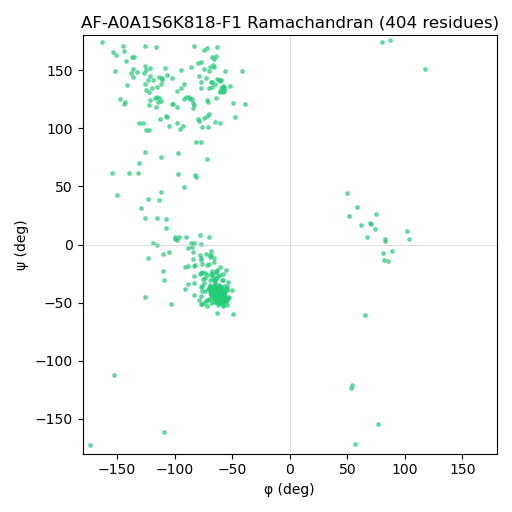GLN A O 1
ATOM 2444 N N . GLY A 1 316 ? -12.157 -11.646 20.217 1.00 69.12 316 GLY A N 1
ATOM 2445 C CA . GLY A 1 316 ? -12.372 -10.601 21.191 1.00 69.12 316 GLY A CA 1
ATOM 2446 C C . GLY A 1 316 ? -11.149 -9.739 21.432 1.00 69.12 316 GLY A C 1
ATOM 2447 O O . GLY A 1 316 ? -10.083 -9.913 20.850 1.00 69.12 316 GLY A O 1
ATOM 2448 N N . GLU A 1 317 ? -11.369 -8.731 22.265 1.00 68.50 317 GLU A N 1
ATOM 2449 C CA . GLU A 1 317 ? -10.591 -7.491 22.268 1.00 68.50 317 GLU A CA 1
ATOM 2450 C C . GLU A 1 317 ? -9.122 -7.706 22.644 1.00 68.50 317 GLU A C 1
ATOM 2452 O O . GLU A 1 317 ? -8.280 -7.005 22.103 1.00 68.50 317 GLU A O 1
ATOM 2457 N N . ASN A 1 318 ? -8.818 -8.729 23.450 1.00 64.94 318 ASN A N 1
ATOM 2458 C CA . ASN A 1 318 ? -7.485 -8.989 24.004 1.00 64.94 318 ASN A CA 1
ATOM 2459 C C . ASN A 1 318 ? -6.704 -10.078 23.236 1.00 64.94 318 ASN A C 1
ATOM 2461 O O . ASN A 1 318 ? -5.638 -10.508 23.676 1.00 64.94 318 ASN A O 1
ATOM 2465 N N . SER A 1 319 ? -7.232 -10.561 22.106 1.00 70.50 319 SER A N 1
ATOM 2466 C CA . SER A 1 319 ? -6.675 -11.700 21.353 1.00 70.50 319 SER A CA 1
ATOM 2467 C C . SER A 1 319 ? -6.481 -11.388 19.866 1.00 70.50 319 SER A C 1
ATOM 2469 O O . SER A 1 319 ? -6.561 -12.261 19.008 1.00 70.50 319 SER A O 1
ATOM 2471 N N . LEU A 1 320 ? -6.194 -10.124 19.548 1.00 77.50 320 LEU A N 1
ATOM 2472 C CA . LEU A 1 320 ? -5.866 -9.697 18.190 1.00 77.50 320 LEU A CA 1
ATOM 2473 C C . LEU A 1 320 ? -4.495 -10.229 17.765 1.00 77.50 320 LEU A C 1
ATOM 2475 O O . LEU A 1 320 ? -3.458 -9.779 18.249 1.00 77.50 320 LEU A O 1
ATOM 2479 N N . SER A 1 321 ? -4.483 -11.144 16.799 1.00 76.25 321 SER A N 1
ATOM 2480 C CA . SER A 1 321 ? -3.267 -11.755 16.248 1.00 76.25 321 SER A CA 1
ATOM 2481 C C . SER A 1 321 ? -2.326 -10.720 15.621 1.00 76.25 321 SER A C 1
ATOM 2483 O O . SER A 1 321 ? -1.105 -10.776 15.795 1.00 76.25 321 SER A O 1
ATOM 2485 N N . LEU A 1 322 ? -2.899 -9.727 14.934 1.00 74.75 322 LEU A N 1
ATOM 2486 C CA . LEU A 1 322 ? -2.142 -8.651 14.295 1.00 74.75 322 LEU A CA 1
ATOM 2487 C C . LEU A 1 322 ? -1.761 -7.518 15.250 1.00 74.75 322 LEU A C 1
ATOM 2489 O O . LEU A 1 322 ? -0.855 -6.752 14.938 1.00 74.75 322 LEU A O 1
ATOM 2493 N N . GLN A 1 323 ? -2.421 -7.424 16.403 1.00 78.25 323 GLN A N 1
ATOM 2494 C CA . GLN A 1 323 ? -2.279 -6.332 17.368 1.00 78.25 323 GLN A CA 1
ATOM 2495 C C . GLN A 1 323 ? -2.287 -6.887 18.799 1.00 78.25 323 GLN A C 1
ATOM 2497 O O . GLN A 1 323 ? -3.200 -6.592 19.576 1.00 78.25 323 GLN A O 1
ATOM 2502 N N . PRO A 1 324 ? -1.314 -7.751 19.148 1.00 78.44 324 PRO A N 1
ATOM 2503 C CA . PRO A 1 324 ? -1.306 -8.400 20.448 1.00 78.44 324 PRO A CA 1
ATOM 2504 C C . PRO A 1 324 ? -1.235 -7.349 21.556 1.00 78.44 324 PRO A C 1
ATOM 2506 O O . PRO A 1 324 ? -0.413 -6.437 21.513 1.00 78.44 324 PRO A O 1
ATOM 2509 N N . GLY A 1 325 ? -2.105 -7.486 22.553 1.00 82.38 325 GLY A N 1
ATOM 2510 C CA . GLY A 1 325 ? -2.172 -6.561 23.681 1.00 82.38 325 GLY A CA 1
ATOM 2511 C C . GLY A 1 325 ? -2.982 -5.288 23.434 1.00 82.38 325 GLY A C 1
ATOM 2512 O O . GLY A 1 325 ? -3.051 -4.469 24.345 1.00 82.38 325 GLY A O 1
ATOM 2513 N N . PHE A 1 326 ? -3.614 -5.103 22.270 1.00 90.25 326 PHE A N 1
ATOM 2514 C CA . PHE A 1 326 ? -4.708 -4.133 22.179 1.00 90.25 326 PHE A CA 1
ATOM 2515 C C . PHE A 1 326 ? -5.820 -4.529 23.155 1.00 90.25 326 PHE A C 1
ATOM 2517 O O . PHE A 1 326 ? -6.121 -5.708 23.313 1.00 90.25 326 PHE A O 1
ATOM 2524 N N . GLU A 1 327 ? -6.430 -3.540 23.798 1.00 91.06 327 GLU A N 1
ATOM 2525 C CA . GLU A 1 327 ? -7.598 -3.721 24.654 1.00 91.06 327 GLU A CA 1
ATOM 2526 C C . GLU A 1 327 ? -8.504 -2.501 24.489 1.00 91.06 327 GLU A C 1
ATOM 2528 O O . GLU A 1 327 ? -8.089 -1.369 24.777 1.00 91.06 327 GLU A O 1
ATOM 2533 N N . ILE A 1 328 ? -9.754 -2.710 24.059 1.00 91.19 328 ILE A N 1
ATOM 2534 C CA . ILE A 1 328 ? -10.688 -1.597 23.867 1.00 91.19 328 ILE A CA 1
ATOM 2535 C C . ILE A 1 328 ? -10.851 -0.842 25.179 1.00 91.19 328 ILE A C 1
ATOM 2537 O O . ILE A 1 328 ? -11.066 -1.407 26.250 1.00 91.19 328 ILE A O 1
ATOM 2541 N N . GLY A 1 329 ? -10.722 0.475 25.088 1.00 92.44 329 GLY A N 1
ATOM 2542 C CA . GLY A 1 329 ? -10.870 1.343 26.240 1.00 92.44 329 GLY A CA 1
ATOM 2543 C C . GLY A 1 329 ? -9.636 1.464 27.140 1.00 92.44 329 GLY A C 1
ATOM 2544 O O . GLY A 1 329 ? -9.616 2.379 27.967 1.00 92.44 329 GLY A O 1
ATOM 2545 N N . LYS A 1 330 ? -8.627 0.591 26.985 1.00 92.94 330 LYS A N 1
ATOM 2546 C CA . LYS A 1 330 ? -7.495 0.471 27.919 1.00 92.94 330 LYS A CA 1
ATOM 2547 C C . LYS A 1 330 ? -6.116 0.604 27.279 1.00 92.94 330 LYS A C 1
ATOM 2549 O O . LYS A 1 330 ? -5.276 1.291 27.851 1.00 92.94 330 LYS A O 1
ATOM 2554 N N . LYS A 1 331 ? -5.864 -0.044 26.136 1.00 93.44 331 LYS A N 1
ATOM 2555 C CA . LYS A 1 331 ? -4.538 -0.085 25.498 1.00 93.44 331 LYS A CA 1
ATOM 2556 C C . LYS A 1 331 ? -4.659 -0.036 23.976 1.00 93.44 331 LYS A C 1
ATOM 2558 O O . LYS A 1 331 ? -5.348 -0.858 23.381 1.00 93.44 331 LYS A O 1
ATOM 2563 N N . ASN A 1 332 ? -4.020 0.955 23.350 1.00 93.81 332 ASN A N 1
ATOM 2564 C CA . ASN A 1 332 ? -3.948 1.050 21.890 1.00 93.81 332 ASN A CA 1
ATOM 2565 C C . ASN A 1 332 ? -3.104 -0.083 21.286 1.00 93.81 332 ASN A C 1
ATOM 2567 O O . ASN A 1 332 ? -2.310 -0.719 21.976 1.00 93.81 332 ASN A O 1
ATOM 2571 N N . GLY A 1 333 ? -3.279 -0.320 19.986 1.00 88.81 333 GLY A N 1
ATOM 2572 C CA . GLY A 1 333 ? -2.494 -1.292 19.240 1.00 88.81 333 GLY A CA 1
ATOM 2573 C C . GLY A 1 333 ? -1.082 -0.765 19.029 1.00 88.81 333 GLY A C 1
ATOM 2574 O O . GLY A 1 333 ? -0.891 0.432 18.824 1.00 88.81 333 GLY A O 1
ATOM 2575 N N . GLU A 1 334 ? -0.095 -1.645 19.081 1.00 82.88 334 GLU A N 1
ATOM 2576 C CA . GLU A 1 334 ? 1.286 -1.304 18.750 1.00 82.88 334 GLU A CA 1
ATOM 2577 C C . GLU A 1 334 ? 1.481 -1.495 17.245 1.00 82.88 334 GLU A C 1
ATOM 2579 O O . GLU A 1 334 ? 1.181 -2.563 16.707 1.00 82.88 334 GLU A O 1
ATOM 2584 N N . ALA A 1 335 ? 1.976 -0.477 16.538 1.00 69.38 335 ALA A N 1
ATOM 2585 C CA . ALA A 1 335 ? 2.216 -0.600 15.106 1.00 69.38 335 ALA A CA 1
ATOM 2586 C C . ALA A 1 335 ? 3.233 -1.707 14.817 1.00 69.38 335 ALA A C 1
ATOM 2588 O O . ALA A 1 335 ? 4.442 -1.545 14.980 1.00 69.38 335 ALA A O 1
ATOM 2589 N N . LYS A 1 336 ? 2.733 -2.844 14.330 1.00 70.88 336 LYS A N 1
ATOM 2590 C CA . LYS A 1 336 ? 3.543 -3.804 13.593 1.00 70.88 336 LYS A CA 1
ATOM 2591 C C . LYS A 1 336 ? 3.600 -3.343 12.151 1.00 70.88 336 LYS A C 1
ATOM 2593 O O . LYS A 1 336 ? 2.568 -3.209 11.496 1.00 70.88 336 LYS A O 1
ATOM 2598 N N . VAL A 1 337 ? 4.811 -3.115 11.660 1.00 77.31 337 VAL A N 1
ATOM 2599 C CA . VAL A 1 337 ? 5.016 -2.819 10.247 1.00 77.31 337 VAL A CA 1
ATOM 2600 C C . VAL A 1 337 ? 4.844 -4.121 9.465 1.00 77.31 337 VAL A C 1
ATOM 2602 O O . VAL A 1 337 ? 5.650 -5.048 9.558 1.00 77.31 337 VAL A O 1
ATOM 2605 N N . PHE A 1 338 ? 3.745 -4.209 8.730 1.00 80.94 338 PHE A N 1
ATOM 2606 C CA . PHE A 1 338 ? 3.375 -5.341 7.900 1.00 80.94 338 PHE A CA 1
ATOM 2607 C C . PHE A 1 338 ? 4.296 -5.412 6.673 1.00 80.94 338 PHE A C 1
ATOM 2609 O O . PHE A 1 338 ? 4.155 -4.653 5.715 1.00 80.94 338 PHE A O 1
ATOM 2616 N N . GLY A 1 339 ? 5.277 -6.312 6.730 1.00 82.62 339 GLY A N 1
ATOM 2617 C CA . GLY A 1 339 ? 6.299 -6.494 5.697 1.00 82.62 339 GLY A CA 1
ATOM 2618 C C . GLY A 1 339 ? 6.158 -7.795 4.900 1.00 82.62 339 GLY A C 1
ATOM 2619 O O . GLY A 1 339 ? 5.103 -8.440 4.864 1.00 82.62 339 GLY A O 1
ATOM 2620 N N . TYR A 1 340 ? 7.251 -8.183 4.242 1.00 80.25 340 TYR A N 1
ATOM 2621 C CA . TYR A 1 340 ? 7.382 -9.457 3.544 1.00 80.25 340 TYR A CA 1
ATOM 2622 C C . TYR A 1 340 ? 7.735 -10.538 4.577 1.00 80.25 340 TYR A C 1
ATOM 2624 O O . TYR A 1 340 ? 8.903 -10.767 4.903 1.00 80.25 340 TYR A O 1
ATOM 2632 N N . GLY A 1 341 ? 6.712 -11.142 5.183 1.00 76.44 341 GLY A N 1
ATOM 2633 C CA . GLY A 1 341 ? 6.850 -12.180 6.207 1.00 76.44 341 GLY A CA 1
ATOM 2634 C C . GLY A 1 341 ? 7.527 -13.466 5.724 1.00 76.44 341 GLY A C 1
ATOM 2635 O O . GLY A 1 341 ? 7.784 -13.652 4.540 1.00 76.44 341 GLY A O 1
ATOM 2636 N N . GLU A 1 342 ? 7.856 -14.353 6.662 1.00 75.50 342 GLU A N 1
ATOM 2637 C CA . GLU A 1 342 ? 8.500 -15.651 6.374 1.00 75.50 342 GLU A CA 1
ATOM 2638 C C . GLU A 1 342 ? 7.526 -16.690 5.802 1.00 75.50 342 GLU A C 1
ATOM 2640 O O . GLU A 1 342 ? 7.937 -17.703 5.247 1.00 75.50 342 GLU A O 1
ATOM 2645 N N . ASN A 1 343 ? 6.224 -16.451 5.947 1.00 79.25 343 ASN A N 1
ATOM 2646 C CA . ASN A 1 343 ? 5.166 -17.322 5.459 1.00 79.25 343 ASN A CA 1
ATOM 2647 C C . ASN A 1 343 ? 3.976 -16.493 4.967 1.00 79.25 343 ASN A C 1
ATOM 2649 O O . ASN A 1 343 ? 3.858 -15.304 5.265 1.00 79.25 343 ASN A O 1
ATOM 2653 N N . GLU A 1 344 ? 3.057 -17.137 4.251 1.00 74.88 344 GLU A N 1
ATOM 2654 C CA . GLU A 1 344 ? 1.880 -16.476 3.671 1.00 74.88 344 GLU A CA 1
ATOM 2655 C C . GLU A 1 344 ? 0.996 -15.773 4.716 1.00 74.88 344 GLU A C 1
ATOM 2657 O O . GLU A 1 344 ? 0.417 -14.731 4.433 1.00 74.88 344 GLU A O 1
ATOM 2662 N N . ALA A 1 345 ? 0.941 -16.270 5.957 1.00 75.69 345 ALA A N 1
ATOM 2663 C CA . ALA A 1 345 ? 0.156 -15.646 7.027 1.00 75.69 345 ALA A CA 1
ATOM 2664 C C . ALA A 1 345 ? 0.757 -14.324 7.551 1.00 75.69 345 ALA A C 1
ATOM 2666 O O . ALA A 1 345 ? 0.062 -13.541 8.203 1.00 75.69 345 ALA A O 1
ATOM 2667 N N . SER A 1 346 ? 2.041 -14.076 7.279 1.00 78.31 346 SER A N 1
ATOM 2668 C CA . SER A 1 346 ? 2.785 -12.883 7.704 1.00 78.31 346 SER A CA 1
ATOM 2669 C C . SER A 1 346 ? 3.238 -11.999 6.536 1.00 78.31 346 SER A C 1
ATOM 2671 O O . SER A 1 346 ? 3.857 -10.960 6.764 1.00 78.31 346 SER A O 1
ATOM 2673 N N . LYS A 1 347 ? 2.926 -12.381 5.292 1.00 87.62 347 LYS A N 1
ATOM 2674 C CA . LYS A 1 347 ? 3.281 -11.649 4.074 1.00 87.62 347 LYS A CA 1
ATOM 2675 C C . LYS A 1 347 ? 2.154 -10.695 3.689 1.00 87.62 347 LYS A C 1
ATOM 2677 O O . LYS A 1 347 ? 1.142 -11.104 3.135 1.00 87.62 347 LYS A O 1
ATOM 2682 N N . TYR A 1 348 ? 2.337 -9.414 3.993 1.00 92.06 348 TYR A N 1
ATOM 2683 C CA . TYR A 1 348 ? 1.355 -8.355 3.716 1.00 92.06 348 TYR A CA 1
ATOM 2684 C C . TYR A 1 348 ? 1.797 -7.386 2.621 1.00 92.06 348 TYR A C 1
ATOM 2686 O O . TYR A 1 348 ? 1.004 -6.565 2.164 1.00 92.06 348 TYR A O 1
ATOM 2694 N N . VAL A 1 349 ? 3.045 -7.503 2.179 1.00 94.75 349 VAL A N 1
ATOM 2695 C CA . VAL A 1 349 ? 3.531 -6.920 0.932 1.00 94.75 349 VAL A CA 1
ATOM 2696 C C . VAL A 1 349 ? 4.165 -8.020 0.090 1.00 94.75 349 VAL A C 1
ATOM 2698 O O . VAL A 1 349 ? 4.644 -9.020 0.627 1.00 94.75 349 VAL A O 1
ATOM 2701 N N . GLY A 1 350 ? 4.184 -7.852 -1.225 1.00 95.44 350 GLY A N 1
ATOM 2702 C CA . GLY A 1 350 ? 4.769 -8.838 -2.131 1.00 95.44 350 GLY A CA 1
ATOM 2703 C C . GLY A 1 350 ? 4.816 -8.352 -3.568 1.00 95.44 350 GLY A C 1
ATOM 2704 O O . GLY A 1 350 ? 4.506 -7.200 -3.849 1.00 95.44 350 GLY A O 1
ATOM 2705 N N . VAL A 1 351 ? 5.189 -9.233 -4.486 1.00 97.38 351 VAL A N 1
ATOM 2706 C CA . VAL A 1 351 ? 5.160 -8.952 -5.924 1.00 97.38 351 VAL A CA 1
ATOM 2707 C C . VAL A 1 351 ? 4.156 -9.874 -6.603 1.00 97.38 351 VAL A C 1
ATOM 2709 O O . VAL A 1 351 ? 4.091 -11.063 -6.295 1.00 97.38 351 VAL A O 1
ATOM 2712 N N . ALA A 1 352 ? 3.345 -9.325 -7.503 1.00 97.19 352 ALA A N 1
ATOM 2713 C CA . ALA A 1 352 ? 2.460 -10.121 -8.346 1.00 97.19 352 ALA A CA 1
ATOM 2714 C C . ALA A 1 352 ? 3.241 -10.793 -9.486 1.00 97.19 352 ALA A C 1
ATOM 2716 O O . ALA A 1 352 ? 4.295 -10.314 -9.910 1.00 97.19 352 ALA A O 1
ATOM 2717 N N . THR A 1 353 ? 2.698 -11.878 -10.036 1.00 97.62 353 THR A N 1
ATOM 2718 C CA . THR A 1 353 ? 3.232 -12.458 -11.275 1.00 97.62 353 THR A CA 1
ATOM 2719 C C . THR A 1 353 ? 3.009 -11.510 -12.452 1.00 97.62 353 THR A C 1
ATOM 2721 O O . THR A 1 353 ? 2.068 -10.712 -12.452 1.00 97.62 353 THR A O 1
ATOM 2724 N N . SER A 1 354 ? 3.848 -11.623 -13.474 1.00 98.19 354 SER A N 1
ATOM 2725 C CA . SER A 1 354 ? 3.773 -10.804 -14.685 1.00 98.19 354 SER A CA 1
ATOM 2726 C C . SER A 1 354 ? 2.491 -11.025 -15.505 1.00 98.19 354 SER A C 1
ATOM 2728 O O . SER A 1 354 ? 1.730 -11.979 -15.294 1.00 98.19 354 SER A O 1
ATOM 2730 N N . GLY A 1 355 ? 2.220 -10.063 -16.386 1.00 97.12 355 GLY A N 1
ATOM 2731 C CA . GLY A 1 355 ? 1.135 -10.036 -17.363 1.00 97.12 355 GLY A CA 1
ATOM 2732 C C . GLY A 1 355 ? 1.504 -9.144 -18.553 1.00 97.12 355 GLY A C 1
ATOM 2733 O O . GLY A 1 355 ? 0.870 -8.123 -18.808 1.00 97.12 355 GLY A O 1
ATOM 2734 N N . LEU A 1 356 ? 2.567 -9.501 -19.267 1.00 96.62 356 LEU A N 1
ATOM 2735 C CA . LEU A 1 356 ? 3.177 -8.801 -20.402 1.00 96.62 356 LEU A CA 1
ATOM 2736 C C . LEU A 1 356 ? 2.531 -9.129 -21.751 1.00 96.62 356 LEU A C 1
ATOM 2738 O O . LEU A 1 356 ? 2.960 -8.586 -22.772 1.00 96.62 356 LEU A O 1
ATOM 2742 N N . LEU A 1 357 ? 1.488 -9.963 -21.758 1.00 91.81 357 LEU A N 1
ATOM 2743 C CA . LEU A 1 357 ? 0.674 -10.301 -22.933 1.00 91.81 357 LEU A CA 1
ATOM 2744 C C . LEU A 1 357 ? 1.444 -10.995 -24.071 1.00 91.81 357 LEU A C 1
ATOM 2746 O O . LEU A 1 357 ? 0.946 -11.075 -25.193 1.00 91.81 357 LEU A O 1
ATOM 2750 N N . ASP A 1 358 ? 2.631 -11.528 -23.786 1.00 93.00 358 ASP A N 1
ATOM 2751 C CA . ASP A 1 358 ? 3.288 -12.538 -24.608 1.00 93.00 358 ASP A CA 1
ATOM 2752 C C . ASP A 1 358 ? 3.978 -13.564 -23.706 1.00 93.00 358 ASP A C 1
ATOM 2754 O O . ASP A 1 358 ? 4.608 -13.214 -22.707 1.00 93.00 358 ASP A O 1
ATOM 2758 N N . SER A 1 359 ? 3.844 -14.841 -24.062 1.00 92.56 359 SER A N 1
ATOM 2759 C CA . SER A 1 359 ? 4.244 -15.952 -23.198 1.00 92.56 359 SER A CA 1
ATOM 2760 C C . SER A 1 359 ? 5.745 -15.998 -22.931 1.00 92.56 359 SER A C 1
ATOM 2762 O O . SER A 1 359 ? 6.151 -16.395 -21.844 1.00 92.56 359 SER A O 1
ATOM 2764 N N . LYS A 1 360 ? 6.576 -15.587 -23.898 1.00 95.75 360 LYS A N 1
ATOM 2765 C CA . LYS A 1 360 ? 8.033 -15.657 -23.763 1.00 95.75 360 LYS A CA 1
ATOM 2766 C C . LYS A 1 360 ? 8.532 -14.601 -22.786 1.00 95.75 360 LYS A C 1
ATOM 2768 O O . LYS A 1 360 ? 9.321 -14.926 -21.902 1.00 95.75 360 LYS A O 1
ATOM 2773 N N . ASN A 1 361 ? 8.095 -13.349 -22.926 1.00 96.31 361 ASN A N 1
ATOM 2774 C CA . ASN A 1 361 ? 8.510 -12.326 -21.969 1.00 96.31 361 ASN A CA 1
ATOM 2775 C C . ASN A 1 361 ? 7.895 -12.561 -20.586 1.00 96.31 361 ASN A C 1
ATOM 2777 O O . ASN A 1 361 ? 8.592 -12.316 -19.606 1.00 96.31 361 ASN A O 1
ATOM 2781 N N . ASP A 1 362 ? 6.662 -13.076 -20.489 1.00 96.56 362 ASP A N 1
ATOM 2782 C CA . ASP A 1 362 ? 6.070 -13.453 -19.194 1.00 96.56 362 ASP A CA 1
ATOM 2783 C C . ASP A 1 362 ? 6.875 -14.542 -18.486 1.00 96.56 362 ASP A C 1
ATOM 2785 O O . ASP A 1 362 ? 7.132 -14.442 -17.289 1.00 96.56 362 ASP A O 1
ATOM 2789 N N . GLU A 1 363 ? 7.322 -15.572 -19.205 1.00 98.31 363 GLU A N 1
ATOM 2790 C CA . GLU A 1 363 ? 8.156 -16.625 -18.621 1.00 98.31 363 GLU A CA 1
ATOM 2791 C C . GLU A 1 363 ? 9.480 -16.058 -18.083 1.00 98.31 363 GLU A C 1
ATOM 2793 O O . GLU A 1 363 ? 9.862 -16.332 -16.943 1.00 98.31 363 GLU A O 1
ATOM 2798 N N . ILE A 1 364 ? 10.152 -15.202 -18.862 1.00 98.44 364 ILE A N 1
ATOM 2799 C CA . ILE A 1 364 ? 11.412 -14.567 -18.446 1.00 98.44 364 ILE A CA 1
ATOM 2800 C C . ILE A 1 364 ? 11.182 -13.628 -17.252 1.00 98.44 364 ILE A C 1
ATOM 2802 O O . ILE A 1 364 ? 11.973 -13.640 -16.308 1.00 98.44 364 ILE A O 1
ATOM 2806 N N . ALA A 1 365 ? 10.110 -12.832 -17.272 1.00 98.69 365 ALA A N 1
ATOM 2807 C CA . ALA A 1 365 ? 9.763 -11.906 -16.198 1.00 98.69 365 ALA A CA 1
ATOM 2808 C C . ALA A 1 365 ? 9.404 -12.641 -14.900 1.00 98.69 365 ALA A C 1
ATOM 2810 O O . ALA A 1 365 ? 9.903 -12.281 -13.836 1.00 98.69 365 ALA A O 1
ATOM 2811 N N . ASN A 1 366 ? 8.600 -13.706 -14.973 1.00 98.69 366 ASN A N 1
ATOM 2812 C CA . ASN A 1 366 ? 8.262 -14.523 -13.806 1.00 98.69 366 ASN A CA 1
ATOM 2813 C C . ASN A 1 366 ? 9.494 -15.218 -13.226 1.00 98.69 366 ASN A C 1
ATOM 2815 O O . ASN A 1 366 ? 9.682 -15.199 -12.013 1.00 98.69 366 ASN A O 1
ATOM 2819 N N . LYS A 1 367 ? 10.388 -15.738 -14.074 1.00 98.69 367 LYS A N 1
ATOM 2820 C CA . LYS A 1 367 ? 11.659 -16.296 -13.606 1.00 98.69 367 LYS A CA 1
ATOM 2821 C C . LYS A 1 367 ? 12.522 -15.245 -12.899 1.00 98.69 367 LYS A C 1
ATOM 2823 O O . LYS A 1 367 ? 13.069 -15.529 -11.838 1.00 98.69 367 LYS A O 1
ATOM 2828 N N . ALA A 1 368 ? 12.600 -14.028 -13.439 1.00 98.81 368 ALA A N 1
ATOM 2829 C CA . ALA A 1 368 ? 13.312 -12.922 -12.797 1.00 98.81 368 ALA A CA 1
ATOM 2830 C C . ALA A 1 368 ? 12.698 -12.547 -11.432 1.00 98.81 368 ALA A C 1
ATOM 2832 O O . ALA A 1 368 ? 13.424 -12.299 -10.470 1.00 98.81 368 ALA A O 1
ATOM 2833 N N . LEU A 1 369 ? 11.364 -12.552 -11.316 1.00 98.81 369 LEU A N 1
ATOM 2834 C CA . LEU A 1 369 ? 10.646 -12.324 -10.053 1.00 98.81 369 LEU A CA 1
ATOM 2835 C C . LEU A 1 369 ? 10.917 -13.429 -9.021 1.00 98.81 369 LEU A C 1
ATOM 2837 O O . LEU A 1 369 ? 11.122 -13.131 -7.843 1.00 98.81 369 LEU A O 1
ATOM 2841 N N . GLU A 1 370 ? 10.958 -14.693 -9.444 1.00 98.56 370 GLU A N 1
ATOM 2842 C CA . GLU A 1 370 ? 11.313 -15.822 -8.578 1.00 98.56 370 GLU A CA 1
ATOM 2843 C C . GLU A 1 370 ? 12.767 -15.740 -8.094 1.00 98.56 370 GLU A C 1
ATOM 2845 O O . GLU A 1 370 ? 13.040 -15.930 -6.907 1.00 98.56 370 GLU A O 1
ATOM 2850 N N . GLU A 1 371 ? 13.707 -15.439 -8.994 1.00 98.62 371 GLU A N 1
ATOM 2851 C CA . GLU A 1 371 ? 15.133 -15.287 -8.680 1.00 98.62 371 GLU A CA 1
ATOM 2852 C C . GLU A 1 371 ? 15.367 -14.105 -7.724 1.00 98.62 371 GLU A C 1
ATOM 2854 O O . GLU A 1 371 ? 16.083 -14.242 -6.728 1.00 98.62 371 GLU A O 1
ATOM 2859 N N . ALA A 1 372 ? 14.707 -12.967 -7.960 1.00 98.75 372 ALA A N 1
ATOM 2860 C CA . ALA A 1 372 ? 14.770 -11.804 -7.079 1.00 98.75 372 ALA A CA 1
ATOM 2861 C C . ALA A 1 372 ? 14.153 -12.076 -5.698 1.00 98.75 372 ALA A C 1
ATOM 2863 O O . ALA A 1 372 ? 14.722 -11.660 -4.688 1.00 98.75 372 ALA A O 1
ATOM 2864 N N . THR A 1 373 ? 13.033 -12.804 -5.641 1.00 98.00 373 THR A N 1
ATOM 2865 C CA . THR A 1 373 ? 12.398 -13.218 -4.380 1.00 98.00 373 THR A CA 1
ATOM 2866 C C . THR A 1 373 ? 13.333 -14.110 -3.563 1.00 98.00 373 THR A C 1
ATOM 2868 O O . THR A 1 373 ? 13.602 -13.810 -2.401 1.00 98.00 373 THR A O 1
ATOM 2871 N N . LYS A 1 374 ? 13.910 -15.152 -4.179 1.00 97.81 374 LYS A N 1
ATOM 2872 C CA . LYS A 1 374 ? 14.878 -16.046 -3.518 1.00 97.81 374 LYS A CA 1
ATOM 2873 C C . LYS A 1 374 ? 16.102 -15.283 -3.016 1.00 97.81 374 LYS A C 1
ATOM 2875 O O . LYS A 1 374 ? 16.568 -15.519 -1.902 1.00 97.81 374 LYS A O 1
ATOM 2880 N N . TYR A 1 375 ? 16.609 -14.346 -3.818 1.00 98.00 375 TYR A N 1
ATOM 2881 C CA . TYR A 1 375 ? 17.718 -13.489 -3.410 1.00 98.00 375 TYR A CA 1
ATOM 2882 C C . TYR A 1 375 ? 17.357 -12.658 -2.176 1.00 98.00 375 TYR A C 1
ATOM 2884 O O . TYR A 1 375 ? 18.109 -12.659 -1.200 1.00 98.00 375 TYR A O 1
ATOM 2892 N N . TYR A 1 376 ? 16.196 -11.995 -2.198 1.00 97.31 376 TYR A N 1
ATOM 2893 C CA . TYR A 1 376 ? 15.710 -11.208 -1.071 1.00 97.31 376 TYR A CA 1
ATOM 2894 C C . TYR A 1 376 ? 15.589 -12.054 0.197 1.00 97.31 376 TYR A C 1
ATOM 2896 O O . TYR A 1 376 ? 16.124 -11.674 1.232 1.00 97.31 376 TYR A O 1
ATOM 2904 N N . GLU A 1 377 ? 14.958 -13.225 0.114 1.00 95.31 377 GLU A N 1
ATOM 2905 C CA . GLU A 1 377 ? 14.792 -14.135 1.251 1.00 95.31 377 GLU A CA 1
ATOM 2906 C C . GLU A 1 377 ? 16.146 -14.597 1.815 1.00 95.31 377 GLU A C 1
ATOM 2908 O O . GLU A 1 377 ? 16.339 -14.582 3.030 1.00 95.31 377 GLU A O 1
ATOM 2913 N N . SER A 1 378 ? 17.122 -14.899 0.949 1.00 96.75 378 SER A N 1
ATOM 2914 C CA . SER A 1 378 ? 18.468 -15.320 1.370 1.00 96.75 378 SER A CA 1
ATOM 2915 C C . SER A 1 378 ? 19.289 -14.226 2.068 1.00 96.75 378 SER A C 1
ATOM 2917 O O . SER A 1 378 ? 20.208 -14.539 2.823 1.00 96.75 378 SER A O 1
ATOM 2919 N N . LYS A 1 379 ? 18.964 -12.946 1.840 1.00 96.44 379 LYS A N 1
ATOM 2920 C CA . LYS A 1 379 ? 19.686 -11.779 2.383 1.00 96.44 379 LYS A CA 1
ATOM 2921 C C . LYS A 1 379 ? 18.776 -10.814 3.143 1.00 96.44 379 LYS A C 1
ATOM 2923 O O . LYS A 1 379 ? 19.088 -9.632 3.294 1.00 96.44 379 LYS A O 1
ATOM 2928 N N . LYS A 1 380 ? 17.641 -11.312 3.635 1.00 92.88 380 LYS A N 1
ATOM 2929 C CA . LYS A 1 380 ? 16.531 -10.491 4.129 1.00 92.88 380 LYS A CA 1
ATOM 2930 C C . LYS A 1 380 ? 16.955 -9.482 5.194 1.00 92.88 380 LYS A C 1
ATOM 2932 O O . LYS A 1 380 ? 16.639 -8.304 5.068 1.00 92.88 380 LYS A O 1
ATOM 2937 N N . ALA A 1 381 ? 17.710 -9.921 6.201 1.00 93.25 381 ALA A N 1
ATOM 2938 C CA . ALA A 1 381 ? 18.155 -9.054 7.293 1.00 93.25 381 ALA A CA 1
ATOM 2939 C C . ALA A 1 381 ? 19.089 -7.922 6.821 1.00 93.25 381 ALA A C 1
ATOM 2941 O O . ALA A 1 381 ? 18.957 -6.785 7.272 1.00 93.25 381 ALA A O 1
ATOM 2942 N N . GLU A 1 382 ? 20.009 -8.213 5.895 1.00 95.50 382 GLU A N 1
ATOM 2943 C CA . GLU A 1 382 ? 20.921 -7.218 5.317 1.00 95.50 382 GLU A CA 1
ATOM 2944 C C . GLU A 1 382 ? 20.145 -6.187 4.494 1.00 95.50 382 GLU A C 1
ATOM 2946 O O . GLU A 1 382 ? 20.275 -4.985 4.721 1.00 95.50 382 GLU A O 1
ATOM 2951 N N . ILE A 1 383 ? 19.270 -6.659 3.602 1.00 96.12 383 ILE A N 1
ATOM 2952 C CA . ILE A 1 383 ? 18.472 -5.789 2.734 1.00 96.12 383 ILE A CA 1
ATOM 2953 C C . ILE A 1 383 ? 17.534 -4.914 3.570 1.00 96.12 383 ILE A C 1
ATOM 2955 O O . ILE A 1 383 ? 17.474 -3.707 3.352 1.00 96.12 383 ILE A O 1
ATOM 2959 N N . GLN A 1 384 ? 16.830 -5.477 4.558 1.00 93.69 384 GLN A N 1
ATOM 2960 C CA . GLN A 1 384 ? 15.948 -4.703 5.440 1.00 93.69 384 GLN A CA 1
ATOM 2961 C C . GLN A 1 384 ? 16.714 -3.628 6.217 1.00 93.69 384 GLN A C 1
ATOM 2963 O O . GLN A 1 384 ? 16.240 -2.495 6.323 1.00 93.69 384 GLN A O 1
ATOM 2968 N N . LYS A 1 385 ? 17.927 -3.938 6.693 1.00 93.19 385 LYS A N 1
ATOM 2969 C CA . LYS A 1 385 ? 18.796 -2.947 7.337 1.00 93.19 385 LYS A CA 1
ATOM 2970 C C . LYS A 1 385 ? 19.119 -1.798 6.381 1.00 93.19 385 LYS A C 1
ATOM 2972 O O . LYS A 1 385 ? 18.907 -0.645 6.751 1.00 93.19 385 LYS A O 1
ATOM 2977 N N . THR A 1 386 ? 19.550 -2.095 5.155 1.00 93.12 386 THR A N 1
ATOM 2978 C CA . THR A 1 386 ? 19.815 -1.073 4.132 1.00 93.12 386 THR A CA 1
ATOM 2979 C C . THR A 1 386 ? 18.573 -0.230 3.842 1.00 93.12 386 THR A C 1
ATOM 2981 O O . THR A 1 386 ? 18.642 0.993 3.909 1.00 93.12 386 THR A O 1
ATOM 2984 N N . LEU A 1 387 ? 17.419 -0.857 3.595 1.00 93.62 387 LEU A N 1
ATOM 2985 C CA . LEU A 1 387 ? 16.163 -0.163 3.277 1.00 93.62 387 LEU A CA 1
ATOM 2986 C C . LEU A 1 387 ? 15.691 0.772 4.404 1.00 93.62 387 LEU A C 1
ATOM 2988 O O . LEU A 1 387 ? 15.222 1.883 4.136 1.00 93.62 387 LEU A O 1
ATOM 2992 N N . SER A 1 388 ? 15.849 0.350 5.661 1.00 89.31 388 SER A N 1
ATOM 2993 C CA . SER A 1 388 ? 15.500 1.164 6.832 1.00 89.31 388 SER A CA 1
ATOM 2994 C C . SER A 1 388 ? 16.426 2.375 7.025 1.00 89.31 388 SER A C 1
ATOM 2996 O O . SER A 1 388 ? 15.976 3.421 7.487 1.00 89.31 388 SER A O 1
ATOM 2998 N N . GLY A 1 389 ? 17.696 2.269 6.615 1.00 87.31 389 GLY A N 1
ATOM 2999 C CA . GLY A 1 389 ? 18.701 3.327 6.755 1.00 87.31 389 GLY A CA 1
ATOM 3000 C C . GLY A 1 389 ? 18.691 4.386 5.647 1.00 87.31 389 GLY A C 1
ATOM 3001 O O . GLY A 1 389 ? 19.304 5.440 5.813 1.00 87.31 389 GLY A O 1
ATOM 3002 N N . GLN A 1 390 ? 17.978 4.150 4.539 1.00 87.31 390 GLN A N 1
ATOM 3003 C CA . GLN A 1 390 ? 18.061 4.988 3.332 1.00 87.31 390 GLN A CA 1
ATOM 3004 C C . GLN A 1 390 ? 17.799 6.475 3.578 1.00 87.31 390 GLN A C 1
ATOM 3006 O O . GLN A 1 390 ? 18.455 7.317 2.970 1.00 87.31 390 GLN A O 1
ATOM 3011 N N . LEU A 1 391 ? 16.836 6.815 4.441 1.00 82.69 391 LEU A N 1
ATOM 3012 C CA . LEU A 1 391 ? 16.493 8.212 4.707 1.00 82.69 391 LEU A CA 1
ATOM 3013 C C . LEU A 1 391 ? 17.661 8.953 5.368 1.00 82.69 391 LEU A C 1
ATOM 3015 O O . LEU A 1 391 ? 18.024 10.047 4.944 1.00 82.69 391 LEU A O 1
ATOM 3019 N N . GLU A 1 392 ? 18.268 8.344 6.382 1.00 85.00 392 GLU A N 1
ATOM 3020 C CA . GLU A 1 392 ? 19.400 8.933 7.097 1.00 85.00 392 GLU A CA 1
ATOM 3021 C C . GLU A 1 392 ? 20.656 8.978 6.223 1.00 85.00 392 GLU A C 1
ATOM 3023 O O . GLU A 1 392 ? 21.391 9.966 6.233 1.00 85.00 392 GLU A O 1
ATOM 3028 N N . GLU A 1 393 ? 20.872 7.959 5.389 1.00 85.19 393 GLU A N 1
ATOM 3029 C CA . GLU A 1 393 ? 21.939 7.974 4.386 1.00 85.19 393 GLU A CA 1
ATOM 3030 C C . GLU A 1 393 ? 21.745 9.099 3.363 1.00 85.19 393 GLU A C 1
ATOM 3032 O O . GLU A 1 393 ? 22.700 9.812 3.047 1.00 85.19 393 GLU A O 1
ATOM 3037 N N . ALA A 1 394 ? 20.517 9.310 2.886 1.00 81.75 394 ALA A N 1
ATOM 3038 C CA . ALA A 1 394 ? 20.203 10.371 1.937 1.00 81.75 394 ALA A CA 1
ATOM 3039 C C . ALA A 1 394 ? 20.363 11.766 2.565 1.00 81.75 394 ALA A C 1
ATOM 3041 O O . ALA A 1 394 ? 20.980 12.637 1.949 1.00 81.75 394 ALA A O 1
ATOM 3042 N N . LYS A 1 395 ? 19.906 11.966 3.811 1.00 82.56 395 LYS A N 1
ATOM 3043 C CA . LYS A 1 395 ? 20.160 13.192 4.592 1.00 82.56 395 LYS A CA 1
ATOM 3044 C C . LYS A 1 395 ? 21.651 13.466 4.729 1.00 82.56 395 LYS A C 1
ATOM 3046 O O . LYS A 1 395 ? 22.106 14.574 4.458 1.00 82.56 395 LYS A O 1
ATOM 3051 N N . LYS A 1 396 ? 22.432 12.444 5.087 1.00 87.25 396 LYS A N 1
ATOM 3052 C CA . LYS A 1 396 ? 23.888 12.552 5.218 1.00 87.25 396 LYS A CA 1
ATOM 3053 C C . LYS A 1 396 ? 24.565 12.895 3.889 1.00 87.25 396 LYS A C 1
ATOM 3055 O O . LYS A 1 396 ? 25.479 13.714 3.875 1.00 87.25 396 LYS A O 1
ATOM 3060 N N . ALA A 1 397 ? 24.135 12.281 2.788 1.00 83.12 397 ALA A N 1
ATOM 3061 C CA . ALA A 1 397 ? 24.709 12.504 1.463 1.00 83.12 397 ALA A CA 1
ATOM 3062 C C . ALA A 1 397 ? 24.374 13.893 0.896 1.00 83.12 397 ALA A C 1
ATOM 3064 O O . ALA A 1 397 ? 25.217 14.513 0.247 1.00 83.12 397 ALA A O 1
ATOM 3065 N N . LEU A 1 398 ? 23.155 14.383 1.133 1.00 80.69 398 LEU A N 1
ATOM 3066 C CA . LEU A 1 398 ? 22.705 15.687 0.645 1.00 80.69 398 LEU A CA 1
ATOM 3067 C C . LEU A 1 398 ? 23.149 16.841 1.553 1.00 80.69 398 LEU A C 1
ATOM 3069 O O . LEU A 1 398 ? 23.348 17.950 1.055 1.00 80.69 398 LEU A O 1
ATOM 3073 N N . GLY A 1 399 ? 23.357 16.598 2.849 1.00 85.69 399 GLY A N 1
ATOM 3074 C CA . GLY A 1 399 ? 23.800 17.614 3.802 1.00 85.69 399 GLY A CA 1
ATOM 3075 C C . GLY A 1 399 ? 22.888 18.841 3.767 1.00 85.69 399 GLY A C 1
ATOM 3076 O O . GLY A 1 399 ? 21.674 18.723 3.894 1.00 85.69 399 GLY A O 1
ATOM 3077 N N . THR A 1 400 ? 23.458 20.020 3.514 1.00 79.75 400 THR A N 1
ATOM 3078 C CA . THR A 1 400 ? 22.712 21.289 3.400 1.00 79.75 400 THR A CA 1
ATOM 3079 C C . THR A 1 400 ? 21.807 21.388 2.168 1.00 79.75 400 THR A C 1
ATOM 3081 O O . THR A 1 400 ? 21.042 22.338 2.056 1.00 79.75 400 THR A O 1
ATOM 3084 N N . LYS A 1 401 ? 21.891 20.437 1.228 1.00 75.69 401 LYS A N 1
ATOM 3085 C CA . LYS A 1 401 ? 20.971 20.324 0.085 1.00 75.69 401 LYS A CA 1
ATOM 3086 C C . LYS A 1 401 ? 19.739 19.478 0.405 1.00 75.69 401 LYS A C 1
ATOM 3088 O O . LYS A 1 401 ? 18.894 19.308 -0.472 1.00 75.69 401 LYS A O 1
ATOM 3093 N N . TRP A 1 402 ? 19.660 18.897 1.605 1.00 74.19 402 TRP A N 1
ATOM 3094 C CA . TRP A 1 402 ? 18.444 18.233 2.053 1.00 74.19 402 TRP A CA 1
ATOM 3095 C C . TRP A 1 402 ? 17.333 19.284 2.176 1.00 74.19 402 TRP A C 1
ATOM 3097 O O . TRP A 1 402 ? 17.559 20.305 2.824 1.00 74.19 402 TRP A O 1
ATOM 3107 N N . PRO A 1 403 ? 16.169 19.093 1.537 1.00 64.62 403 PRO A N 1
ATOM 3108 C CA . PRO A 1 403 ? 15.124 20.104 1.555 1.00 64.62 403 PRO A CA 1
ATOM 3109 C C . PRO A 1 403 ? 14.537 20.259 2.966 1.00 64.62 403 PRO A C 1
ATOM 3111 O O . PRO A 1 403 ? 14.310 19.272 3.667 1.00 64.62 403 PRO A O 1
ATOM 3114 N N . ASP A 1 404 ? 14.257 21.504 3.364 1.00 54.28 404 ASP A N 1
ATOM 3115 C CA . ASP A 1 404 ? 13.656 21.832 4.669 1.00 54.28 404 ASP A CA 1
ATOM 3116 C C . ASP A 1 404 ? 12.215 21.302 4.815 1.00 54.28 404 ASP A C 1
ATOM 3118 O O . ASP A 1 404 ? 11.686 21.232 5.924 1.00 54.28 404 ASP A O 1
ATOM 3122 N N . GLN A 1 405 ? 11.574 20.911 3.705 1.00 48.88 405 GLN A N 1
ATOM 3123 C CA . GLN A 1 405 ? 10.261 20.262 3.672 1.00 48.88 405 GLN A CA 1
ATOM 3124 C C . GLN A 1 405 ? 10.220 19.107 2.653 1.00 48.88 405 GLN A C 1
ATOM 3126 O O . GLN A 1 405 ? 10.900 19.198 1.628 1.00 48.88 405 GLN A O 1
ATOM 3131 N N . PRO A 1 406 ? 9.438 18.041 2.921 1.00 42.97 406 PRO A N 1
ATOM 3132 C CA . PRO A 1 406 ? 9.317 16.866 2.052 1.00 42.97 406 PRO A CA 1
ATOM 3133 C C . PRO A 1 406 ? 8.828 17.132 0.611 1.00 42.97 406 PRO A C 1
ATOM 3135 O O . PRO A 1 406 ? 8.058 18.092 0.335 1.00 42.97 406 PRO A O 1
#

Nearest PDB structures (foldseek):
  4pev-assembly3_B  TM=7.194E-01  e=2.821E-14  Aeropyrum pernix K1
  8fxt-assembly1_A  TM=6.387E-01  e=4.466E-07  Escherichia coli
  2ipl-assembly1_A  TM=6.307E-01  e=8.201E-07  Escherichia coli
  2ipn-assembly1_A  TM=6.419E-01  e=1.985E-06  Escherichia coli
  5kws-assembly1_A  TM=6.587E-01  e=3.450E-06  Yersinia pestis CO92